Protein AF-A0AA37F788-F1 (afdb_monomer_lite)

pLDDT: mean 91.5, std 11.53, range [27.55, 98.56]

Radius of gyration: 32.71 Å; chains: 1; bounding box: 101×57×110 Å

Sequence (430 aa):
MLTMATRPKPTTGRAADMTDAEWEAFCARKDAGRAAAHAGQMKAATALQEHPELVDGFRVFAARMHPYSIGNALRIFGQDPSATRVDARFFWGGNDRRIREDAAPVWIYAPKVERTRTEEVVDPKTGQTETVEEHYSTWPVEDVYPVSATVPKNGPCIFCDTPEGGTCPQECAAMQPAAGPIPSRDDVVEVLDKTLKAVGGFDTSGLDELPDPFPDGATTPGLTWNTLSVIRPAAKGKGKDKTRRYRFLYEADLETGRIRYAVAGFGVIWLGPDTYAYGGSDPDKLRVEYGDMRPTSDYRITNGSMPAPHAPVVYGITLGGYTVVSPDRRTEDSRFWLNVWRVGSYHRSVPDATRDHVAQVVRQLIDHYESCPERADVEAAHARLHAPQRAAEHADKAAKLRAKMADLQAKLTAEESAAAAQAALIGGSE

Foldseek 3Di:
DDPPDDDPDDCVPPDPPADPVNVVVVVVVQVVLVVLLLQLLLQLLVVCQVPVVCLQVLLLQVFLAPPDASSQSSSCCSVPVLFQYKDAQVVCVLLQKHFDPPFDWRKGFDPKDKDWDWDQDQDPVPRDTDTDTDIDIDRGMGTIGGLQRMFGHPFADQQARQGGPGGDDCPGLSNKGEKGFRDDSVSNQVSSQVSCVVVPGGDCPVVVPDDDPAPGRRIHDIFHKDKAWFWDCDDVPDDHIDIDMWTWGWDQDLQQLWIWIQIRNFFIWIKGFDLPLPPDPARQKIKIFFHDDDPDPPPLQQLQQDPHHRGTADPNFGWGHIDIARLVCLPPPDLVSDFTDTHRDSPDGDDPSRSSRVSSVVNVVVVCLVVPPCNVSSRVSNCVNSVVVVVVVVVVVVVVVVVVVVVVVVVVVVVVVVVVVVVVVVVPPD

Secondary structure (DSSP, 8-state):
------PPPP-TT--TT--HHHHHHHHHHHHHHHHHHHHHHHHHHHHHHH-GGGHHHHHHHHHHTTTS-HHHHHHHHHH-TT-S-EEEHHHHHHTTEEE-TTPPPEEEEPPPEEEEEEEEEE-TTT--EEEEEEEEEE--EEEEEEGGGEEE-SSS-TTT-PPTTPPPPTTSTTTSPBP-BPPPHHHHHHHHHHHHGGGT----HHHHTS--SS-TT-B-SSB--EEEEEEEPPBTTBS--EEEEEEEEEEEETTTTEEEEEETTTEEEEEEE-TT-TTSS-TTPEEEEES---S-S-HHHHTTSSPPTT--EETTEEB-SEEEE-GGGGGSS-GGGS--BBTT-TT-BPPHHHHHHHHHHHHHHHHHHHT-TTHHHHHHHHHHHHHHHHHHHHHHHHHHHHHHHHHHHHHHHHHHHHHHHHHHHHHT--

Organism: NCBI:txid58119

Structure (mmCIF, N/CA/C/O backbone):
data_AF-A0AA37F788-F1
#
_entry.id   AF-A0AA37F788-F1
#
loop_
_atom_site.group_PDB
_atom_site.id
_atom_site.type_symbol
_atom_site.label_atom_id
_atom_site.label_alt_id
_atom_site.label_comp_id
_atom_site.label_asym_id
_atom_site.label_entity_id
_atom_site.label_seq_id
_atom_site.pdbx_PDB_ins_code
_atom_site.Cartn_x
_atom_site.Cartn_y
_atom_site.Cartn_z
_atom_site.occupancy
_atom_site.B_iso_or_equiv
_atom_site.auth_seq_id
_atom_site.auth_comp_id
_atom_site.auth_asym_id
_atom_site.auth_atom_id
_atom_site.pdbx_PDB_model_num
ATOM 1 N N . MET A 1 1 ? -43.793 21.548 41.085 1.00 35.66 1 MET A N 1
ATOM 2 C CA . MET A 1 1 ? -43.348 20.603 40.039 1.00 35.66 1 MET A CA 1
ATOM 3 C C . MET A 1 1 ? -42.550 21.392 39.015 1.00 35.66 1 MET A C 1
ATOM 5 O O . MET A 1 1 ? -43.146 22.075 38.198 1.00 35.66 1 MET A O 1
ATOM 9 N N . LEU A 1 2 ? -41.219 21.390 39.127 1.00 28.14 2 LEU A N 1
ATOM 10 C CA . LEU A 1 2 ? -40.337 21.950 38.102 1.00 28.14 2 LEU A CA 1
ATOM 11 C C . LEU A 1 2 ? -40.210 20.902 36.995 1.00 28.14 2 LEU A C 1
ATOM 13 O O . LEU A 1 2 ? -39.590 19.861 37.196 1.00 28.14 2 LEU A O 1
ATOM 17 N N . THR A 1 3 ? -40.836 21.158 35.851 1.00 28.53 3 THR A N 1
ATOM 18 C CA . THR A 1 3 ? -40.547 20.460 34.597 1.00 28.53 3 THR A CA 1
ATOM 19 C C . THR A 1 3 ? -39.070 20.665 34.286 1.00 28.53 3 THR A C 1
ATOM 21 O O . THR A 1 3 ? -38.662 21.767 33.921 1.00 28.53 3 THR A O 1
ATOM 24 N N . MET A 1 4 ? -38.253 19.626 34.482 1.00 27.55 4 MET A N 1
ATOM 25 C CA . MET A 1 4 ? -36.872 19.631 34.011 1.00 27.55 4 MET A CA 1
ATOM 26 C C . MET A 1 4 ? -36.922 19.748 32.492 1.00 27.55 4 MET A C 1
ATOM 28 O O . MET A 1 4 ? -37.317 18.804 31.808 1.00 27.55 4 MET A O 1
ATOM 32 N N . ALA A 1 5 ? -36.580 20.928 31.976 1.00 32.34 5 ALA A N 1
ATOM 33 C CA . ALA A 1 5 ? -36.396 21.134 30.553 1.00 32.34 5 ALA A CA 1
ATOM 34 C C . ALA A 1 5 ? -35.336 20.133 30.083 1.00 32.34 5 ALA A C 1
ATOM 36 O O . ALA A 1 5 ? -34.171 20.202 30.481 1.00 32.34 5 ALA A O 1
ATOM 37 N N . THR A 1 6 ? -35.760 19.148 29.294 1.00 34.72 6 THR A N 1
ATOM 38 C CA . THR A 1 6 ? -34.860 18.199 28.649 1.00 34.72 6 THR A CA 1
ATOM 39 C C . THR A 1 6 ? -33.885 18.998 27.801 1.00 34.72 6 THR A C 1
ATOM 41 O O . THR A 1 6 ? -34.305 19.666 26.855 1.00 34.72 6 THR A O 1
ATOM 44 N N . ARG A 1 7 ? -32.594 18.961 28.160 1.00 32.44 7 ARG A N 1
ATOM 45 C CA . ARG A 1 7 ? -31.522 19.561 27.359 1.00 32.44 7 ARG A CA 1
ATOM 46 C C . ARG A 1 7 ? -31.697 19.109 25.901 1.00 32.44 7 ARG A C 1
ATOM 48 O O . ARG A 1 7 ? -31.844 17.901 25.684 1.00 32.44 7 ARG A O 1
ATOM 55 N N . PRO A 1 8 ? -31.711 20.028 24.920 1.00 43.22 8 PRO A N 1
ATOM 56 C CA . PRO A 1 8 ? -31.800 19.650 23.517 1.00 43.22 8 PRO A CA 1
ATOM 57 C C . PRO A 1 8 ? -30.678 18.659 23.192 1.00 43.22 8 PRO A C 1
ATOM 59 O O . PRO A 1 8 ? -29.516 18.880 23.541 1.00 43.22 8 PRO A O 1
ATOM 62 N N . LYS A 1 9 ? -31.039 17.522 22.583 1.00 48.84 9 LYS A N 1
ATOM 63 C CA . LYS A 1 9 ? -30.059 16.509 22.177 1.00 48.84 9 LYS A CA 1
ATOM 64 C C . LYS A 1 9 ? -29.090 17.155 21.177 1.00 48.84 9 LYS A C 1
ATOM 66 O O . LYS A 1 9 ? -29.553 17.834 20.260 1.00 48.84 9 LYS A O 1
ATOM 71 N N . PRO A 1 10 ? -27.772 16.945 21.315 1.00 44.72 10 PRO A N 1
ATOM 72 C CA . PRO A 1 10 ? -26.805 17.499 20.379 1.00 44.72 10 PRO A CA 1
ATOM 73 C C . PRO A 1 10 ? -27.105 16.994 18.960 1.00 44.72 10 PRO A C 1
ATOM 75 O O . PRO A 1 10 ? -27.078 15.794 18.696 1.00 44.72 10 PRO A O 1
ATOM 78 N N . THR A 1 11 ? -27.412 17.915 18.043 1.00 54.44 11 THR A N 1
ATOM 79 C CA . THR A 1 11 ? -27.659 17.649 16.610 1.00 54.44 11 THR A CA 1
ATOM 80 C C . THR A 1 11 ? -26.368 17.593 15.791 1.00 54.44 11 THR A C 1
ATOM 82 O O . THR A 1 11 ? -26.391 17.398 14.574 1.00 54.44 11 THR A O 1
ATOM 85 N N . THR A 1 12 ? -25.214 17.759 16.438 1.00 52.34 12 THR A N 1
ATOM 86 C CA . THR A 1 12 ? -23.903 17.807 15.794 1.00 52.34 12 THR A CA 1
ATOM 87 C C . THR A 1 12 ? -23.525 16.437 15.225 1.00 52.34 12 THR A C 1
ATOM 89 O O . THR A 1 12 ? -23.025 15.556 15.916 1.00 52.34 12 THR A O 1
ATOM 92 N N . GLY A 1 13 ? -23.740 16.266 13.920 1.00 62.41 13 GLY A N 1
ATOM 93 C CA . GLY A 1 13 ? -23.451 15.026 13.189 1.00 62.41 13 GLY A CA 1
ATOM 94 C C . GLY A 1 13 ? -24.663 14.403 12.502 1.00 62.41 13 GLY A C 1
ATOM 95 O O . GLY A 1 13 ? -24.485 13.468 11.725 1.00 62.41 13 GLY A O 1
ATOM 96 N N . ARG A 1 14 ? -25.869 14.935 12.730 1.00 79.31 14 ARG A N 1
ATOM 97 C CA . ARG A 1 14 ? -27.043 14.580 11.936 1.00 79.31 14 ARG A CA 1
ATOM 98 C C . ARG A 1 14 ? -26.868 15.141 10.525 1.00 79.31 14 ARG A C 1
ATOM 100 O O . ARG A 1 14 ? -26.628 16.337 10.359 1.00 79.31 14 ARG A O 1
ATOM 107 N N . ALA A 1 15 ? -26.951 14.278 9.517 1.00 79.31 15 ALA A N 1
ATOM 108 C CA . ALA A 1 15 ? -27.019 14.740 8.137 1.00 79.31 15 ALA A CA 1
ATOM 109 C C . ALA A 1 15 ? -28.301 15.572 7.964 1.00 79.31 15 ALA A C 1
ATOM 111 O O . ALA A 1 15 ? -29.323 15.243 8.565 1.00 79.31 15 ALA A O 1
ATOM 112 N N . ALA A 1 16 ? -28.239 16.671 7.209 1.00 81.31 16 ALA A N 1
ATOM 113 C CA . ALA A 1 16 ? -29.344 17.635 7.116 1.00 81.31 16 ALA A CA 1
ATOM 114 C C . ALA A 1 16 ? -30.663 17.011 6.613 1.00 81.31 16 ALA A C 1
ATOM 116 O O . ALA A 1 16 ? -31.736 17.554 6.852 1.00 81.31 16 ALA A O 1
ATOM 117 N N . ASP A 1 17 ? -30.566 15.871 5.937 1.00 87.69 17 ASP A N 1
ATOM 118 C CA . ASP A 1 17 ? -31.630 15.073 5.341 1.00 87.69 17 ASP A CA 1
ATOM 119 C C . ASP A 1 17 ? -32.079 13.873 6.195 1.00 87.69 17 ASP A C 1
ATOM 121 O O . ASP A 1 17 ? -33.062 13.223 5.856 1.00 87.69 17 ASP A O 1
ATOM 125 N N . MET A 1 18 ? -31.403 13.578 7.308 1.00 93.94 18 MET A N 1
ATOM 126 C CA . MET A 1 18 ? -31.731 12.431 8.156 1.00 93.94 18 MET A CA 1
ATOM 127 C C . MET A 1 18 ? -32.994 12.703 8.979 1.00 93.94 18 MET A C 1
ATOM 129 O O . MET A 1 18 ? -33.073 13.709 9.687 1.00 93.94 18 MET A O 1
ATOM 133 N N . THR A 1 19 ? -33.966 11.797 8.943 1.00 94.19 19 THR A N 1
ATOM 134 C CA . THR A 1 19 ? -35.185 11.835 9.768 1.00 94.19 19 THR A CA 1
ATOM 135 C C . THR A 1 19 ? -34.883 11.584 11.252 1.00 94.19 19 THR A C 1
ATOM 137 O O . THR A 1 19 ? -33.805 11.112 11.616 1.00 94.19 19 THR A O 1
ATOM 140 N N . ASP A 1 20 ? -35.829 11.901 12.143 1.00 92.62 20 ASP A N 1
ATOM 141 C CA . ASP A 1 20 ? -35.652 11.663 13.586 1.00 92.62 20 ASP A CA 1
ATOM 142 C C . ASP A 1 20 ? -35.484 10.170 13.898 1.00 92.62 20 ASP A C 1
ATOM 144 O O . ASP A 1 20 ? -34.629 9.804 14.703 1.00 92.62 20 ASP A O 1
ATOM 148 N N . ALA A 1 21 ? -36.245 9.312 13.211 1.00 94.69 21 ALA A N 1
ATOM 149 C CA . ALA A 1 21 ? -36.167 7.862 13.360 1.00 94.69 21 ALA A CA 1
ATOM 150 C C . ALA A 1 21 ? -34.811 7.306 12.894 1.00 94.69 21 ALA A C 1
ATOM 152 O O . ALA A 1 21 ? -34.219 6.463 13.566 1.00 94.69 21 ALA A O 1
ATOM 153 N N . GLU A 1 22 ? -34.277 7.801 11.772 1.00 93.75 22 GLU A N 1
ATOM 154 C CA . GLU A 1 22 ? -32.939 7.420 11.303 1.00 93.75 22 GLU A CA 1
ATOM 155 C C . GLU A 1 22 ? -31.843 7.897 12.258 1.00 93.75 22 GLU A C 1
ATOM 157 O O . GLU A 1 22 ? -30.881 7.168 12.506 1.00 93.75 22 GLU A O 1
ATOM 162 N N . TRP A 1 23 ? -31.994 9.094 12.832 1.00 90.75 23 TRP A N 1
ATOM 163 C CA . TRP A 1 23 ? -31.058 9.611 13.827 1.00 90.75 23 TRP A CA 1
ATOM 164 C C . TRP A 1 23 ? -31.086 8.789 15.118 1.00 90.75 23 TRP A C 1
ATOM 166 O O . TRP A 1 23 ? -30.032 8.432 15.644 1.00 90.75 23 TRP A O 1
ATOM 176 N N . GLU A 1 24 ? -32.272 8.426 15.606 1.00 93.75 24 GLU A N 1
ATOM 177 C CA . GLU A 1 24 ? -32.424 7.557 16.773 1.00 93.75 24 GLU A CA 1
ATOM 178 C C . GLU A 1 24 ? -31.813 6.172 16.527 1.00 93.75 24 GLU A C 1
ATOM 180 O O . GLU A 1 24 ? -31.028 5.695 17.348 1.00 93.75 24 GLU A O 1
ATOM 185 N N . ALA A 1 25 ? -32.074 5.566 15.364 1.00 93.81 25 ALA A N 1
ATOM 186 C CA . ALA A 1 25 ? -31.461 4.301 14.969 1.00 93.81 25 ALA A CA 1
ATOM 187 C C . ALA A 1 25 ? -29.929 4.409 14.859 1.00 93.81 25 ALA A C 1
ATOM 189 O O . ALA A 1 25 ? -29.200 3.507 15.282 1.00 93.81 25 ALA A O 1
ATOM 190 N N . PHE A 1 26 ? -29.415 5.524 14.333 1.00 91.88 26 PHE A N 1
ATOM 191 C CA . PHE A 1 26 ? -27.982 5.796 14.271 1.00 91.88 26 PHE A CA 1
ATOM 192 C C . PHE A 1 26 ? -27.356 5.892 15.669 1.00 91.88 26 PHE A C 1
ATOM 194 O O . PHE A 1 26 ? -26.329 5.251 15.912 1.00 91.88 26 PHE A O 1
ATOM 201 N N . CYS A 1 27 ? -27.971 6.649 16.584 1.00 92.06 27 CYS A N 1
ATOM 202 C CA . CYS A 1 27 ? -27.528 6.770 17.972 1.00 92.06 27 CYS A CA 1
ATOM 203 C C . CYS A 1 27 ? -27.549 5.414 18.681 1.00 92.06 27 CYS A C 1
ATOM 205 O O . CYS A 1 27 ? -26.521 5.007 19.217 1.00 92.06 27 CYS A O 1
ATOM 207 N N . ALA A 1 28 ? -28.663 4.680 18.599 1.00 94.94 28 ALA A N 1
ATOM 208 C CA . ALA A 1 28 ? -28.799 3.354 19.197 1.00 94.94 28 ALA A CA 1
ATOM 209 C C . ALA A 1 28 ? -27.721 2.387 18.683 1.00 94.94 28 ALA A C 1
ATOM 211 O O . ALA A 1 28 ? -27.092 1.674 19.465 1.00 94.94 28 ALA A O 1
ATOM 212 N N . ARG A 1 29 ? -27.428 2.415 17.376 1.00 94.94 29 ARG A N 1
ATOM 213 C CA . ARG A 1 29 ? -26.344 1.624 16.781 1.00 94.94 29 ARG A CA 1
ATOM 214 C C . ARG A 1 29 ? -24.968 2.025 17.316 1.00 94.94 29 ARG A C 1
ATOM 216 O O . ARG A 1 29 ? -24.158 1.147 17.601 1.00 94.94 29 ARG A O 1
ATOM 223 N N . LYS A 1 30 ? -24.673 3.323 17.440 1.00 94.19 30 LYS A N 1
ATOM 224 C CA . LYS A 1 30 ? -23.387 3.801 17.979 1.00 94.19 30 LYS A CA 1
ATOM 225 C C . LYS A 1 30 ? -23.251 3.475 19.471 1.00 94.19 30 LYS A C 1
ATOM 227 O O . LYS A 1 30 ? -22.173 3.068 19.889 1.00 94.19 30 LYS A O 1
ATOM 232 N N . ASP A 1 31 ? -24.315 3.566 20.260 1.00 95.00 31 ASP A N 1
ATOM 233 C CA . ASP A 1 31 ? -24.289 3.170 21.673 1.00 95.00 31 ASP A CA 1
ATOM 234 C C . ASP A 1 31 ? -24.088 1.657 21.837 1.00 95.00 31 ASP A C 1
ATOM 236 O O . ASP A 1 31 ? -23.242 1.236 22.630 1.00 95.00 31 ASP A O 1
ATOM 240 N N . ALA A 1 32 ? -24.756 0.841 21.015 1.00 96.44 32 ALA A N 1
ATOM 241 C CA . ALA A 1 32 ? -24.502 -0.598 20.943 1.00 96.44 32 ALA A CA 1
ATOM 242 C C . ALA A 1 32 ? -23.050 -0.901 20.533 1.00 96.44 32 ALA A C 1
ATOM 244 O O . ALA A 1 32 ? -22.401 -1.752 21.137 1.00 96.44 32 ALA A O 1
ATOM 245 N N . GLY A 1 33 ? -22.505 -0.161 19.564 1.00 96.25 33 GLY A N 1
ATOM 246 C CA . GLY A 1 33 ? -21.103 -0.264 19.162 1.00 96.25 33 GLY A CA 1
ATOM 247 C C . GLY A 1 33 ? -20.124 0.099 20.281 1.00 96.25 33 GLY A C 1
ATOM 248 O O . GLY A 1 33 ? -19.118 -0.581 20.470 1.00 96.25 33 GLY A O 1
ATOM 249 N N . ARG A 1 34 ? -20.436 1.122 21.087 1.00 96.81 34 ARG A N 1
ATOM 250 C CA . ARG A 1 34 ? -19.647 1.487 22.274 1.00 96.81 34 ARG A CA 1
ATOM 251 C C . ARG A 1 34 ? -19.656 0.378 23.320 1.00 96.81 34 ARG A C 1
ATOM 253 O O . ARG A 1 34 ? -18.597 0.039 23.850 1.00 96.81 34 ARG A O 1
ATOM 260 N N . ALA A 1 35 ? -20.826 -0.200 23.584 1.00 97.38 35 ALA A N 1
ATOM 261 C CA . ALA A 1 35 ? -20.961 -1.340 24.481 1.00 97.38 35 ALA A CA 1
ATOM 262 C C . ALA A 1 35 ? -20.173 -2.556 23.966 1.00 97.38 35 ALA A C 1
ATOM 264 O O . ALA A 1 35 ? -19.435 -3.163 24.737 1.00 97.38 35 ALA A O 1
ATOM 265 N N . ALA A 1 36 ? -20.246 -2.860 22.665 1.00 97.75 36 ALA A N 1
ATOM 266 C CA . ALA A 1 36 ? -19.502 -3.952 22.037 1.00 97.75 36 ALA A CA 1
ATOM 267 C C . ALA A 1 36 ? -17.979 -3.743 22.100 1.00 97.75 36 ALA A C 1
ATOM 269 O O . ALA A 1 36 ? -17.252 -4.663 22.469 1.00 97.75 36 ALA A O 1
ATOM 270 N N . ALA A 1 37 ? -17.494 -2.528 21.820 1.00 97.50 37 ALA A N 1
ATOM 271 C CA . ALA A 1 37 ? -16.078 -2.189 21.937 1.00 97.50 37 ALA A CA 1
ATOM 272 C C . ALA A 1 37 ? -15.578 -2.360 23.380 1.00 97.50 37 ALA A C 1
ATOM 274 O O . ALA A 1 37 ? -14.532 -2.966 23.606 1.00 97.50 37 ALA A O 1
ATOM 275 N N . HIS A 1 38 ? -16.331 -1.866 24.369 1.00 97.25 38 HIS A N 1
ATOM 276 C CA . HIS A 1 38 ? -15.986 -2.030 25.782 1.00 97.25 38 HIS A CA 1
ATOM 277 C C . HIS A 1 38 ? -16.016 -3.503 26.213 1.00 97.25 38 HIS A C 1
ATOM 279 O O . HIS A 1 38 ? -15.078 -3.973 26.852 1.00 97.25 38 HIS A O 1
ATOM 285 N N . ALA A 1 39 ? -17.052 -4.252 25.826 1.00 98.00 39 ALA A N 1
ATOM 286 C CA . ALA A 1 39 ? -17.170 -5.676 26.125 1.00 98.00 39 ALA A CA 1
ATOM 287 C C . ALA A 1 39 ? -16.021 -6.487 25.507 1.00 98.00 39 ALA A C 1
ATOM 289 O O . ALA A 1 39 ? -15.447 -7.334 26.184 1.00 98.00 39 ALA A O 1
ATOM 290 N N . GLY A 1 40 ? -15.637 -6.190 24.260 1.00 97.81 40 GLY A N 1
ATOM 291 C CA . GLY A 1 40 ? -14.475 -6.792 23.608 1.00 97.81 40 GLY A CA 1
ATOM 292 C C . GLY A 1 40 ? -13.175 -6.500 24.356 1.00 97.81 40 GLY A C 1
ATOM 293 O O . GLY A 1 40 ? -12.404 -7.417 24.622 1.00 97.81 40 GLY A O 1
ATOM 294 N N . GLN A 1 41 ? -12.964 -5.245 24.765 1.00 98.00 41 GLN A N 1
ATOM 295 C CA . GLN A 1 41 ? -11.794 -4.856 25.556 1.00 98.00 41 GLN A CA 1
ATOM 296 C C . GLN A 1 41 ? -11.715 -5.617 26.884 1.00 98.00 41 GLN A C 1
ATOM 298 O O . GLN A 1 41 ? -10.666 -6.169 27.199 1.00 98.00 41 GLN A O 1
ATOM 303 N N . MET A 1 42 ? -12.819 -5.661 27.639 1.00 98.25 42 MET A N 1
ATOM 304 C CA . MET A 1 42 ? -12.881 -6.358 28.927 1.00 98.25 42 MET A CA 1
ATOM 305 C C . MET A 1 42 ? -12.671 -7.860 28.756 1.00 98.25 42 MET A C 1
ATOM 307 O O . MET A 1 42 ? -11.859 -8.435 29.465 1.00 98.25 42 MET A O 1
ATOM 311 N N . LYS A 1 43 ? -13.331 -8.484 27.772 1.00 98.25 43 LYS A N 1
ATOM 312 C CA . LYS A 1 43 ? -13.164 -9.910 27.462 1.00 98.25 43 LYS A CA 1
ATOM 313 C C . LYS A 1 43 ? -11.703 -10.259 27.177 1.00 98.25 43 LYS A C 1
ATOM 315 O O . LYS A 1 43 ? -11.203 -11.242 27.711 1.00 98.25 43 LYS A O 1
ATOM 320 N N . ALA A 1 44 ? -11.027 -9.468 26.344 1.00 98.25 44 ALA A N 1
ATOM 321 C CA . ALA A 1 44 ? -9.619 -9.687 26.035 1.00 98.25 44 ALA A CA 1
ATOM 322 C C . ALA A 1 44 ? -8.719 -9.461 27.258 1.00 98.25 44 ALA A C 1
ATOM 324 O O . ALA A 1 44 ? -7.850 -10.281 27.522 1.00 98.25 44 ALA A O 1
ATOM 325 N N . ALA A 1 45 ? -8.941 -8.384 28.018 1.00 98.31 45 ALA A N 1
ATOM 326 C CA . ALA A 1 45 ? -8.139 -8.084 29.200 1.00 98.31 45 ALA A CA 1
ATOM 327 C C . ALA A 1 45 ? -8.266 -9.164 30.283 1.00 98.31 45 ALA A C 1
ATOM 329 O O . ALA A 1 45 ? -7.254 -9.610 30.809 1.00 98.31 45 ALA A O 1
ATOM 330 N N . THR A 1 46 ? -9.488 -9.625 30.568 1.00 98.00 46 THR A N 1
ATOM 331 C CA . THR A 1 46 ? -9.733 -10.719 31.518 1.00 98.00 46 THR A CA 1
ATOM 332 C C . THR A 1 46 ? -9.066 -12.010 31.057 1.00 98.00 46 THR A C 1
ATOM 334 O O . THR A 1 46 ? -8.381 -12.641 31.851 1.00 98.00 46 THR A O 1
ATOM 337 N N . ALA A 1 47 ? -9.168 -12.361 29.770 1.00 98.00 47 ALA A N 1
ATOM 338 C CA . ALA A 1 47 ? -8.495 -13.548 29.244 1.00 98.00 47 ALA A CA 1
ATOM 339 C C . ALA A 1 47 ? -6.965 -13.468 29.391 1.00 98.00 47 ALA A C 1
ATOM 341 O O . ALA A 1 47 ? -6.339 -14.458 29.743 1.00 98.00 47 ALA A O 1
ATOM 342 N N . LEU A 1 48 ? -6.362 -12.296 29.159 1.00 97.75 48 LEU A N 1
ATOM 343 C CA . LEU A 1 48 ? -4.919 -12.089 29.342 1.00 97.75 48 LEU A CA 1
ATOM 344 C C . LEU A 1 48 ? -4.498 -12.078 30.821 1.00 97.75 48 LEU A C 1
ATOM 346 O O . LEU A 1 48 ? -3.356 -12.403 31.120 1.00 97.75 48 LEU A O 1
ATOM 350 N N . GLN A 1 49 ? -5.397 -11.713 31.741 1.00 96.94 49 GLN A N 1
ATOM 351 C CA . GLN A 1 49 ? -5.165 -11.800 33.187 1.00 96.94 49 GLN A CA 1
ATOM 352 C C . GLN A 1 49 ? -5.239 -13.242 33.696 1.00 96.94 49 GLN A C 1
ATOM 354 O O . GLN A 1 49 ? -4.420 -13.643 34.515 1.00 96.94 49 GLN A O 1
ATOM 359 N N . GLU A 1 50 ? -6.207 -14.019 33.212 1.00 97.19 50 GLU A N 1
ATOM 360 C CA . GLU A 1 50 ? -6.360 -15.438 33.557 1.00 97.19 50 GLU A CA 1
ATOM 361 C C . GLU A 1 50 ? -5.267 -16.310 32.921 1.00 97.19 50 GLU A C 1
ATOM 363 O O . GLU A 1 50 ? -4.906 -17.345 33.477 1.00 97.19 50 GLU A O 1
ATOM 368 N N . HIS A 1 51 ? -4.730 -15.868 31.779 1.00 97.31 51 HIS A N 1
ATOM 369 C CA . HIS A 1 51 ? -3.713 -16.565 30.995 1.00 97.31 51 HIS A CA 1
ATOM 370 C C . HIS A 1 51 ? -2.566 -15.620 30.589 1.00 97.31 51 HIS A C 1
ATOM 372 O O . HIS A 1 51 ? -2.493 -15.204 29.422 1.00 97.31 51 HIS A O 1
ATOM 378 N N . PRO A 1 52 ? -1.658 -15.259 31.521 1.00 96.81 52 PRO A N 1
ATOM 379 C CA . PRO A 1 52 ? -0.531 -14.365 31.240 1.00 96.81 52 PRO A CA 1
ATOM 380 C C . PRO A 1 52 ? 0.364 -14.835 30.083 1.00 96.81 52 PRO A C 1
ATOM 382 O O . PRO A 1 52 ? 0.952 -14.013 29.380 1.00 96.81 52 PRO A O 1
ATOM 385 N N . GLU A 1 53 ? 0.414 -16.141 29.802 1.00 95.88 53 GLU A N 1
ATOM 386 C CA . GLU A 1 53 ? 1.142 -16.722 28.670 1.00 95.88 53 GLU A CA 1
ATOM 387 C C . GLU A 1 53 ? 0.635 -16.255 27.294 1.00 95.88 53 GLU A C 1
ATOM 389 O O . GLU A 1 53 ? 1.354 -16.340 26.296 1.00 95.88 53 GLU A O 1
ATOM 394 N N . LEU A 1 54 ? -0.590 -15.725 27.216 1.00 97.69 54 LEU A N 1
ATOM 395 C CA . LEU A 1 54 ? -1.168 -15.191 25.983 1.00 97.69 54 LEU A CA 1
ATOM 396 C C . LEU A 1 54 ? -0.734 -13.749 25.683 1.00 97.69 54 LEU A C 1
ATOM 398 O O . LEU A 1 54 ? -0.965 -13.273 24.566 1.00 97.69 54 LEU A O 1
ATOM 402 N N . VAL A 1 55 ? -0.095 -13.052 26.631 1.00 97.62 55 VAL A N 1
ATOM 403 C CA . VAL A 1 55 ? 0.331 -11.650 26.471 1.00 97.62 55 VAL A CA 1
ATOM 404 C C . VAL A 1 55 ? 1.247 -11.483 25.261 1.00 97.62 55 VAL A C 1
ATOM 406 O O . VAL A 1 55 ? 1.033 -10.578 24.455 1.00 97.62 55 VAL A O 1
ATOM 409 N N . ASP A 1 56 ? 2.203 -12.387 25.052 1.00 97.12 56 ASP A N 1
ATOM 410 C CA . ASP A 1 56 ? 3.112 -12.313 23.902 1.00 97.12 56 ASP A CA 1
ATOM 411 C C . ASP A 1 56 ? 2.404 -12.597 22.568 1.00 97.12 56 ASP A C 1
ATOM 413 O O . ASP A 1 56 ? 2.695 -11.960 21.551 1.00 97.12 56 ASP A O 1
ATOM 417 N N . GLY A 1 57 ? 1.399 -13.479 22.571 1.00 97.25 57 GLY A N 1
ATOM 418 C CA . GLY A 1 57 ? 0.517 -13.677 21.420 1.00 97.25 57 GLY A CA 1
ATOM 419 C C . GLY A 1 57 ? -0.271 -12.407 21.082 1.00 97.25 57 GLY A C 1
ATOM 420 O O . GLY A 1 57 ? -0.371 -12.022 19.913 1.00 97.25 57 GLY A O 1
ATOM 421 N N . PHE A 1 58 ? -0.769 -11.705 22.104 1.00 98.06 58 PHE A N 1
ATOM 422 C CA . PHE A 1 58 ? -1.425 -10.413 21.931 1.00 98.06 58 PHE A CA 1
ATOM 423 C C . PHE A 1 58 ? -0.457 -9.322 21.456 1.00 98.06 58 PHE A C 1
ATOM 425 O O . PHE A 1 58 ? -0.825 -8.549 20.575 1.00 98.06 58 PHE A O 1
ATOM 432 N N . ARG A 1 59 ? 0.787 -9.272 21.949 1.00 97.69 59 ARG A N 1
ATOM 433 C CA . ARG A 1 59 ? 1.813 -8.327 21.463 1.00 97.69 59 ARG A CA 1
ATOM 434 C C . ARG A 1 59 ? 2.042 -8.490 19.957 1.00 97.69 59 ARG A C 1
ATOM 436 O O . ARG A 1 59 ? 2.006 -7.508 19.214 1.00 97.69 59 ARG A O 1
ATOM 443 N N . VAL A 1 60 ? 2.176 -9.731 19.482 1.00 97.19 60 VAL A N 1
ATOM 444 C CA . VAL A 1 60 ? 2.285 -10.044 18.045 1.00 97.19 60 VAL A CA 1
ATOM 445 C C . VAL A 1 60 ? 1.027 -9.620 17.279 1.00 97.19 60 VAL A C 1
ATOM 447 O O . VAL A 1 60 ? 1.125 -9.057 16.189 1.00 97.19 60 VAL A O 1
ATOM 450 N N . PHE A 1 61 ? -0.164 -9.853 17.833 1.00 97.62 61 PHE A N 1
ATOM 451 C CA . PHE A 1 61 ? -1.414 -9.386 17.230 1.00 97.62 61 PHE A CA 1
ATOM 452 C C . PHE A 1 61 ? -1.469 -7.852 17.130 1.00 97.62 61 PHE A C 1
ATOM 454 O O . PHE A 1 61 ? -1.768 -7.309 16.066 1.00 97.62 61 PHE A O 1
ATOM 461 N N . ALA A 1 62 ? -1.139 -7.144 18.211 1.00 97.50 62 ALA A N 1
ATOM 462 C CA . ALA A 1 62 ? -1.175 -5.689 18.288 1.00 97.50 62 ALA A CA 1
ATOM 463 C C . ALA A 1 62 ? -0.210 -5.033 17.293 1.00 97.50 62 ALA A C 1
ATOM 465 O O . ALA A 1 62 ? -0.585 -4.068 16.627 1.00 97.50 62 ALA A O 1
ATOM 466 N N . ALA A 1 63 ? 0.979 -5.609 17.112 1.00 96.56 63 ALA A N 1
ATOM 467 C CA . ALA A 1 63 ? 1.953 -5.168 16.117 1.00 96.56 63 ALA A CA 1
ATOM 468 C C . ALA A 1 63 ? 1.385 -5.161 14.684 1.00 96.56 63 ALA A C 1
ATOM 470 O O . ALA A 1 63 ? 1.613 -4.224 13.918 1.00 96.56 63 ALA A O 1
ATOM 471 N N . ARG A 1 64 ? 0.586 -6.178 14.328 1.00 95.19 64 ARG A N 1
ATOM 472 C CA . ARG A 1 64 ? -0.054 -6.314 13.002 1.00 95.19 64 ARG A CA 1
ATOM 473 C C . ARG A 1 64 ? -1.183 -5.309 12.781 1.00 95.19 64 ARG A C 1
ATOM 475 O O . ARG A 1 64 ? -1.530 -5.003 11.640 1.00 95.19 64 ARG A O 1
ATOM 482 N N . MET A 1 65 ? -1.745 -4.781 13.867 1.00 95.62 65 MET A N 1
ATOM 483 C CA . MET A 1 65 ? -2.799 -3.767 13.852 1.00 95.62 65 MET A CA 1
ATOM 484 C C . MET A 1 65 ? -2.246 -2.341 13.754 1.00 95.62 65 MET A C 1
ATOM 486 O O . MET A 1 65 ? -3.015 -1.389 13.848 1.00 95.62 65 MET A O 1
ATOM 490 N N . HIS A 1 66 ? -0.946 -2.134 13.537 1.00 82.56 66 HIS A N 1
ATOM 491 C CA . HIS A 1 66 ? -0.420 -0.790 13.306 1.00 82.56 66 HIS A CA 1
ATOM 492 C C . HIS A 1 66 ? -1.154 -0.114 12.118 1.00 82.56 66 HIS A C 1
ATOM 494 O O . HIS A 1 66 ? -1.260 -0.709 11.037 1.00 82.56 66 HIS A O 1
ATOM 500 N N . PRO A 1 67 ? -1.680 1.122 12.270 1.00 91.00 67 PRO A N 1
ATOM 501 C CA . PRO A 1 67 ? -1.322 2.139 13.270 1.00 91.00 67 PRO A CA 1
ATOM 502 C C . PRO A 1 67 ? -2.287 2.282 14.467 1.00 91.00 67 PRO A C 1
ATOM 504 O O . PRO A 1 67 ? -2.325 3.340 15.096 1.00 91.00 67 PRO A O 1
ATOM 507 N N . TYR A 1 68 ? -3.124 1.288 14.772 1.00 95.50 68 TYR A N 1
ATOM 508 C CA . TYR A 1 68 ? -4.035 1.373 15.917 1.00 95.50 68 TYR A CA 1
ATOM 509 C C . TYR A 1 68 ? -3.272 1.374 17.252 1.00 95.50 68 TYR A C 1
ATOM 511 O O . TYR A 1 68 ? -2.235 0.733 17.394 1.00 95.50 68 TYR A O 1
ATOM 519 N N . SER A 1 69 ? -3.811 2.076 18.255 1.00 96.88 69 SER A N 1
ATOM 520 C CA . SER A 1 69 ? -3.290 2.002 19.624 1.00 96.88 69 SER A CA 1
ATOM 521 C C . SER A 1 69 ? -3.497 0.607 20.218 1.00 96.88 69 SER A C 1
ATOM 523 O O . SER A 1 69 ? -4.456 -0.079 19.859 1.00 96.88 69 SER A O 1
ATOM 525 N N . ILE A 1 70 ? -2.669 0.221 21.194 1.00 97.81 70 ILE A N 1
ATOM 526 C CA . ILE A 1 70 ? -2.772 -1.078 21.888 1.00 97.81 70 ILE A CA 1
ATOM 527 C C . ILE A 1 70 ? -4.180 -1.287 22.466 1.00 97.81 70 ILE A C 1
ATOM 529 O O . ILE A 1 70 ? -4.757 -2.358 22.316 1.00 97.81 70 ILE A O 1
ATOM 533 N N . GLY A 1 71 ? -4.804 -0.246 23.026 1.00 97.94 71 GLY A N 1
ATOM 534 C CA . GLY A 1 71 ? -6.186 -0.334 23.511 1.00 97.94 71 GLY A CA 1
ATOM 535 C C . GLY A 1 71 ? -7.215 -0.641 22.412 1.00 97.94 71 GLY A C 1
ATOM 536 O O . GLY A 1 71 ? -8.186 -1.349 22.663 1.00 97.94 71 GLY A O 1
ATOM 537 N N . ASN A 1 72 ? -7.025 -0.139 21.186 1.00 98.25 72 ASN A N 1
ATOM 538 C CA . ASN A 1 72 ? -7.869 -0.526 20.050 1.00 98.25 72 ASN A CA 1
ATOM 539 C C . ASN A 1 72 ? -7.521 -1.920 19.524 1.00 98.25 72 ASN A C 1
ATOM 541 O O . ASN A 1 72 ? -8.443 -2.660 19.196 1.00 98.25 72 ASN A O 1
ATOM 545 N N . ALA A 1 73 ? -6.245 -2.310 19.509 1.00 98.25 73 ALA A N 1
ATOM 546 C CA . ALA A 1 73 ? -5.858 -3.686 19.211 1.00 98.25 73 ALA A CA 1
ATOM 547 C C . ALA A 1 73 ? -6.515 -4.672 20.190 1.00 98.25 73 ALA A C 1
ATOM 549 O O . ALA A 1 73 ? -7.070 -5.671 19.753 1.00 98.25 73 ALA A O 1
ATOM 550 N N . LEU A 1 74 ? -6.567 -4.350 21.486 1.00 98.44 74 LEU A N 1
ATOM 551 C CA . LEU A 1 74 ? -7.226 -5.162 22.515 1.00 98.44 74 LEU A CA 1
ATOM 552 C C . LEU A 1 74 ? -8.736 -5.314 22.258 1.00 98.44 74 LEU A C 1
ATOM 554 O O . LEU A 1 74 ? -9.292 -6.404 22.384 1.00 98.44 74 LEU A O 1
ATOM 558 N N . ARG A 1 75 ? -9.401 -4.236 21.821 1.00 98.44 75 ARG A N 1
ATOM 559 C CA . ARG A 1 75 ? -10.823 -4.257 21.422 1.00 98.44 75 ARG A CA 1
ATOM 560 C C . ARG A 1 75 ? -11.074 -5.137 20.212 1.00 98.44 75 ARG A C 1
ATOM 562 O O . ARG A 1 75 ? -12.071 -5.857 20.195 1.00 98.44 75 ARG A O 1
ATOM 569 N N . ILE A 1 76 ? -10.203 -5.047 19.208 1.00 98.56 76 ILE A N 1
ATOM 570 C CA . ILE A 1 76 ? -10.282 -5.882 18.009 1.00 98.56 76 ILE A CA 1
ATOM 571 C C . ILE A 1 76 ? -10.059 -7.337 18.415 1.00 98.56 76 ILE A C 1
ATOM 573 O O . ILE A 1 76 ? -10.902 -8.164 18.103 1.00 98.56 76 ILE A O 1
ATOM 577 N N . PHE A 1 77 ? -9.017 -7.631 19.196 1.00 98.44 77 PHE A N 1
ATOM 578 C CA . PHE A 1 77 ? -8.681 -8.981 19.648 1.00 98.44 77 PHE A CA 1
ATOM 579 C C . PHE A 1 77 ? -9.832 -9.665 20.400 1.00 98.44 77 PHE A C 1
ATOM 581 O O . PHE A 1 77 ? -10.143 -10.823 20.143 1.00 98.44 77 PHE A O 1
ATOM 588 N N . GLY A 1 78 ? -10.530 -8.945 21.285 1.00 98.31 78 GLY A N 1
ATOM 589 C CA . GLY A 1 78 ? -11.665 -9.513 22.019 1.00 98.31 78 GLY A CA 1
ATOM 590 C C . GLY A 1 78 ? -12.910 -9.802 21.169 1.00 98.31 78 GLY A C 1
ATOM 591 O O . GLY A 1 78 ? -13.710 -10.676 21.529 1.00 98.31 78 GLY A O 1
ATOM 592 N N . GLN A 1 79 ? -13.079 -9.083 20.054 1.00 98.38 79 GLN A N 1
ATOM 593 C CA . GLN A 1 79 ? -14.197 -9.247 19.115 1.00 98.38 79 GLN A CA 1
ATOM 594 C C . GLN A 1 79 ? -13.872 -10.251 17.998 1.00 98.38 79 GLN A C 1
ATOM 596 O O . GLN A 1 79 ? -14.706 -11.097 17.687 1.00 98.38 79 GLN A O 1
ATOM 601 N N . ASP A 1 80 ? -12.668 -10.177 17.431 1.00 98.12 80 ASP A N 1
ATOM 602 C CA . ASP A 1 80 ? -12.149 -11.034 16.366 1.00 98.12 80 ASP A CA 1
ATOM 603 C C . ASP A 1 80 ? -10.620 -11.221 16.516 1.00 98.12 80 ASP A C 1
ATOM 605 O O . ASP A 1 80 ? -9.832 -10.444 15.964 1.00 98.12 80 ASP A O 1
ATOM 609 N N . PRO A 1 81 ? -10.169 -12.264 17.238 1.00 97.50 81 PRO A N 1
ATOM 610 C CA . PRO A 1 81 ? -8.744 -12.553 17.412 1.00 97.50 81 PRO A CA 1
ATOM 611 C C . PRO A 1 81 ? -8.079 -13.087 16.132 1.00 97.50 81 PRO A C 1
ATOM 613 O O . PRO A 1 81 ? -6.856 -13.200 16.082 1.00 97.50 81 PRO A O 1
ATOM 616 N N . SER A 1 82 ? -8.861 -13.420 15.097 1.00 96.69 82 SER A N 1
ATOM 617 C CA . SER A 1 82 ? -8.358 -13.923 13.813 1.00 96.69 82 SER A CA 1
ATOM 618 C C . SER A 1 82 ? -8.080 -12.815 12.795 1.00 96.69 82 SER A C 1
ATOM 620 O O . SER A 1 82 ? -7.512 -13.078 11.733 1.00 96.69 82 SER A O 1
ATOM 622 N N . ALA A 1 83 ? -8.460 -11.570 13.103 1.00 97.31 83 ALA A N 1
ATOM 623 C CA . ALA A 1 83 ? -8.239 -10.441 12.220 1.00 97.31 83 ALA A CA 1
ATOM 624 C C . ALA A 1 83 ? -6.741 -10.276 11.909 1.00 97.31 83 ALA A C 1
ATOM 626 O O . ALA A 1 83 ? -5.907 -10.138 12.800 1.00 97.31 83 ALA A O 1
ATOM 627 N N . THR A 1 84 ? -6.391 -10.246 10.625 1.00 95.75 84 THR A N 1
ATOM 628 C CA . THR A 1 84 ? -5.016 -9.969 10.166 1.00 95.75 84 THR A CA 1
ATOM 629 C C . THR A 1 84 ? -4.799 -8.495 9.847 1.00 95.75 84 THR A C 1
ATOM 631 O O . THR A 1 84 ? -3.680 -7.990 9.917 1.00 95.75 84 THR A O 1
ATOM 634 N N . ARG A 1 85 ? -5.884 -7.801 9.494 1.00 95.38 85 ARG A N 1
ATOM 635 C CA . ARG A 1 85 ? -5.937 -6.377 9.176 1.00 95.38 85 ARG A CA 1
ATOM 636 C C . ARG A 1 85 ? -7.380 -5.910 9.274 1.00 95.38 85 ARG A C 1
ATOM 638 O O . ARG A 1 85 ? -8.266 -6.583 8.752 1.00 95.38 85 ARG A O 1
ATOM 645 N N . VAL A 1 86 ? -7.603 -4.740 9.861 1.00 96.81 86 VAL A N 1
ATOM 646 C CA . VAL A 1 86 ? -8.912 -4.076 9.896 1.00 96.81 86 VAL A CA 1
ATOM 647 C C . VAL A 1 86 ? -8.802 -2.675 9.315 1.00 96.81 86 VAL A C 1
ATOM 649 O O . VAL A 1 86 ? -7.742 -2.054 9.369 1.00 96.81 86 VAL A O 1
ATOM 652 N N . ASP A 1 87 ? -9.893 -2.188 8.737 1.00 96.12 87 ASP A N 1
ATOM 653 C CA . ASP A 1 87 ? -9.993 -0.799 8.297 1.00 96.12 87 ASP A CA 1
ATOM 654 C C . ASP A 1 87 ? -11.455 -0.338 8.279 1.00 96.12 87 ASP A C 1
ATOM 656 O O . ASP A 1 87 ? -12.383 -1.157 8.265 1.00 96.12 87 ASP A O 1
ATOM 660 N N . ALA A 1 88 ? -11.680 0.974 8.275 1.00 95.06 88 ALA A N 1
ATOM 661 C CA . ALA A 1 88 ? -13.028 1.520 8.152 1.00 95.06 88 ALA A CA 1
ATOM 662 C C . ALA A 1 88 ? -13.563 1.338 6.722 1.00 95.06 88 ALA A C 1
ATOM 664 O O . ALA A 1 88 ? -12.812 1.294 5.743 1.00 95.06 88 ALA A O 1
ATOM 665 N N . ARG A 1 89 ? -14.894 1.317 6.579 1.00 94.00 89 ARG A N 1
ATOM 666 C CA . ARG A 1 89 ? -15.593 1.165 5.285 1.00 94.00 89 ARG A CA 1
ATOM 667 C C . ARG A 1 89 ? -15.046 2.063 4.175 1.00 94.00 89 ARG A C 1
ATOM 669 O O . ARG A 1 89 ? -14.879 1.610 3.044 1.00 94.00 89 ARG A O 1
ATOM 676 N N . PHE A 1 90 ? -14.764 3.323 4.497 1.00 91.06 90 PHE A N 1
ATOM 677 C CA . PHE A 1 90 ? -14.245 4.298 3.539 1.00 91.06 90 PHE A CA 1
ATOM 678 C C . PHE A 1 90 ? -12.871 3.902 2.974 1.00 91.06 90 PHE A C 1
ATOM 680 O O . PHE A 1 90 ? -12.648 3.998 1.767 1.00 91.06 90 PHE A O 1
ATOM 687 N N . PHE A 1 91 ? -11.965 3.417 3.823 1.00 93.06 91 PHE A N 1
ATOM 688 C CA . PHE A 1 91 ? -10.602 3.075 3.423 1.00 93.06 91 PHE A CA 1
ATOM 689 C C . PHE A 1 91 ? -10.533 1.775 2.620 1.00 93.06 91 PHE A C 1
ATOM 691 O O . PHE A 1 91 ? -9.734 1.685 1.689 1.00 93.06 91 PHE A O 1
ATOM 698 N N . TRP A 1 92 ? -11.423 0.809 2.875 1.00 95.38 92 TRP A N 1
ATOM 699 C CA . TRP A 1 92 ? -11.532 -0.382 2.024 1.00 95.38 92 TRP A CA 1
ATOM 700 C C . TRP A 1 92 ? -11.870 -0.042 0.574 1.00 95.38 92 TRP A C 1
ATOM 702 O O . TRP A 1 92 ? -11.243 -0.586 -0.334 1.00 95.38 92 TRP A O 1
ATOM 712 N N . GLY A 1 93 ? -12.761 0.929 0.353 1.00 92.62 93 GLY A N 1
ATOM 713 C CA . GLY A 1 93 ? -13.048 1.438 -0.990 1.00 92.62 93 GLY A CA 1
ATOM 714 C C . 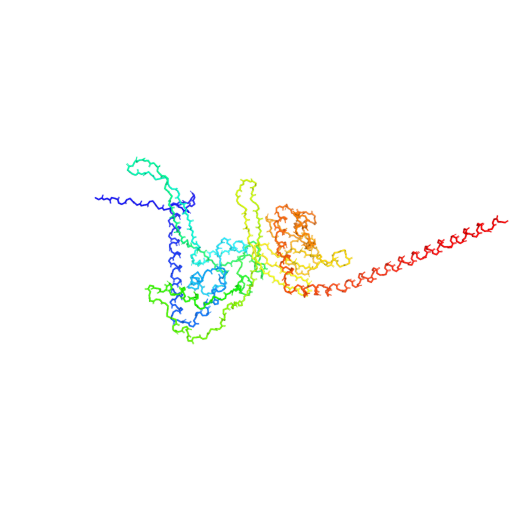GLY A 1 93 ? -11.820 2.052 -1.669 1.00 92.62 93 GLY A C 1
ATOM 715 O O . GLY A 1 93 ? -11.669 1.936 -2.881 1.00 92.62 93 GLY A O 1
ATOM 716 N N . GLY A 1 94 ? -10.924 2.659 -0.887 1.00 90.06 94 GLY A N 1
ATOM 717 C CA . GLY A 1 94 ? -9.633 3.156 -1.357 1.00 90.06 94 GLY A CA 1
ATOM 718 C C . GLY A 1 94 ? -8.637 2.059 -1.737 1.00 90.06 94 GLY A C 1
ATOM 719 O O . GLY A 1 94 ? -7.719 2.361 -2.485 1.00 90.06 94 GLY A O 1
ATOM 720 N N . ASN A 1 95 ? -8.841 0.821 -1.276 1.00 92.38 95 ASN A N 1
ATOM 721 C CA . ASN A 1 95 ? -8.016 -0.355 -1.563 1.00 92.38 95 ASN A CA 1
ATOM 722 C C . ASN A 1 95 ? -8.624 -1.261 -2.657 1.00 92.38 95 ASN A C 1
ATOM 724 O O . ASN A 1 95 ? -8.227 -2.420 -2.752 1.00 92.38 95 ASN A O 1
ATOM 728 N N . ASP A 1 96 ? -9.609 -0.771 -3.423 1.00 94.69 96 ASP A N 1
ATOM 729 C CA . ASP A 1 96 ? -10.412 -1.563 -4.376 1.00 94.69 96 ASP A CA 1
ATOM 730 C C . ASP A 1 96 ? -11.065 -2.794 -3.738 1.00 94.69 96 ASP A C 1
ATOM 732 O O . ASP A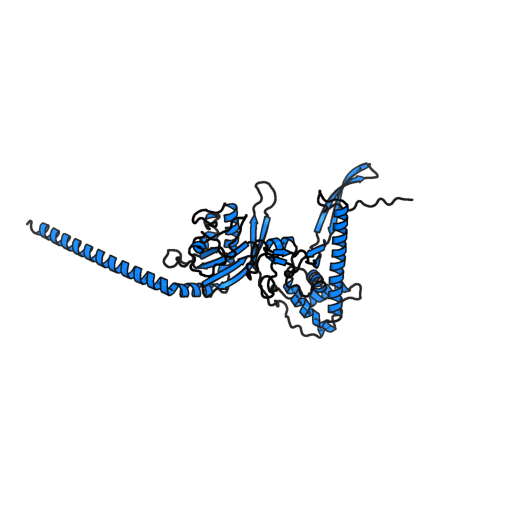 1 96 ? -11.115 -3.893 -4.290 1.00 94.69 96 ASP A O 1
ATOM 736 N N . ARG A 1 97 ? -11.597 -2.607 -2.528 1.00 97.19 97 ARG A N 1
ATOM 737 C CA . ARG A 1 97 ? -12.387 -3.620 -1.831 1.00 97.19 97 ARG A CA 1
ATOM 738 C C . ARG A 1 97 ? -13.715 -3.041 -1.377 1.00 97.19 97 ARG A C 1
ATOM 740 O O . ARG A 1 97 ? -13.857 -1.842 -1.132 1.00 97.19 97 ARG A O 1
ATOM 747 N N . ARG A 1 98 ? -14.713 -3.905 -1.252 1.00 97.44 98 ARG A N 1
ATOM 748 C CA . ARG A 1 98 ? -15.990 -3.591 -0.609 1.00 97.44 98 ARG A CA 1
ATOM 749 C C . ARG A 1 98 ? -16.242 -4.573 0.521 1.00 97.44 98 ARG A C 1
ATOM 751 O O . ARG A 1 98 ? -15.825 -5.725 0.452 1.00 97.44 98 ARG A O 1
ATOM 758 N N . ILE A 1 99 ? -16.918 -4.102 1.555 1.00 98.19 99 ILE A N 1
ATOM 759 C CA . ILE A 1 99 ? -17.374 -4.950 2.655 1.00 98.19 99 ILE A CA 1
ATOM 760 C C . ILE A 1 99 ? -18.502 -5.845 2.134 1.00 98.19 99 ILE A C 1
ATOM 762 O O . ILE A 1 99 ? -19.334 -5.376 1.352 1.00 98.19 99 ILE A O 1
ATOM 766 N N . ARG A 1 100 ? -18.508 -7.121 2.530 1.00 97.75 100 ARG A N 1
ATOM 767 C CA . ARG A 1 100 ? -19.601 -8.047 2.204 1.00 97.75 100 ARG A CA 1
ATOM 768 C C . ARG A 1 100 ? -20.889 -7.617 2.911 1.00 97.75 100 ARG A C 1
ATOM 770 O O . ARG A 1 100 ? -20.838 -7.049 3.995 1.00 97.75 100 ARG A O 1
ATOM 777 N N . GLU A 1 101 ? -22.045 -7.870 2.310 1.00 96.12 101 GLU A N 1
ATOM 778 C CA . GLU A 1 101 ? -23.332 -7.435 2.880 1.00 96.12 101 GLU A CA 1
ATOM 779 C C . GLU A 1 101 ? -23.652 -8.115 4.221 1.00 96.12 101 GLU A C 1
ATOM 781 O O . GLU A 1 101 ? -24.288 -7.509 5.077 1.00 96.12 101 GLU A O 1
ATOM 786 N N . ASP A 1 102 ? -23.147 -9.334 4.427 1.00 96.81 102 ASP A N 1
ATOM 787 C CA . ASP A 1 102 ? -23.300 -10.145 5.639 1.00 96.81 102 ASP A CA 1
ATOM 788 C C . ASP A 1 102 ? -22.235 -9.866 6.717 1.00 96.81 102 ASP A C 1
ATOM 790 O O . ASP A 1 102 ? -22.245 -10.483 7.782 1.00 96.81 102 ASP A O 1
ATOM 794 N N . ALA A 1 103 ? -21.285 -8.965 6.456 1.00 97.62 103 ALA A N 1
ATOM 795 C CA . ALA A 1 103 ? -20.161 -8.729 7.349 1.00 97.62 103 ALA A CA 1
ATOM 796 C C . ALA A 1 103 ? -20.573 -8.031 8.653 1.00 97.62 103 ALA A C 1
ATOM 798 O O . ALA A 1 103 ? -21.076 -6.904 8.646 1.00 97.62 103 ALA A O 1
ATOM 799 N N . ALA A 1 104 ? -20.240 -8.655 9.783 1.00 96.69 104 ALA A N 1
ATOM 800 C CA . ALA A 1 104 ? -20.315 -8.010 11.086 1.00 96.69 104 ALA A CA 1
ATOM 801 C C . ALA A 1 104 ? -19.149 -7.014 11.273 1.00 96.69 104 ALA A C 1
ATOM 803 O O . ALA A 1 104 ? -18.007 -7.333 10.924 1.00 96.69 104 ALA A O 1
ATOM 804 N N . PRO A 1 105 ? -19.404 -5.814 11.822 1.00 97.69 105 PRO A N 1
ATOM 805 C CA . PRO A 1 105 ? -18.349 -4.870 12.159 1.00 97.69 105 PRO A CA 1
ATOM 806 C C . PRO A 1 105 ? -17.627 -5.260 13.453 1.00 97.69 105 PRO A C 1
ATOM 808 O O . PRO A 1 105 ? -18.221 -5.819 14.374 1.00 97.69 105 PRO A O 1
ATOM 811 N N . VAL A 1 106 ? -16.368 -4.848 13.551 1.00 98.25 106 VAL A N 1
ATOM 812 C CA . VAL A 1 106 ? -15.607 -4.742 14.797 1.00 98.25 106 VAL A CA 1
ATOM 813 C C . VAL A 1 106 ? -15.647 -3.284 15.247 1.00 98.25 106 VAL A C 1
ATOM 815 O O . VAL A 1 106 ? -15.385 -2.376 14.459 1.00 98.25 106 VAL A O 1
ATOM 818 N N . TRP A 1 107 ? -15.968 -3.036 16.512 1.00 98.25 107 TRP A N 1
ATOM 819 C CA . TRP A 1 107 ? -16.092 -1.678 17.041 1.00 98.25 107 TRP A CA 1
ATOM 820 C C . TRP A 1 107 ? -14.830 -1.228 17.772 1.00 98.25 107 TRP A C 1
ATOM 822 O O . TRP A 1 107 ? -14.315 -1.930 18.644 1.00 98.25 107 TRP A O 1
ATOM 832 N N . ILE A 1 108 ? -14.360 -0.025 17.452 1.00 97.94 108 ILE A N 1
ATOM 833 C CA . ILE A 1 108 ? -13.206 0.618 18.093 1.00 97.94 108 ILE A CA 1
ATOM 834 C C . ILE A 1 108 ? -13.550 2.044 18.528 1.00 97.94 108 ILE A C 1
ATOM 836 O O . ILE A 1 108 ? -14.541 2.614 18.072 1.00 97.94 108 ILE A O 1
ATOM 840 N N . TYR A 1 109 ? -12.705 2.654 19.363 1.00 96.56 109 TYR A N 1
ATOM 841 C CA . TYR A 1 109 ? -12.765 4.100 19.595 1.00 96.56 109 TYR A CA 1
ATOM 842 C C . TYR A 1 109 ? -11.854 4.813 18.601 1.00 96.56 109 TYR A C 1
ATOM 844 O O . TYR A 1 109 ? -10.650 4.560 18.549 1.00 96.56 109 TYR A O 1
ATOM 852 N N . ALA A 1 110 ? -12.414 5.721 17.816 1.00 92.50 110 ALA A N 1
ATOM 853 C CA . ALA A 1 110 ? -11.641 6.628 16.986 1.00 92.50 110 ALA A CA 1
ATOM 854 C C . ALA A 1 110 ? -10.948 7.704 17.847 1.00 92.50 110 ALA A C 1
ATOM 856 O O . ALA A 1 110 ? -11.330 7.911 19.004 1.00 92.50 110 ALA A O 1
ATOM 857 N N . PRO A 1 111 ? -9.913 8.380 17.308 1.00 90.56 111 PRO A N 1
ATOM 858 C CA . PRO A 1 111 ? -9.216 9.446 18.018 1.00 90.56 111 PRO A CA 1
ATOM 859 C C . PRO A 1 111 ? -10.177 10.494 18.579 1.00 90.56 111 PRO A C 1
ATOM 861 O O . PRO A 1 111 ? -11.201 10.800 17.965 1.00 90.56 111 PRO A O 1
ATOM 864 N N . LYS A 1 112 ? -9.817 11.055 19.738 1.00 89.75 112 LYS A N 1
ATOM 865 C CA . LYS A 1 112 ? -10.561 12.130 20.395 1.00 89.75 112 LYS A CA 1
ATOM 866 C C . LYS A 1 112 ? -10.829 13.248 19.395 1.00 89.75 112 LYS A C 1
ATOM 868 O O . LYS A 1 112 ? -9.900 13.803 18.812 1.00 89.75 112 LYS A O 1
ATOM 873 N N . VAL A 1 113 ? -12.100 13.582 19.219 1.00 87.50 113 VAL A N 1
ATOM 874 C CA . VAL A 1 113 ? -12.512 14.727 18.415 1.00 87.50 113 VAL A CA 1
ATOM 875 C C . VAL A 1 113 ? -12.876 15.841 19.379 1.00 87.50 113 VAL A C 1
ATOM 877 O O . VAL A 1 113 ? -13.802 15.703 20.181 1.00 87.50 113 VAL A O 1
ATOM 880 N N . GLU A 1 114 ? -12.134 16.937 19.295 1.00 89.44 114 GLU A N 1
ATOM 881 C CA . GLU A 1 114 ? -12.431 18.179 20.000 1.00 89.44 114 GLU A CA 1
ATOM 882 C C . GLU A 1 114 ? -13.165 19.106 19.037 1.00 89.44 114 GLU A C 1
ATOM 884 O O . GLU A 1 114 ? -12.737 19.316 17.899 1.00 89.44 114 GLU A O 1
ATOM 889 N N . ARG A 1 115 ? -14.323 19.605 19.462 1.00 86.12 115 ARG A N 1
ATOM 890 C CA . ARG A 1 115 ? -15.128 20.542 18.684 1.00 86.12 115 ARG A CA 1
ATOM 891 C C . ARG A 1 115 ? -15.543 21.691 19.580 1.00 86.12 115 ARG A C 1
ATOM 893 O O . ARG A 1 115 ? -15.976 21.482 20.711 1.00 86.12 115 ARG A O 1
ATOM 900 N N . THR A 1 116 ? -15.452 22.888 19.026 1.00 87.38 116 THR A N 1
ATOM 901 C CA . THR A 1 116 ? -16.088 24.078 19.582 1.00 87.38 116 THR A CA 1
ATOM 902 C C . THR A 1 116 ? -17.404 24.258 18.852 1.00 87.38 116 THR A C 1
ATOM 904 O O . THR A 1 116 ? -17.437 24.265 17.618 1.00 87.38 116 THR A O 1
ATOM 907 N N . ARG A 1 117 ? -18.497 24.349 19.599 1.00 82.75 117 ARG A N 1
ATOM 908 C CA . ARG A 1 117 ? -19.794 24.735 19.061 1.00 82.75 117 ARG A CA 1
ATOM 909 C C . ARG A 1 117 ? -20.138 26.102 19.601 1.00 82.75 117 ARG A C 1
ATOM 911 O O . ARG A 1 117 ? -20.141 26.306 20.804 1.00 82.75 117 ARG A O 1
ATOM 918 N N . THR A 1 118 ? -20.464 26.998 18.694 1.00 87.25 118 THR A N 1
ATOM 919 C CA . THR A 1 118 ? -20.996 28.305 19.028 1.00 87.25 118 THR A CA 1
ATOM 920 C C . THR A 1 118 ? -22.518 28.211 18.969 1.00 87.25 118 THR A C 1
ATOM 922 O O . THR A 1 118 ? -23.070 27.896 17.913 1.00 87.25 118 THR A O 1
ATOM 925 N N . GLU A 1 119 ? -23.193 28.405 20.098 1.00 89.12 119 GLU A N 1
ATOM 926 C CA . GLU A 1 119 ? -24.650 28.518 20.161 1.00 89.12 119 GLU A CA 1
ATOM 927 C C . GLU A 1 119 ? -25.038 29.932 20.584 1.00 89.12 119 GLU A C 1
ATOM 929 O O . GLU A 1 119 ? -24.482 30.491 21.525 1.00 89.12 119 GLU A O 1
ATOM 934 N N . GLU A 1 120 ? -26.016 30.502 19.891 1.00 89.00 120 GLU A N 1
ATOM 935 C CA . GLU A 1 120 ? -26.717 31.691 20.359 1.00 89.00 120 GLU A CA 1
ATOM 936 C C . GLU A 1 120 ? -27.714 31.260 21.439 1.00 89.00 120 GLU A C 1
ATOM 938 O O . GLU A 1 120 ? -28.721 30.608 21.153 1.00 89.00 120 GLU A O 1
ATOM 943 N N . VAL A 1 121 ? -27.411 31.584 22.694 1.00 90.44 121 VAL A N 1
ATOM 944 C CA . VAL A 1 121 ? -28.247 31.271 23.852 1.00 90.44 121 VAL A CA 1
ATOM 945 C C . VAL A 1 121 ? -28.843 32.574 24.366 1.00 90.44 121 VAL A C 1
ATOM 947 O O . VAL A 1 121 ? -28.124 33.517 24.681 1.00 90.44 121 VAL A O 1
ATOM 950 N N . VAL A 1 122 ? -30.170 32.644 24.456 1.00 90.19 122 VAL A N 1
ATOM 951 C CA . VAL A 1 122 ? -30.842 33.786 25.087 1.00 90.19 122 VAL A CA 1
ATOM 952 C C . VAL A 1 122 ? -30.650 33.670 26.595 1.00 90.19 122 VAL A C 1
ATOM 954 O O . VAL A 1 122 ? -31.135 32.712 27.202 1.00 90.19 122 VAL A O 1
ATOM 957 N N . ASP A 1 123 ? -29.948 34.627 27.199 1.00 83.81 123 ASP A N 1
ATOM 958 C CA . ASP A 1 123 ? -29.776 34.677 28.646 1.00 83.81 123 ASP A CA 1
ATOM 959 C C . ASP A 1 123 ? -31.159 34.860 29.299 1.00 83.81 123 ASP A C 1
ATOM 961 O O . ASP A 1 123 ? -31.832 35.873 29.074 1.00 83.81 123 ASP A O 1
ATOM 965 N N . PRO A 1 124 ? -31.616 33.902 30.127 1.00 87.12 124 PRO A N 1
ATOM 966 C CA . PRO A 1 124 ? -32.936 33.959 30.743 1.00 87.12 124 PRO A CA 1
ATOM 967 C C . PRO A 1 124 ? -33.116 35.138 31.711 1.00 87.12 124 PRO A C 1
ATOM 969 O O . PRO A 1 124 ? -34.251 35.450 32.067 1.00 87.12 124 PRO A O 1
ATOM 972 N N . LYS A 1 125 ? -32.035 35.783 32.168 1.00 87.31 125 LYS A N 1
ATOM 973 C CA . LYS A 1 125 ? -32.089 36.940 33.074 1.00 87.31 125 LYS A CA 1
ATOM 974 C C . LYS A 1 125 ? -32.161 38.266 32.331 1.00 87.31 125 LYS A C 1
ATOM 976 O O . LYS A 1 125 ? -32.868 39.164 32.781 1.00 87.31 125 LYS A O 1
ATOM 981 N N . THR A 1 126 ? -31.415 38.408 31.240 1.00 89.75 126 THR A N 1
ATOM 982 C CA . THR A 1 126 ? -31.288 39.681 30.513 1.00 89.75 126 THR A CA 1
ATOM 983 C C . THR A 1 126 ? -32.139 39.725 29.245 1.00 89.75 126 THR A C 1
ATOM 985 O O . THR A 1 126 ? -32.406 40.808 28.728 1.00 89.75 126 THR A O 1
ATOM 988 N N . GLY A 1 127 ? -32.580 38.566 28.742 1.00 90.94 127 GLY A N 1
ATOM 989 C CA . GLY A 1 127 ? -33.258 38.431 27.453 1.00 90.94 127 GLY A CA 1
ATOM 990 C C . GLY A 1 127 ? -32.352 38.715 26.251 1.00 90.94 127 GLY A C 1
ATOM 991 O O . GLY A 1 127 ? -32.845 38.745 25.126 1.00 90.94 127 GLY A O 1
ATOM 992 N N . GLN A 1 128 ? -31.052 38.947 26.468 1.00 90.44 128 GLN A N 1
ATOM 993 C CA . GLN A 1 128 ? -30.087 39.188 25.401 1.00 90.44 128 GLN A CA 1
ATOM 994 C C . GLN A 1 128 ? -29.580 37.859 24.845 1.00 90.44 128 GLN A C 1
ATOM 996 O O . GLN A 1 128 ? -29.340 36.909 25.588 1.00 90.44 128 GLN A O 1
ATOM 1001 N N . THR A 1 129 ? -29.431 37.788 23.524 1.00 89.06 129 THR A N 1
ATOM 1002 C CA . THR A 1 129 ? -28.779 36.657 22.866 1.00 89.06 129 THR A CA 1
ATOM 1003 C C . THR A 1 129 ? -27.277 36.775 23.072 1.00 89.06 129 THR A C 1
ATOM 1005 O O . THR A 1 129 ? -26.655 37.706 22.561 1.00 89.06 129 THR A O 1
ATOM 1008 N N . GLU A 1 130 ? -26.699 35.834 23.807 1.00 91.06 130 GLU A N 1
ATOM 1009 C CA . GLU A 1 130 ? -25.259 35.714 23.973 1.00 91.06 130 GLU A CA 1
ATOM 1010 C C . GLU A 1 130 ? -24.734 34.539 23.152 1.00 91.06 130 GLU A C 1
ATOM 1012 O O . GLU A 1 130 ? -25.322 33.457 23.094 1.00 91.06 130 GLU A O 1
ATOM 1017 N N . THR A 1 131 ? -23.598 34.761 22.504 1.00 89.94 131 THR A N 1
ATOM 1018 C CA . THR A 1 131 ? -22.882 33.737 21.754 1.00 89.94 131 THR A CA 1
ATOM 1019 C C . THR A 1 131 ? -22.025 32.932 22.726 1.00 89.94 131 THR A C 1
ATOM 1021 O O . THR A 1 131 ? -20.977 33.402 23.166 1.00 89.94 131 THR A O 1
ATOM 1024 N N . VAL A 1 132 ? -22.461 31.721 23.071 1.00 89.88 132 VAL A N 1
ATOM 1025 C CA . VAL A 1 132 ? -21.745 30.825 23.986 1.00 89.88 132 VAL A CA 1
ATOM 1026 C C . VAL A 1 132 ? -20.946 29.808 23.177 1.00 89.88 132 VAL A C 1
ATOM 1028 O O . VAL A 1 132 ? -21.497 29.069 22.360 1.00 89.88 132 VAL A O 1
ATOM 1031 N N . GLU A 1 133 ? -19.635 29.751 23.411 1.00 90.06 133 GLU A N 1
ATOM 1032 C CA . GLU A 1 133 ? -18.775 28.691 22.884 1.00 90.06 133 GLU A CA 1
ATOM 1033 C C . GLU A 1 133 ? -18.737 27.508 23.859 1.00 90.06 133 GLU A C 1
ATOM 1035 O O . GLU A 1 133 ? -18.174 27.586 24.949 1.00 90.06 133 GLU A O 1
ATOM 1040 N N . GLU A 1 134 ? -19.334 26.385 23.466 1.00 87.19 134 GLU A N 1
ATOM 1041 C CA . GLU A 1 134 ? -19.238 25.121 24.186 1.00 87.19 134 GLU A CA 1
ATOM 1042 C C . GLU A 1 134 ? -18.144 24.252 23.555 1.00 87.19 134 GLU A C 1
ATOM 1044 O O . GLU A 1 134 ? -18.244 23.799 22.407 1.00 87.19 134 GLU A O 1
ATOM 1049 N N . HIS A 1 135 ? -17.084 23.997 24.320 1.00 88.06 135 HIS A N 1
ATOM 1050 C CA . HIS A 1 135 ? -16.064 23.021 23.957 1.00 88.06 135 HIS A CA 1
ATOM 1051 C C . HIS A 1 135 ? -16.495 21.638 24.431 1.00 88.06 135 HIS A C 1
ATOM 1053 O O . HIS A 1 135 ? -16.624 21.394 25.631 1.00 88.06 135 HIS A O 1
ATOM 1059 N N . TYR A 1 136 ? -16.656 20.702 23.500 1.00 84.06 136 TYR A N 1
ATOM 1060 C CA . TYR A 1 136 ? -16.866 19.302 23.841 1.00 84.06 136 TYR A CA 1
ATOM 1061 C C . TYR A 1 136 ? -15.789 18.433 23.216 1.00 84.06 136 TYR A C 1
ATOM 1063 O O . TYR A 1 136 ? -15.315 18.653 22.098 1.00 84.06 136 TYR A O 1
ATOM 1071 N N . SER A 1 137 ? -15.420 17.402 23.966 1.00 86.25 137 SER A N 1
ATOM 1072 C CA . SER A 1 137 ? -14.578 16.336 23.460 1.00 86.25 137 SER A CA 1
ATOM 1073 C C . SER A 1 137 ? -15.325 15.023 23.512 1.00 86.25 137 SER A C 1
ATOM 1075 O O . SER A 1 137 ? -15.973 14.699 24.506 1.00 86.25 137 SER A O 1
ATOM 1077 N N . THR A 1 138 ? -15.254 14.278 22.420 1.00 88.00 138 THR A N 1
ATOM 1078 C CA . THR A 1 138 ? -15.867 12.960 22.332 1.00 88.00 138 THR A CA 1
ATOM 1079 C C . THR A 1 138 ? -14.866 11.968 21.774 1.00 88.00 138 THR A C 1
ATOM 1081 O O . THR A 1 138 ? -14.028 12.314 20.940 1.00 88.00 138 THR A O 1
ATOM 1084 N N . TRP A 1 139 ? -14.946 10.735 22.256 1.00 89.75 139 TRP A N 1
ATOM 1085 C CA . TRP A 1 139 ? -14.272 9.587 21.667 1.00 89.75 139 TRP A CA 1
ATOM 1086 C C . TRP A 1 139 ? -15.315 8.864 20.817 1.00 89.75 139 TRP A C 1
ATOM 1088 O O . TRP A 1 139 ? -16.088 8.062 21.357 1.00 89.75 139 TRP A O 1
ATOM 1098 N N . PRO A 1 140 ? -15.434 9.203 19.520 1.00 92.81 140 PRO A N 1
ATOM 1099 C CA . PRO A 1 140 ? -16.408 8.547 18.671 1.00 92.81 140 PRO A CA 1
ATOM 1100 C C . PRO A 1 140 ? -16.072 7.063 18.575 1.00 92.81 140 PRO A C 1
ATOM 1102 O O . PRO A 1 140 ? -14.910 6.665 18.624 1.00 92.81 140 PRO A O 1
ATOM 1105 N N . VAL A 1 141 ? -17.102 6.240 18.436 1.00 95.56 141 VAL A N 1
ATOM 1106 C CA . VAL A 1 141 ? -16.926 4.823 18.125 1.00 95.56 141 VAL A CA 1
ATOM 1107 C C . VAL A 1 141 ? -17.109 4.624 16.636 1.00 95.56 141 VAL A C 1
ATOM 1109 O O . VAL A 1 141 ? -18.024 5.203 16.046 1.00 95.56 141 VAL A O 1
ATOM 1112 N N . GLU A 1 142 ? -16.248 3.821 16.029 1.00 96.12 142 GLU A N 1
ATOM 1113 C CA . GLU A 1 142 ? -16.276 3.534 14.598 1.00 96.12 142 GLU A CA 1
ATOM 1114 C C . GLU A 1 142 ? -16.337 2.036 14.341 1.00 96.12 142 GLU A C 1
ATOM 1116 O O . GLU A 1 142 ? -15.759 1.241 15.085 1.00 96.12 142 GLU A O 1
ATOM 1121 N N . ASP A 1 143 ? -17.056 1.676 13.280 1.00 96.56 143 ASP A N 1
ATOM 1122 C CA . ASP A 1 143 ? -17.082 0.331 12.737 1.00 96.56 143 ASP A CA 1
ATOM 1123 C C . ASP A 1 143 ? -15.911 0.140 11.769 1.00 96.56 143 ASP A C 1
ATOM 1125 O O . ASP A 1 143 ? -15.794 0.801 10.732 1.00 96.56 143 ASP A O 1
ATOM 1129 N N . VAL A 1 144 ? -15.038 -0.798 12.114 1.00 97.81 144 VAL A N 1
ATOM 1130 C CA . VAL A 1 144 ? -13.990 -1.311 11.236 1.00 97.81 144 VAL A CA 1
ATOM 1131 C C . VAL A 1 144 ? -14.319 -2.743 10.848 1.00 97.81 144 VAL A C 1
ATOM 1133 O O . VAL A 1 144 ? -15.074 -3.434 11.523 1.00 97.81 144 VAL A O 1
ATOM 1136 N N . TYR A 1 145 ? -13.783 -3.188 9.723 1.00 98.19 145 TYR A N 1
ATOM 1137 C CA . TYR A 1 145 ? -14.070 -4.509 9.179 1.00 98.19 145 TYR A CA 1
ATOM 1138 C C . TYR A 1 145 ? -12.750 -5.216 8.909 1.00 98.19 145 TYR A C 1
ATOM 1140 O O . TYR A 1 145 ? -11.850 -4.582 8.340 1.00 98.19 145 TYR A O 1
ATOM 1148 N N . PRO A 1 146 ? -12.612 -6.494 9.301 1.00 97.88 146 PRO A N 1
ATOM 1149 C CA . PRO A 1 146 ? -11.432 -7.267 8.968 1.00 97.88 146 PRO A CA 1
ATOM 1150 C C . PRO A 1 146 ? -11.362 -7.490 7.459 1.00 97.88 146 PRO A C 1
ATOM 1152 O O . PRO A 1 146 ? -12.378 -7.512 6.763 1.00 97.88 146 PRO A O 1
ATOM 1155 N N . VAL A 1 147 ? -10.158 -7.676 6.925 1.00 97.38 147 VAL A N 1
ATOM 1156 C CA . VAL A 1 147 ? -9.977 -7.892 5.485 1.00 97.38 147 VAL A CA 1
ATOM 1157 C C . VAL A 1 147 ? -10.704 -9.146 4.980 1.00 97.38 147 VAL A C 1
ATOM 1159 O O . VAL A 1 147 ? -11.228 -9.140 3.866 1.00 97.38 147 VAL A O 1
ATOM 1162 N N . SER A 1 148 ? -10.859 -10.168 5.828 1.00 97.62 148 SER A N 1
ATOM 1163 C CA . SER A 1 148 ? -11.675 -11.370 5.583 1.00 97.62 148 SER A CA 1
ATOM 1164 C C . SER A 1 148 ? -13.173 -11.081 5.393 1.00 97.62 148 SER A C 1
ATOM 1166 O O . SER A 1 148 ? -13.902 -11.867 4.784 1.00 97.62 148 SER A O 1
ATOM 1168 N N . ALA A 1 149 ? -13.651 -9.928 5.858 1.00 98.19 149 ALA A N 1
ATOM 1169 C CA . ALA A 1 149 ? -15.016 -9.450 5.661 1.00 98.19 149 ALA A CA 1
ATOM 1170 C C . ALA A 1 149 ? -15.181 -8.598 4.389 1.00 98.19 149 ALA A C 1
ATOM 1172 O O . ALA A 1 149 ? -16.224 -7.975 4.176 1.00 98.19 149 ALA A O 1
ATOM 1173 N N . THR A 1 150 ? -14.164 -8.560 3.527 1.00 98.31 150 THR A N 1
ATOM 1174 C CA . THR A 1 150 ? -14.164 -7.751 2.306 1.00 98.31 150 THR A CA 1
ATOM 1175 C C . THR A 1 150 ? -13.879 -8.591 1.069 1.00 98.31 150 THR A C 1
ATOM 1177 O O . THR A 1 150 ? -13.188 -9.605 1.137 1.00 98.31 150 THR A O 1
ATOM 1180 N N . VAL A 1 151 ? -14.366 -8.129 -0.078 1.00 98.38 151 VAL A N 1
ATOM 1181 C CA . VAL A 1 151 ? -14.159 -8.738 -1.399 1.00 98.38 151 VAL A CA 1
ATOM 1182 C C . VAL A 1 151 ? -13.640 -7.688 -2.386 1.00 98.38 151 VAL A C 1
ATOM 1184 O O . VAL A 1 151 ? -13.878 -6.493 -2.163 1.00 98.38 151 VAL A O 1
ATOM 1187 N N . PRO A 1 152 ? -12.928 -8.081 -3.459 1.00 97.94 152 PRO A N 1
ATOM 1188 C CA . PRO A 1 152 ? -12.482 -7.158 -4.497 1.00 97.94 152 PRO A CA 1
ATOM 1189 C C . PRO A 1 152 ? -13.652 -6.370 -5.096 1.00 97.94 152 PRO A C 1
ATOM 1191 O O . PRO A 1 152 ? -14.774 -6.876 -5.202 1.00 97.94 152 PRO A O 1
ATOM 1194 N N . LYS A 1 153 ? -13.375 -5.120 -5.462 1.00 95.69 153 LYS A N 1
ATOM 1195 C CA . LYS A 1 153 ? -14.299 -4.159 -6.066 1.00 95.69 153 LYS A CA 1
ATOM 1196 C C . LYS A 1 153 ? -13.626 -3.562 -7.305 1.00 95.69 153 LYS A C 1
ATOM 1198 O O . LYS A 1 153 ? -12.434 -3.294 -7.257 1.00 95.69 153 LYS A O 1
ATOM 1203 N N . ASN A 1 154 ? -14.396 -3.260 -8.352 1.00 93.81 154 ASN A N 1
ATOM 1204 C CA . ASN A 1 154 ? -13.907 -2.639 -9.593 1.00 93.81 154 ASN A CA 1
ATOM 1205 C C . ASN A 1 154 ? -12.965 -3.540 -10.423 1.00 93.81 154 ASN A C 1
ATOM 1207 O O . ASN A 1 154 ? -12.133 -3.029 -11.172 1.00 93.81 154 ASN A O 1
ATOM 1211 N N . GLY A 1 155 ? -13.087 -4.862 -10.294 1.00 94.44 155 GLY A N 1
ATOM 1212 C CA . GLY A 1 155 ? -12.265 -5.837 -11.012 1.00 94.44 155 GLY A CA 1
ATOM 1213 C C . GLY A 1 155 ? -11.653 -6.926 -10.123 1.00 94.44 155 GLY A C 1
ATOM 1214 O O . GLY A 1 155 ? -11.947 -7.000 -8.923 1.00 94.44 155 GLY A O 1
ATOM 1215 N N . PRO A 1 156 ? -10.831 -7.811 -10.718 1.00 97.06 156 PRO A N 1
ATOM 1216 C CA . PRO A 1 156 ? -10.142 -8.865 -9.987 1.00 97.06 156 PRO A CA 1
ATOM 1217 C C . PRO A 1 156 ? -9.102 -8.309 -9.004 1.00 97.06 156 PRO A C 1
ATOM 1219 O O . PRO A 1 156 ? -8.581 -7.207 -9.161 1.00 97.06 156 PRO A O 1
ATOM 1222 N N . CYS A 1 157 ? -8.777 -9.083 -7.974 1.00 97.56 157 CYS A N 1
ATOM 1223 C CA . CYS A 1 157 ? -7.789 -8.703 -6.975 1.00 97.56 157 CYS A CA 1
ATOM 1224 C C . CYS A 1 157 ? -6.381 -8.621 -7.581 1.00 97.56 157 CYS A C 1
ATOM 1226 O O . CYS A 1 157 ? -5.843 -9.636 -8.010 1.00 97.56 157 CYS A O 1
ATOM 1228 N N . ILE A 1 158 ? -5.727 -7.462 -7.474 1.00 96.50 158 ILE A N 1
ATOM 1229 C CA . ILE A 1 158 ? -4.361 -7.228 -7.992 1.00 96.50 158 ILE A CA 1
ATOM 1230 C C . ILE A 1 158 ? -3.261 -8.117 -7.373 1.00 96.50 158 ILE A C 1
ATOM 1232 O O . ILE A 1 158 ? -2.111 -8.090 -7.814 1.00 96.50 158 ILE A O 1
ATOM 1236 N N . PHE A 1 159 ? -3.588 -8.856 -6.310 1.00 96.19 159 PHE A N 1
ATOM 1237 C CA . PHE A 1 159 ? -2.651 -9.701 -5.565 1.00 96.19 159 PHE A CA 1
ATOM 1238 C C . PHE A 1 159 ? -2.836 -11.202 -5.812 1.00 96.19 159 PHE A C 1
ATOM 1240 O O . PHE A 1 159 ? -1.943 -11.967 -5.473 1.00 96.19 159 PHE A O 1
ATOM 1247 N N . CYS A 1 160 ? -3.998 -11.641 -6.306 1.00 96.50 160 CYS A N 1
ATOM 1248 C CA . CYS A 1 160 ? -4.314 -13.074 -6.422 1.00 96.50 160 CYS A CA 1
ATOM 1249 C C . CYS A 1 160 ? -5.345 -13.409 -7.511 1.00 96.50 160 CYS A C 1
ATOM 1251 O O . CYS A 1 160 ? -5.876 -14.514 -7.521 1.00 96.50 160 CYS A O 1
ATOM 1253 N N . ASP A 1 161 ? -5.726 -12.438 -8.343 1.00 96.94 161 ASP A N 1
ATOM 1254 C CA . ASP A 1 161 ? -6.686 -12.587 -9.445 1.00 96.94 161 ASP A CA 1
ATOM 1255 C C . ASP A 1 161 ? -8.093 -13.074 -9.068 1.00 96.94 161 ASP A C 1
ATOM 1257 O O . ASP A 1 161 ? -8.917 -13.330 -9.944 1.00 96.94 161 ASP A O 1
ATOM 1261 N N . THR A 1 162 ? -8.427 -13.138 -7.772 1.00 97.94 162 THR A N 1
ATOM 1262 C CA . THR A 1 162 ? -9.798 -13.425 -7.326 1.00 97.94 162 THR A CA 1
ATOM 1263 C C . THR A 1 162 ? -10.765 -12.453 -8.004 1.00 97.94 162 THR A C 1
ATOM 1265 O O . THR A 1 162 ? -10.545 -11.243 -7.895 1.00 97.94 162 THR A O 1
ATOM 1268 N N . PRO A 1 163 ? -11.825 -12.932 -8.679 1.00 98.00 163 PRO A N 1
ATOM 1269 C CA . PRO A 1 163 ? -12.738 -12.071 -9.422 1.00 98.00 163 PRO A CA 1
ATOM 1270 C C . PRO A 1 163 ? -13.471 -11.083 -8.507 1.00 98.00 163 PRO A C 1
ATOM 1272 O O . PRO A 1 163 ? -13.563 -11.276 -7.291 1.00 98.00 163 PRO A O 1
ATOM 1275 N N . GLU A 1 164 ? -14.022 -10.024 -9.102 1.00 97.31 164 GLU A N 1
ATOM 1276 C CA . GLU A 1 164 ? -14.822 -9.039 -8.371 1.00 97.31 164 GLU A CA 1
ATOM 1277 C C . GLU A 1 164 ? -15.949 -9.718 -7.577 1.00 97.31 164 GLU A C 1
ATOM 1279 O O . GLU A 1 164 ? -16.679 -10.561 -8.095 1.00 97.31 164 GLU A O 1
ATOM 1284 N N . GLY A 1 165 ? -16.089 -9.350 -6.302 1.00 97.81 165 GLY A N 1
ATOM 1285 C CA . GLY A 1 165 ? -17.076 -9.948 -5.403 1.00 97.81 165 GLY A CA 1
ATOM 1286 C C . GLY A 1 165 ? -16.696 -11.313 -4.811 1.00 97.81 165 GLY A C 1
ATOM 1287 O O . GLY A 1 165 ? -17.390 -11.757 -3.900 1.00 97.81 165 GLY A O 1
ATOM 1288 N N . GLY A 1 166 ? -15.613 -11.953 -5.264 1.00 98.06 166 GLY A N 1
ATOM 1289 C CA . GLY A 1 166 ? -15.133 -13.230 -4.728 1.00 98.06 166 GLY A CA 1
ATOM 1290 C C . GLY A 1 166 ? -14.332 -13.095 -3.427 1.00 98.06 166 GLY A C 1
ATOM 1291 O O . GLY A 1 166 ? -13.729 -12.058 -3.149 1.00 98.06 166 GLY A O 1
ATOM 1292 N N . THR A 1 167 ? -14.288 -14.158 -2.625 1.00 98.06 167 THR A N 1
ATOM 1293 C CA . THR A 1 167 ? -13.455 -14.210 -1.412 1.00 98.06 167 THR A CA 1
ATOM 1294 C C . THR A 1 167 ? -12.022 -14.558 -1.786 1.00 98.06 167 THR A C 1
ATOM 1296 O O . THR A 1 167 ? -11.775 -15.592 -2.402 1.00 98.06 167 THR A O 1
ATOM 1299 N N . CYS A 1 168 ? -11.077 -13.696 -1.409 1.00 98.06 168 CYS A N 1
ATOM 1300 C CA . CYS A 1 168 ? -9.659 -13.964 -1.629 1.00 98.06 168 CYS A CA 1
ATOM 1301 C C . CYS A 1 168 ? -9.198 -15.161 -0.784 1.00 98.06 168 CYS A C 1
ATOM 1303 O O . CYS A 1 168 ? -9.634 -15.285 0.365 1.00 98.06 168 CYS A O 1
ATOM 1305 N N . PRO A 1 169 ? -8.299 -16.008 -1.309 1.00 97.94 169 PRO A N 1
ATOM 1306 C CA . PRO A 1 169 ? -7.739 -17.107 -0.539 1.00 97.94 169 PRO A CA 1
ATOM 1307 C C . PRO A 1 169 ? -6.811 -16.571 0.565 1.00 97.94 169 PRO A C 1
ATOM 1309 O O . PRO A 1 169 ? -6.369 -15.420 0.504 1.00 97.94 169 PRO A O 1
ATOM 1312 N N . GLN A 1 170 ? -6.533 -17.373 1.597 1.00 96.62 170 GLN A N 1
ATOM 1313 C CA . GLN A 1 170 ? -5.820 -16.899 2.793 1.00 96.62 170 GLN A CA 1
ATOM 1314 C C . GLN A 1 170 ? -4.387 -16.466 2.478 1.00 96.62 170 GLN A C 1
ATOM 1316 O O . GLN A 1 170 ? -3.916 -15.485 3.037 1.00 96.62 170 GLN A O 1
ATOM 1321 N N . GLU A 1 171 ? -3.728 -17.129 1.533 1.00 96.81 171 GLU A N 1
ATOM 1322 C CA . GLU A 1 171 ? -2.390 -16.813 1.030 1.00 96.81 171 GLU A CA 1
ATOM 1323 C C . GLU A 1 171 ? -2.315 -15.505 0.227 1.00 96.81 171 GLU A C 1
ATOM 1325 O O . GLU A 1 171 ? -1.223 -14.998 -0.024 1.00 96.81 171 GLU A O 1
ATOM 1330 N N . CYS A 1 172 ? -3.455 -14.918 -0.159 1.00 97.50 172 CYS A N 1
ATOM 1331 C CA . CYS A 1 172 ? -3.471 -13.641 -0.861 1.00 97.50 172 CYS A CA 1
ATOM 1332 C C . CYS A 1 172 ? -2.783 -12.563 -0.024 1.00 97.50 172 CYS A C 1
ATOM 1334 O O . CYS A 1 172 ? -3.124 -12.356 1.139 1.00 97.50 172 CYS A O 1
ATOM 1336 N N . ALA A 1 173 ? -1.895 -11.786 -0.644 1.00 96.06 173 ALA A N 1
ATOM 1337 C CA . ALA A 1 173 ? -1.168 -10.723 0.040 1.00 96.06 173 ALA A CA 1
ATOM 1338 C C . ALA A 1 173 ? -2.088 -9.690 0.727 1.00 96.06 173 ALA A C 1
ATOM 1340 O O . ALA A 1 173 ? -1.734 -9.120 1.754 1.00 96.06 173 ALA A O 1
ATOM 1341 N N . ALA A 1 174 ? -3.308 -9.477 0.218 1.00 95.12 174 ALA A N 1
ATOM 1342 C CA . ALA A 1 174 ? -4.297 -8.630 0.888 1.00 95.12 174 ALA A CA 1
ATOM 1343 C C . ALA A 1 174 ? -4.767 -9.194 2.244 1.00 95.12 174 ALA A C 1
ATOM 1345 O O . ALA A 1 174 ? -5.123 -8.413 3.123 1.00 95.12 174 ALA A O 1
ATOM 1346 N N . MET A 1 175 ? -4.786 -10.521 2.389 1.00 96.62 175 MET A N 1
ATOM 1347 C CA . MET A 1 175 ? -5.234 -11.260 3.574 1.00 96.62 175 MET A CA 1
ATOM 1348 C C . MET A 1 175 ? -4.116 -11.466 4.602 1.00 96.62 175 MET A C 1
ATOM 1350 O O . MET A 1 175 ? -4.399 -11.696 5.777 1.00 96.62 175 MET A O 1
ATOM 1354 N N . GLN A 1 176 ? -2.860 -11.362 4.172 1.00 96.06 176 GLN A N 1
ATOM 1355 C CA . GLN A 1 176 ? -1.694 -11.550 5.025 1.00 96.06 176 GLN A CA 1
ATOM 1356 C C . GLN A 1 176 ? -1.525 -10.406 6.042 1.00 96.06 176 GLN A C 1
ATOM 1358 O O . GLN A 1 176 ? -1.824 -9.244 5.733 1.00 96.06 176 GLN A O 1
ATOM 1363 N N . PRO A 1 177 ? -1.030 -10.709 7.256 1.00 94.94 177 PRO A N 1
ATOM 1364 C CA . PRO A 1 177 ? -0.778 -9.698 8.274 1.00 94.94 177 PRO A CA 1
ATOM 1365 C C . PRO A 1 177 ? 0.316 -8.719 7.831 1.00 94.94 177 PRO A C 1
ATOM 1367 O O . PRO A 1 177 ? 1.264 -9.083 7.129 1.00 94.94 177 PRO A O 1
ATOM 1370 N N . ALA A 1 178 ? 0.192 -7.467 8.267 1.00 93.06 178 ALA A N 1
ATOM 1371 C CA . ALA A 1 178 ? 1.255 -6.486 8.100 1.00 93.06 178 ALA A CA 1
ATOM 1372 C C . ALA A 1 178 ? 2.376 -6.740 9.113 1.00 93.06 178 ALA A C 1
ATOM 1374 O O . ALA A 1 178 ? 2.101 -7.059 10.270 1.00 93.06 178 ALA A O 1
ATOM 1375 N N . ALA A 1 179 ? 3.623 -6.558 8.684 1.00 94.75 179 ALA A N 1
ATOM 1376 C CA . ALA A 1 179 ? 4.736 -6.442 9.615 1.00 94.75 179 ALA A CA 1
ATOM 1377 C C . ALA A 1 179 ? 4.586 -5.153 10.440 1.00 94.75 179 ALA A C 1
ATOM 1379 O O . ALA A 1 179 ? 4.137 -4.120 9.932 1.00 94.75 179 ALA A O 1
ATOM 1380 N N . GLY A 1 180 ? 4.975 -5.210 11.709 1.00 94.81 180 GLY A N 1
ATOM 1381 C CA . GLY A 1 180 ? 4.925 -4.060 12.607 1.00 94.81 180 GLY A CA 1
ATOM 1382 C C . GLY A 1 180 ? 5.763 -4.264 13.867 1.00 94.81 180 GLY A C 1
ATOM 1383 O O . GLY A 1 180 ? 6.078 -5.414 14.197 1.00 94.81 180 GLY A O 1
ATOM 1384 N N . PRO A 1 181 ? 6.140 -3.171 14.553 1.00 96.50 181 PRO A N 1
ATOM 1385 C CA . PRO A 1 181 ? 6.892 -3.236 15.800 1.00 96.50 181 PRO A CA 1
ATOM 1386 C C . PRO A 1 181 ? 6.050 -3.897 16.894 1.00 96.50 181 PRO A C 1
ATOM 1388 O O . PRO A 1 181 ? 4.874 -3.570 17.069 1.00 96.50 181 PRO A O 1
ATOM 1391 N N . ILE A 1 182 ? 6.654 -4.840 17.609 1.00 97.25 182 ILE A N 1
ATOM 1392 C CA . ILE A 1 182 ? 6.043 -5.527 18.745 1.00 97.25 182 ILE A CA 1
ATOM 1393 C C . ILE A 1 182 ? 6.075 -4.562 19.940 1.00 97.25 182 ILE A C 1
ATOM 1395 O O . ILE A 1 182 ? 7.166 -4.119 20.301 1.00 97.25 182 ILE A O 1
ATOM 1399 N N . PRO A 1 183 ? 4.922 -4.195 20.538 1.00 97.00 183 PRO A N 1
ATOM 1400 C CA . PRO A 1 183 ? 4.911 -3.352 21.733 1.00 97.00 183 PRO A CA 1
ATOM 1401 C C . PRO A 1 183 ? 5.630 -4.059 22.885 1.00 97.00 183 PRO A C 1
ATOM 1403 O O . PRO A 1 183 ? 5.654 -5.294 22.933 1.00 97.00 183 PRO A O 1
ATOM 1406 N N . SER A 1 184 ? 6.202 -3.298 23.817 1.00 96.81 184 SER A N 1
ATOM 1407 C CA . SER A 1 184 ? 6.834 -3.890 25.001 1.00 96.81 184 SER A CA 1
ATOM 1408 C C . SER A 1 184 ? 5.780 -4.566 25.892 1.00 96.81 184 SER A C 1
ATOM 1410 O O . SER A 1 184 ? 4.575 -4.313 25.760 1.00 96.81 184 SER A O 1
ATOM 1412 N N . ARG A 1 185 ? 6.207 -5.460 26.795 1.00 96.00 185 ARG A N 1
ATOM 1413 C CA . ARG A 1 185 ? 5.295 -6.021 27.808 1.00 96.00 185 ARG A CA 1
ATOM 1414 C C . ARG A 1 185 ? 4.734 -4.921 28.705 1.00 96.00 185 ARG A C 1
ATOM 1416 O O . ARG A 1 185 ? 3.531 -4.925 28.949 1.00 96.00 185 ARG A O 1
ATOM 1423 N N . ASP A 1 186 ? 5.559 -3.951 29.085 1.00 96.50 186 ASP A N 1
ATOM 1424 C CA . ASP A 1 186 ? 5.164 -2.815 29.922 1.00 96.50 186 ASP A CA 1
ATOM 1425 C C . ASP A 1 186 ? 4.039 -1.991 29.281 1.00 96.50 186 ASP A C 1
ATOM 1427 O O . ASP A 1 186 ? 3.045 -1.688 29.941 1.00 96.50 186 ASP A O 1
ATOM 1431 N N . ASP A 1 187 ? 4.126 -1.714 27.974 1.00 96.94 187 ASP A N 1
ATOM 1432 C CA . ASP A 1 187 ? 3.068 -0.995 27.249 1.00 96.94 187 ASP A CA 1
ATOM 1433 C C . ASP A 1 187 ? 1.730 -1.757 27.286 1.00 96.94 187 ASP A C 1
ATOM 1435 O O . ASP A 1 187 ? 0.647 -1.167 27.362 1.00 96.94 187 ASP A O 1
ATOM 1439 N N . VAL A 1 188 ? 1.785 -3.091 27.201 1.00 97.44 188 VAL A N 1
ATOM 1440 C CA . VAL A 1 188 ? 0.592 -3.938 27.290 1.00 97.44 188 VAL A CA 1
ATOM 1441 C C . VAL A 1 188 ? 0.058 -3.968 28.719 1.00 97.44 188 VAL A C 1
ATOM 1443 O O . VAL A 1 188 ? -1.147 -3.794 28.904 1.00 97.44 188 VAL A O 1
ATOM 1446 N N . VAL A 1 189 ? 0.928 -4.126 29.718 1.00 97.50 189 VAL A N 1
ATOM 1447 C CA . VAL A 1 189 ? 0.572 -4.111 31.143 1.00 97.50 189 VAL A CA 1
ATOM 1448 C C . VAL A 1 189 ? -0.105 -2.796 31.522 1.00 97.50 189 VAL A C 1
ATOM 1450 O O . VAL A 1 189 ? -1.159 -2.837 32.151 1.00 97.50 189 VAL A O 1
ATOM 1453 N N . GLU A 1 190 ? 0.403 -1.641 31.080 1.00 98.00 190 GLU A N 1
ATOM 1454 C CA . GLU A 1 190 ? -0.227 -0.337 31.344 1.00 98.00 190 GLU A CA 1
ATOM 1455 C C . GLU A 1 190 ? -1.676 -0.299 30.825 1.00 98.00 190 GLU A C 1
ATOM 1457 O O . GLU A 1 190 ? -2.606 0.157 31.502 1.00 98.00 190 GLU A O 1
ATOM 1462 N N . VAL A 1 191 ? -1.897 -0.810 29.611 1.00 97.94 191 VAL A N 1
ATOM 1463 C CA . VAL A 1 191 ? -3.231 -0.854 29.000 1.00 97.94 191 VAL A CA 1
ATOM 1464 C C . VAL A 1 191 ? -4.145 -1.841 29.726 1.00 97.94 191 VAL A C 1
ATOM 1466 O O . VAL A 1 191 ? -5.334 -1.542 29.899 1.00 97.94 191 VAL A O 1
ATOM 1469 N N . LEU A 1 192 ? -3.623 -2.993 30.149 1.00 98.12 192 LEU A N 1
ATOM 1470 C CA . LEU A 1 192 ? -4.372 -3.996 30.904 1.00 98.12 192 LEU A CA 1
ATOM 1471 C C . LEU A 1 192 ? -4.756 -3.476 32.287 1.00 98.12 192 LEU A C 1
ATOM 1473 O O . LEU A 1 192 ? -5.941 -3.508 32.614 1.00 98.12 192 LEU A O 1
ATOM 1477 N N . ASP A 1 193 ? -3.819 -2.899 33.039 1.00 97.69 193 ASP A N 1
ATOM 1478 C CA . ASP A 1 193 ? -4.075 -2.312 34.356 1.00 97.69 193 ASP A CA 1
ATOM 1479 C C . ASP A 1 193 ? -5.145 -1.218 34.277 1.00 97.69 193 ASP A C 1
ATOM 1481 O O . ASP A 1 193 ? -6.156 -1.255 34.980 1.00 97.69 193 ASP A O 1
ATOM 1485 N N . LYS A 1 194 ? -5.019 -0.301 33.309 1.00 97.56 194 LYS A N 1
ATOM 1486 C CA . LYS A 1 194 ? -6.028 0.741 33.080 1.00 97.56 194 LYS A CA 1
ATOM 1487 C C . LYS A 1 194 ? -7.407 0.171 32.744 1.00 97.56 194 LYS A C 1
ATOM 1489 O O . LYS A 1 194 ? -8.417 0.761 33.132 1.00 97.56 194 LYS A O 1
ATOM 1494 N N . THR A 1 195 ? -7.461 -0.932 32.000 1.00 97.12 195 THR A N 1
ATOM 1495 C CA . THR A 1 195 ? -8.715 -1.598 31.616 1.00 97.12 195 THR A CA 1
ATOM 1496 C C . THR A 1 195 ? -9.349 -2.314 32.809 1.00 97.12 195 THR A C 1
ATOM 1498 O O . THR A 1 195 ? -10.553 -2.204 33.027 1.00 97.12 195 THR A O 1
ATOM 1501 N N . LEU A 1 196 ? -8.535 -3.006 33.605 1.00 97.44 196 LEU A N 1
ATOM 1502 C CA . LEU A 1 196 ? -8.952 -3.850 34.724 1.00 97.44 196 LEU A CA 1
ATOM 1503 C C . LEU A 1 196 ? -8.985 -3.105 36.063 1.00 97.44 196 LEU A C 1
ATOM 1505 O O . LEU A 1 196 ? -9.331 -3.685 37.089 1.00 97.44 196 LEU A O 1
ATOM 1509 N N . LYS A 1 197 ? -8.705 -1.798 36.072 1.00 96.94 197 LYS A N 1
ATOM 1510 C CA . LYS A 1 197 ? -8.690 -0.953 37.274 1.00 96.94 197 LYS A CA 1
ATOM 1511 C C . LYS A 1 197 ? -9.935 -1.103 38.152 1.00 96.94 197 LYS A C 1
ATOM 1513 O O . LYS A 1 197 ? -9.836 -1.068 39.374 1.00 96.94 197 LYS A O 1
ATOM 1518 N N . ALA A 1 198 ? -11.113 -1.269 37.546 1.00 93.12 198 ALA A N 1
ATOM 1519 C CA . ALA A 1 198 ? -12.371 -1.425 38.279 1.00 93.12 198 ALA A CA 1
ATOM 1520 C C . ALA A 1 198 ? -12.518 -2.787 38.990 1.00 93.12 198 ALA A C 1
ATOM 1522 O O . ALA A 1 198 ? -13.349 -2.906 39.886 1.00 93.12 198 ALA A O 1
ATOM 1523 N N . VAL A 1 199 ? -11.730 -3.795 38.600 1.00 94.81 199 VAL A N 1
ATOM 1524 C CA . VAL A 1 199 ? -11.759 -5.167 39.137 1.00 94.81 199 VAL A CA 1
ATOM 1525 C C . VAL A 1 199 ? -10.467 -5.554 39.870 1.00 94.81 199 VAL A C 1
ATOM 1527 O O . VAL A 1 199 ? -10.266 -6.725 40.164 1.00 94.81 199 VAL A O 1
ATOM 1530 N N . GLY A 1 200 ? -9.617 -4.578 40.208 1.00 94.50 200 GLY A N 1
ATOM 1531 C CA . GLY A 1 200 ? -8.402 -4.793 41.006 1.00 94.50 200 GLY A CA 1
ATOM 1532 C C . GLY A 1 200 ? -7.077 -4.589 40.267 1.00 94.50 200 GLY A C 1
ATOM 1533 O O . GLY A 1 200 ? -6.038 -4.711 40.904 1.00 94.50 200 GLY A O 1
ATOM 1534 N N . GLY A 1 201 ? -7.102 -4.226 38.980 1.00 95.38 201 GLY A N 1
ATOM 1535 C CA . GLY A 1 201 ? -5.891 -4.034 38.170 1.00 95.38 201 GLY A CA 1
ATOM 1536 C C . GLY A 1 201 ? -5.378 -5.331 37.538 1.00 95.38 201 GLY A C 1
ATOM 1537 O O . GLY A 1 201 ? -6.038 -6.371 37.610 1.00 95.38 201 GLY A O 1
ATOM 1538 N N . PHE A 1 202 ? -4.223 -5.250 36.874 1.00 96.25 202 PHE A N 1
ATOM 1539 C CA . PHE A 1 202 ? -3.552 -6.401 36.255 1.00 96.25 202 PHE A CA 1
ATOM 1540 C C . PHE A 1 202 ? -2.399 -6.892 37.142 1.00 96.25 202 PHE A C 1
ATOM 1542 O O . PHE A 1 202 ? -1.555 -6.099 37.549 1.00 96.25 202 PHE A O 1
ATOM 1549 N N . ASP A 1 203 ? -2.362 -8.193 37.437 1.00 95.94 203 ASP A N 1
ATOM 1550 C CA . ASP A 1 203 ? -1.289 -8.817 38.219 1.00 95.94 203 ASP A CA 1
ATOM 1551 C C . ASP A 1 203 ? -0.151 -9.254 37.286 1.00 95.94 203 ASP A C 1
ATOM 1553 O O . ASP A 1 203 ? -0.347 -10.110 36.423 1.00 95.94 203 ASP A O 1
ATOM 1557 N N . THR A 1 204 ? 1.032 -8.653 37.437 1.00 95.38 204 THR A N 1
ATOM 1558 C CA . THR A 1 204 ? 2.200 -8.939 36.587 1.00 95.38 204 THR A CA 1
ATOM 1559 C C . THR A 1 204 ? 3.003 -10.148 37.045 1.00 95.38 204 THR A C 1
ATOM 1561 O O . THR A 1 204 ? 3.842 -10.615 36.281 1.00 95.38 204 THR A O 1
ATOM 1564 N N . SER A 1 205 ? 2.750 -10.690 38.243 1.00 94.94 205 SER A N 1
ATOM 1565 C CA . SER A 1 205 ? 3.599 -11.732 38.838 1.00 94.94 205 SER A CA 1
ATOM 1566 C C . SER A 1 205 ? 3.764 -12.956 37.932 1.00 94.94 205 SER A C 1
ATOM 1568 O O . SER A 1 205 ? 4.876 -13.437 37.739 1.00 94.94 205 SER A O 1
ATOM 1570 N N . GLY A 1 206 ? 2.681 -13.403 37.289 1.00 91.94 206 GLY A N 1
ATOM 1571 C CA . GLY A 1 206 ? 2.727 -14.507 36.327 1.00 91.94 206 GLY A CA 1
ATOM 1572 C C . GLY A 1 206 ? 3.427 -14.170 35.005 1.00 91.94 206 GLY A C 1
ATOM 1573 O O . GLY A 1 206 ? 3.906 -15.073 34.328 1.00 91.94 206 GLY A O 1
ATOM 1574 N N . LEU A 1 207 ? 3.503 -12.892 34.622 1.00 93.38 207 LEU A N 1
ATOM 1575 C CA . LEU A 1 207 ? 4.191 -12.445 33.407 1.00 93.38 207 LEU A CA 1
ATOM 1576 C C . LEU A 1 207 ? 5.704 -12.305 33.629 1.00 93.38 207 LEU A C 1
ATOM 1578 O O . LEU A 1 207 ? 6.481 -12.620 32.726 1.00 93.38 207 LEU A O 1
ATOM 1582 N N . ASP A 1 208 ? 6.113 -11.876 34.824 1.00 92.94 208 ASP A N 1
ATOM 1583 C CA . ASP A 1 208 ? 7.517 -11.670 35.205 1.00 92.94 208 ASP A CA 1
ATOM 1584 C C . ASP A 1 208 ? 8.316 -12.990 35.239 1.00 92.94 208 ASP A C 1
ATOM 1586 O O . ASP A 1 208 ? 9.528 -13.001 35.023 1.00 92.94 208 ASP A O 1
ATOM 1590 N N . GLU A 1 209 ? 7.639 -14.120 35.462 1.00 94.50 209 GLU A N 1
ATOM 1591 C CA . GLU A 1 209 ? 8.239 -15.462 35.446 1.00 94.50 209 GLU A CA 1
ATOM 1592 C C . GLU A 1 209 ? 8.426 -16.035 34.028 1.00 94.50 209 GLU A C 1
ATOM 1594 O O . GLU A 1 209 ? 9.172 -17.002 33.837 1.00 94.50 209 GLU A O 1
ATOM 1599 N N . LEU A 1 210 ? 7.767 -15.458 33.017 1.00 94.25 210 LEU A N 1
ATOM 1600 C CA . LEU A 1 210 ? 7.821 -15.949 31.643 1.00 94.25 210 LEU A CA 1
ATOM 1601 C C . LEU A 1 210 ? 9.009 -15.341 30.884 1.00 94.25 210 LEU A C 1
ATOM 1603 O O . LEU A 1 210 ? 9.206 -14.124 30.920 1.00 94.25 210 LEU A O 1
ATOM 1607 N N . PRO A 1 211 ? 9.766 -16.134 30.102 1.00 95.50 211 PRO A N 1
ATOM 1608 C CA . PRO A 1 211 ? 10.813 -15.585 29.243 1.00 95.50 211 PRO A CA 1
ATOM 1609 C C . PRO A 1 211 ? 10.197 -14.632 28.215 1.00 95.50 211 PRO A C 1
ATOM 1611 O O . PRO A 1 211 ? 9.130 -14.939 27.690 1.00 95.50 211 PRO A O 1
ATOM 1614 N N . ASP A 1 212 ? 10.844 -13.503 27.911 1.00 94.81 212 ASP A N 1
ATOM 1615 C CA . ASP A 1 212 ? 10.416 -12.613 26.822 1.00 94.81 212 ASP A CA 1
ATOM 1616 C C . ASP A 1 212 ? 11.058 -13.056 25.495 1.00 94.81 212 ASP A C 1
ATOM 1618 O O . ASP A 1 212 ? 12.267 -12.882 25.309 1.00 94.81 212 ASP A O 1
ATOM 1622 N N . PRO A 1 213 ? 10.293 -13.654 24.560 1.00 95.44 213 PRO A N 1
ATOM 1623 C CA . PRO A 1 213 ? 10.828 -14.087 23.275 1.00 95.44 213 PRO A CA 1
ATOM 1624 C C . PRO A 1 213 ? 11.046 -12.919 22.300 1.00 95.44 213 PRO A C 1
ATOM 1626 O O . PRO A 1 213 ? 11.626 -13.127 21.231 1.00 95.44 213 PRO A O 1
ATOM 1629 N N . PHE A 1 214 ? 10.574 -11.710 22.626 1.00 95.69 214 PHE A N 1
ATOM 1630 C CA . PHE A 1 214 ? 10.584 -10.551 21.742 1.00 95.69 214 PHE A CA 1
ATOM 1631 C C . PHE A 1 214 ? 11.305 -9.369 22.402 1.00 95.69 214 PHE A C 1
ATOM 1633 O O . PHE A 1 214 ? 10.669 -8.602 23.128 1.00 95.69 214 PHE A O 1
ATOM 1640 N N . PRO A 1 215 ? 12.609 -9.174 22.126 1.00 89.69 215 PRO A N 1
ATOM 1641 C CA . PRO A 1 215 ? 13.330 -8.018 22.646 1.00 89.69 215 PRO A CA 1
ATOM 1642 C C . PRO A 1 215 ? 12.721 -6.711 22.125 1.00 89.69 215 PRO A C 1
ATOM 1644 O O . PRO A 1 215 ? 12.098 -6.680 21.058 1.00 89.69 215 PRO A O 1
ATOM 1647 N N . ASP A 1 216 ? 12.951 -5.616 22.845 1.00 84.69 216 ASP A N 1
ATOM 1648 C CA . ASP A 1 216 ? 12.487 -4.294 22.432 1.00 84.69 216 ASP A CA 1
ATOM 1649 C C . ASP A 1 216 ? 12.950 -3.945 21.011 1.00 84.69 216 ASP A C 1
ATOM 1651 O O . ASP A 1 216 ? 14.110 -4.124 20.632 1.00 84.69 216 ASP A O 1
ATOM 1655 N N . GLY A 1 217 ? 12.011 -3.451 20.202 1.00 87.44 217 GLY A N 1
ATOM 1656 C CA . GLY A 1 217 ? 12.242 -3.161 18.787 1.00 87.44 217 GLY A CA 1
ATOM 1657 C C . GLY A 1 217 ? 12.096 -4.368 17.854 1.00 87.44 217 GLY A C 1
ATOM 1658 O O . GLY A 1 217 ? 12.238 -4.203 16.639 1.00 87.44 217 GLY A O 1
ATOM 1659 N N . ALA A 1 218 ? 11.771 -5.560 18.369 1.00 94.94 218 ALA A N 1
ATOM 1660 C CA . ALA A 1 218 ? 11.399 -6.692 17.531 1.00 94.94 218 ALA A CA 1
ATOM 1661 C C . ALA A 1 218 ? 10.215 -6.337 16.617 1.00 94.94 218 ALA A C 1
ATOM 1663 O O . ALA A 1 218 ? 9.315 -5.571 16.970 1.00 94.94 218 ALA A O 1
ATOM 1664 N N . THR A 1 219 ? 10.204 -6.918 15.421 1.00 95.38 219 THR A N 1
ATOM 1665 C CA . THR A 1 219 ? 9.123 -6.746 14.448 1.00 95.38 219 THR A CA 1
ATOM 1666 C C . THR A 1 219 ? 8.474 -8.087 14.161 1.00 95.38 219 THR A C 1
ATOM 1668 O O . THR A 1 219 ? 9.122 -9.134 14.165 1.00 95.38 219 THR A O 1
ATOM 1671 N N . THR A 1 220 ? 7.165 -8.070 13.935 1.00 94.56 220 THR A N 1
ATOM 1672 C CA . THR A 1 220 ? 6.451 -9.279 13.527 1.00 94.56 220 THR A CA 1
ATOM 1673 C C . THR A 1 220 ? 6.772 -9.639 12.080 1.00 94.56 220 THR A C 1
ATOM 1675 O O . THR A 1 220 ? 6.863 -8.741 11.237 1.00 94.56 220 THR A O 1
ATOM 1678 N N . PRO A 1 221 ? 6.884 -10.940 11.751 1.00 92.44 221 PRO A N 1
ATOM 1679 C CA . PRO A 1 221 ? 6.910 -11.360 10.361 1.00 92.44 221 PRO A CA 1
ATOM 1680 C C . PRO A 1 221 ? 5.571 -11.009 9.704 1.00 92.44 221 PRO A C 1
ATOM 1682 O O . PRO A 1 221 ? 4.502 -11.167 10.303 1.00 92.44 221 PRO A O 1
ATOM 1685 N N . GLY A 1 222 ? 5.630 -10.542 8.463 1.00 93.25 222 GLY A N 1
ATOM 1686 C CA . GLY A 1 222 ? 4.459 -10.131 7.704 1.00 93.25 222 GLY A CA 1
ATOM 1687 C C . GLY A 1 222 ? 4.850 -9.333 6.471 1.00 93.25 222 GLY A C 1
ATOM 1688 O O . GLY A 1 222 ? 6.029 -9.173 6.157 1.00 93.25 222 GLY A O 1
ATOM 1689 N N . LEU A 1 223 ? 3.846 -8.818 5.771 1.00 94.88 223 LEU A N 1
ATOM 1690 C CA . LEU A 1 223 ? 4.073 -7.983 4.601 1.00 94.88 223 LEU A CA 1
ATOM 1691 C C . LEU A 1 223 ? 4.357 -6.538 5.006 1.00 94.88 223 LEU A C 1
ATOM 1693 O O . LEU A 1 223 ? 3.588 -5.923 5.753 1.00 94.88 223 LEU A O 1
ATOM 1697 N N . THR A 1 224 ? 5.419 -5.969 4.448 1.00 94.06 224 THR A N 1
ATOM 1698 C CA . THR A 1 224 ? 5.722 -4.544 4.589 1.00 94.06 224 THR A CA 1
ATOM 1699 C C . THR A 1 224 ? 4.934 -3.756 3.553 1.00 94.06 224 THR A C 1
ATOM 1701 O O . THR A 1 224 ? 5.284 -3.694 2.377 1.00 94.06 224 THR A O 1
ATOM 1704 N N . TRP A 1 225 ? 3.840 -3.145 3.999 1.00 94.00 225 TRP A N 1
ATOM 1705 C CA . TRP A 1 225 ? 3.029 -2.267 3.163 1.00 94.00 225 TRP A CA 1
ATOM 1706 C C . TRP A 1 225 ? 3.617 -0.862 3.131 1.00 94.00 225 TRP A C 1
ATOM 1708 O O . TRP A 1 225 ? 3.484 -0.104 4.094 1.00 94.00 225 TRP A O 1
ATOM 1718 N N . ASN A 1 226 ? 4.177 -0.486 1.989 1.00 95.81 226 ASN A N 1
ATOM 1719 C CA . ASN A 1 226 ? 4.624 0.876 1.747 1.00 95.81 226 ASN A CA 1
ATOM 1720 C C . ASN A 1 226 ? 3.435 1.791 1.438 1.00 95.81 226 ASN A C 1
ATOM 1722 O O . ASN A 1 226 ? 2.346 1.333 1.078 1.00 95.81 226 ASN A O 1
ATOM 1726 N N . THR A 1 227 ? 3.627 3.100 1.596 1.00 95.88 227 THR A N 1
ATOM 1727 C CA . THR A 1 227 ? 2.588 4.104 1.340 1.00 95.88 227 THR A CA 1
ATOM 1728 C C . THR A 1 227 ? 3.101 5.156 0.374 1.00 95.88 227 THR A C 1
ATOM 1730 O O . THR A 1 227 ? 4.221 5.631 0.515 1.00 95.88 227 THR A O 1
ATOM 1733 N N . LEU A 1 228 ? 2.254 5.560 -0.568 1.00 96.12 228 LEU A N 1
ATOM 1734 C CA . LEU A 1 228 ? 2.486 6.704 -1.443 1.00 96.12 228 LEU A CA 1
ATOM 1735 C C . LEU A 1 228 ? 1.339 7.710 -1.306 1.00 96.12 228 LEU A C 1
ATOM 1737 O O . LEU A 1 228 ? 0.197 7.340 -1.020 1.00 96.12 228 LEU A O 1
ATOM 1741 N N . SER A 1 229 ? 1.640 8.994 -1.475 1.00 96.69 229 SER A N 1
ATOM 1742 C CA . SER A 1 229 ? 0.695 10.097 -1.280 1.00 96.69 229 SER A CA 1
ATOM 1743 C C . SER A 1 229 ? 0.557 10.931 -2.546 1.00 96.69 229 SER A C 1
ATOM 1745 O O . SER A 1 229 ? 1.543 11.402 -3.096 1.00 96.69 229 SER A O 1
ATOM 1747 N N . VAL A 1 230 ? -0.673 11.156 -2.994 1.00 96.06 230 VAL A N 1
ATOM 1748 C CA . VAL A 1 230 ? -0.982 12.018 -4.137 1.00 96.06 230 VAL A CA 1
ATOM 1749 C C . VAL A 1 230 ? -1.766 13.223 -3.651 1.00 96.06 230 VAL A C 1
ATOM 1751 O O . VAL A 1 230 ? -2.843 13.083 -3.066 1.00 96.06 230 VAL A O 1
ATOM 1754 N N . ILE A 1 231 ? -1.238 14.411 -3.917 1.00 95.31 231 ILE A N 1
ATOM 1755 C CA . ILE A 1 231 ? -1.866 15.683 -3.591 1.00 95.31 231 ILE A CA 1
ATOM 1756 C C . ILE A 1 231 ? -2.755 16.086 -4.765 1.00 95.31 231 ILE A C 1
ATOM 1758 O O . ILE A 1 231 ? -2.316 16.193 -5.913 1.00 95.31 231 ILE A O 1
ATOM 1762 N N . ARG A 1 232 ? -4.038 16.298 -4.474 1.00 92.12 232 ARG A N 1
ATOM 1763 C CA . ARG A 1 232 ? -4.984 16.928 -5.390 1.00 92.12 232 ARG A CA 1
ATOM 1764 C C . ARG A 1 232 ? -5.119 18.393 -4.989 1.00 92.12 232 ARG A C 1
ATOM 1766 O O . ARG A 1 232 ? -5.665 18.641 -3.907 1.00 92.12 232 ARG A O 1
ATOM 1773 N N . PRO A 1 233 ? -4.656 19.332 -5.830 1.00 88.50 233 PRO A N 1
ATOM 1774 C CA . PRO A 1 233 ? -4.778 20.742 -5.519 1.00 88.50 233 PRO A CA 1
ATOM 1775 C C . PRO A 1 233 ? -6.254 21.122 -5.401 1.00 88.50 233 PRO A C 1
ATOM 1777 O O . PRO A 1 233 ? -7.111 20.611 -6.135 1.00 88.50 233 PRO A O 1
ATOM 1780 N N . ALA A 1 234 ? -6.555 22.011 -4.464 1.00 89.19 234 ALA A N 1
ATOM 1781 C CA . ALA A 1 234 ? -7.864 22.626 -4.360 1.00 89.19 234 ALA A CA 1
ATOM 1782 C C . ALA A 1 234 ? -8.220 23.358 -5.666 1.00 89.19 234 ALA A C 1
ATOM 1784 O O . ALA A 1 234 ? -7.359 23.896 -6.369 1.00 89.19 234 ALA A O 1
ATOM 1785 N N . ALA A 1 235 ? -9.513 23.415 -5.996 1.00 86.62 235 ALA A N 1
ATOM 1786 C CA . ALA A 1 235 ? -9.961 24.300 -7.066 1.00 86.62 235 ALA A CA 1
ATOM 1787 C C . ALA A 1 235 ? -9.595 25.746 -6.689 1.00 86.62 235 ALA A C 1
ATOM 1789 O O . ALA A 1 235 ? -9.725 26.119 -5.521 1.00 86.62 235 ALA A O 1
ATOM 1790 N N . LYS A 1 236 ? -9.138 26.559 -7.656 1.00 85.31 236 LYS A N 1
ATOM 1791 C CA . LYS A 1 236 ? -8.691 27.943 -7.404 1.00 85.31 236 LYS A CA 1
ATOM 1792 C C . LYS A 1 236 ? -9.701 28.691 -6.520 1.00 85.31 236 LYS A C 1
ATOM 1794 O O . LYS A 1 236 ? -10.848 28.887 -6.917 1.00 85.31 236 LYS A O 1
ATOM 1799 N N . GLY A 1 237 ? -9.264 29.081 -5.319 1.00 81.88 237 GLY A N 1
ATOM 1800 C CA . GLY A 1 237 ? -10.063 29.840 -4.351 1.00 81.88 237 GLY A CA 1
ATOM 1801 C C . GLY A 1 237 ? -11.086 29.039 -3.533 1.00 81.88 237 GLY A C 1
ATOM 1802 O O . GLY A 1 237 ? -11.892 29.654 -2.839 1.00 81.88 237 GLY A O 1
ATOM 1803 N N . LYS A 1 238 ? -11.100 27.698 -3.591 1.00 83.31 238 LYS A N 1
ATOM 1804 C CA . LYS A 1 238 ? -12.067 26.867 -2.850 1.00 83.31 238 LYS A CA 1
ATOM 1805 C C . LYS A 1 238 ? -11.421 25.645 -2.186 1.00 83.31 238 LYS A C 1
ATOM 1807 O O . LYS A 1 238 ? -11.260 24.600 -2.812 1.00 83.31 238 LYS A O 1
ATOM 1812 N N . GLY A 1 239 ? -11.189 25.745 -0.875 1.00 88.38 239 GLY A N 1
ATOM 1813 C CA . GLY A 1 239 ? -10.855 24.616 0.001 1.00 88.38 239 GLY A CA 1
ATOM 1814 C C . GLY A 1 239 ? -9.358 24.364 0.201 1.00 88.38 239 GLY A C 1
ATOM 1815 O O . GLY A 1 239 ? -8.517 25.126 -0.262 1.00 88.38 239 GLY A O 1
ATOM 1816 N N . LYS A 1 240 ? -9.046 23.294 0.942 1.00 92.25 240 LYS A N 1
ATOM 1817 C CA . LYS A 1 240 ? -7.680 22.803 1.181 1.00 92.25 240 LYS A CA 1
ATOM 1818 C C . LYS A 1 240 ? -7.350 21.677 0.205 1.00 92.25 240 LYS A C 1
ATOM 1820 O O . LYS A 1 240 ? -8.250 20.930 -0.195 1.00 92.25 240 LYS A O 1
ATOM 1825 N N . ASP A 1 241 ? -6.071 21.541 -0.123 1.00 92.56 241 ASP A N 1
ATOM 1826 C CA . ASP A 1 241 ? -5.564 20.414 -0.901 1.00 92.56 241 ASP A CA 1
ATOM 1827 C C . ASP A 1 241 ? -5.948 19.089 -0.241 1.00 92.56 241 ASP A C 1
ATOM 1829 O O . ASP A 1 241 ? -5.980 18.955 0.987 1.00 92.56 241 ASP A O 1
ATOM 1833 N N . LYS A 1 242 ? -6.277 18.101 -1.072 1.00 93.00 242 LYS A N 1
ATOM 1834 C CA . LYS A 1 242 ? -6.691 16.778 -0.605 1.00 93.00 242 LYS A CA 1
ATOM 1835 C C . LYS A 1 242 ? -5.597 15.772 -0.905 1.00 93.00 242 LYS A C 1
ATOM 1837 O O . LYS A 1 242 ? -5.279 15.534 -2.067 1.00 93.00 242 LYS A O 1
ATOM 1842 N N . THR A 1 243 ? -5.091 15.120 0.131 1.00 94.88 243 THR A N 1
ATOM 1843 C CA . THR A 1 243 ? -4.131 14.025 -0.020 1.00 94.88 243 THR A CA 1
ATOM 1844 C C . THR A 1 243 ? -4.868 12.697 -0.116 1.00 94.88 243 THR A C 1
ATOM 1846 O O . THR A 1 243 ? -5.610 12.322 0.793 1.00 94.88 243 THR A O 1
ATOM 1849 N N . ARG A 1 244 ? -4.650 11.960 -1.206 1.00 94.12 244 ARG A N 1
ATOM 1850 C CA . ARG A 1 244 ? -5.024 10.547 -1.317 1.00 94.12 244 ARG A CA 1
ATOM 1851 C C . ARG A 1 244 ? -3.795 9.701 -1.016 1.00 94.12 244 ARG A C 1
ATOM 1853 O O . ARG A 1 244 ? -2.758 9.903 -1.635 1.00 94.12 244 ARG A O 1
ATOM 1860 N N . ARG A 1 245 ? -3.917 8.756 -0.088 1.00 95.06 245 ARG A N 1
ATOM 1861 C CA . ARG A 1 245 ? -2.867 7.779 0.211 1.00 95.06 245 ARG A CA 1
ATOM 1862 C C . ARG A 1 245 ? -3.208 6.450 -0.444 1.00 95.06 245 ARG A C 1
ATOM 1864 O O . ARG A 1 245 ? -4.370 6.048 -0.421 1.00 95.06 245 ARG A O 1
ATOM 1871 N N . TYR A 1 246 ? -2.204 5.792 -0.997 1.00 96.00 246 TYR A N 1
ATOM 1872 C CA . TYR A 1 246 ? -2.294 4.429 -1.500 1.00 96.00 246 TYR A CA 1
ATOM 1873 C C . TYR A 1 246 ? -1.290 3.565 -0.754 1.00 96.00 246 TYR A C 1
ATOM 1875 O O . TYR A 1 246 ? -0.215 4.044 -0.394 1.00 96.00 246 TYR A O 1
ATOM 1883 N N . ARG A 1 247 ? -1.635 2.296 -0.542 1.00 95.06 247 ARG A N 1
ATOM 1884 C CA . ARG A 1 247 ? -0.707 1.297 -0.010 1.00 95.06 247 ARG A CA 1
ATOM 1885 C C . ARG A 1 247 ? -0.252 0.394 -1.144 1.00 95.06 247 ARG A C 1
ATOM 1887 O O . ARG A 1 247 ? -1.055 0.071 -2.021 1.00 95.06 247 ARG A O 1
ATOM 1894 N N . PHE A 1 248 ? 1.004 -0.019 -1.122 1.00 97.56 248 PHE A N 1
ATOM 1895 C CA . PHE A 1 248 ? 1.537 -0.914 -2.136 1.00 97.56 248 PHE A CA 1
ATOM 1896 C C . PHE A 1 248 ? 2.462 -1.971 -1.550 1.00 97.56 248 PHE A C 1
ATOM 1898 O O . PHE A 1 248 ? 3.043 -1.793 -0.477 1.00 97.56 248 PHE A O 1
ATOM 1905 N N . LEU A 1 249 ? 2.575 -3.062 -2.298 1.00 97.25 249 LEU A N 1
ATOM 1906 C CA . LEU A 1 249 ? 3.588 -4.096 -2.141 1.00 97.25 249 LEU A CA 1
ATOM 1907 C C . LEU A 1 249 ? 4.450 -4.107 -3.397 1.00 97.25 249 LEU A C 1
ATOM 1909 O O . LEU A 1 249 ? 3.984 -3.689 -4.463 1.00 97.25 249 LEU A O 1
ATOM 1913 N N . TYR A 1 250 ? 5.681 -4.586 -3.271 1.00 97.56 250 TYR A N 1
ATOM 1914 C CA . TYR A 1 250 ? 6.560 -4.769 -4.412 1.00 97.56 250 TYR A CA 1
ATOM 1915 C C . TYR A 1 250 ? 7.190 -6.159 -4.415 1.00 97.56 250 TYR A C 1
ATOM 1917 O O . TYR A 1 250 ? 7.277 -6.810 -3.376 1.00 97.56 250 TYR A O 1
ATOM 1925 N N . GLU A 1 251 ? 7.602 -6.598 -5.596 1.00 96.31 251 GLU A N 1
ATOM 1926 C CA . GLU A 1 251 ? 8.289 -7.864 -5.830 1.00 96.31 251 GLU A CA 1
ATOM 1927 C C . GLU A 1 251 ? 9.407 -7.620 -6.846 1.00 96.31 251 GLU A C 1
ATOM 1929 O O . GLU A 1 251 ? 9.159 -7.070 -7.923 1.00 96.31 251 GLU A O 1
ATOM 1934 N N . ALA A 1 252 ? 10.637 -7.988 -6.489 1.00 96.94 252 ALA A N 1
ATOM 1935 C CA . ALA A 1 252 ? 11.770 -7.952 -7.403 1.00 96.94 252 ALA A CA 1
ATOM 1936 C C . ALA A 1 252 ? 11.743 -9.201 -8.294 1.00 96.94 252 ALA A C 1
ATOM 1938 O O . ALA A 1 252 ? 11.908 -10.322 -7.819 1.00 96.94 252 ALA A O 1
ATOM 1939 N N . ASP A 1 253 ? 11.552 -8.999 -9.592 1.00 95.69 253 ASP A N 1
ATOM 1940 C CA . ASP A 1 253 ? 11.565 -10.052 -10.596 1.00 95.69 253 ASP A CA 1
ATOM 1941 C C . ASP A 1 253 ? 12.947 -10.118 -11.250 1.00 95.69 253 ASP A C 1
ATOM 1943 O O . ASP A 1 253 ? 13.310 -9.313 -12.117 1.00 95.69 253 ASP A O 1
ATOM 1947 N N . LEU A 1 254 ? 13.731 -11.102 -10.819 1.00 96.38 254 LEU A N 1
ATOM 1948 C CA . LEU A 1 254 ? 15.072 -11.351 -11.336 1.00 96.38 254 LEU A CA 1
ATOM 1949 C C . LEU A 1 254 ? 15.074 -12.115 -12.670 1.00 96.38 254 LEU A C 1
ATOM 1951 O O . LEU A 1 254 ? 16.139 -12.276 -13.263 1.00 96.38 254 LEU A O 1
ATOM 1955 N N . GLU A 1 255 ? 13.923 -12.578 -13.164 1.00 94.00 255 GLU A N 1
ATOM 1956 C CA . GLU A 1 255 ? 13.826 -13.146 -14.512 1.00 94.00 255 GLU A CA 1
ATOM 1957 C C . GLU A 1 255 ? 13.780 -12.032 -15.559 1.00 94.00 255 GLU A C 1
ATOM 1959 O O . GLU A 1 255 ? 14.443 -12.116 -16.593 1.00 94.00 255 GLU A O 1
ATOM 1964 N N . THR A 1 256 ? 13.034 -10.959 -15.277 1.00 92.38 256 THR A N 1
ATOM 1965 C CA . THR A 1 256 ? 12.889 -9.815 -16.194 1.00 92.38 256 THR A CA 1
ATOM 1966 C C . THR A 1 256 ? 13.814 -8.645 -15.874 1.00 92.38 256 THR A C 1
ATOM 1968 O O . THR A 1 256 ? 14.007 -7.755 -16.712 1.00 92.38 256 THR A O 1
ATOM 1971 N N . GLY A 1 257 ? 14.402 -8.640 -14.676 1.00 95.69 257 GLY A N 1
ATOM 1972 C CA . GLY A 1 257 ? 15.198 -7.527 -14.180 1.00 95.69 257 GLY A CA 1
ATOM 1973 C C . GLY A 1 257 ? 14.348 -6.272 -13.996 1.00 95.69 257 GLY A C 1
ATOM 1974 O O . GLY A 1 257 ? 14.708 -5.191 -14.467 1.00 95.69 257 GLY A O 1
ATOM 1975 N N . ARG A 1 258 ? 13.181 -6.426 -13.360 1.00 95.81 258 ARG A N 1
ATOM 1976 C CA . ARG A 1 258 ? 12.255 -5.332 -13.036 1.00 95.81 258 ARG A CA 1
ATOM 1977 C C . ARG A 1 258 ? 11.663 -5.517 -11.640 1.00 95.81 258 ARG A C 1
ATOM 1979 O O . ARG A 1 258 ? 11.724 -6.594 -11.063 1.00 95.81 258 ARG A O 1
ATOM 1986 N N . ILE A 1 259 ? 11.056 -4.465 -11.107 1.00 97.44 259 ILE A N 1
ATOM 1987 C CA . ILE A 1 259 ? 10.269 -4.496 -9.876 1.00 97.44 259 ILE A CA 1
ATOM 1988 C C . ILE A 1 259 ? 8.796 -4.303 -10.228 1.00 97.44 259 ILE A C 1
ATOM 1990 O O . ILE A 1 259 ? 8.421 -3.323 -10.882 1.00 97.44 259 ILE A O 1
ATOM 1994 N N . ARG A 1 260 ? 7.959 -5.233 -9.770 1.00 97.19 260 ARG A N 1
ATOM 1995 C CA . ARG A 1 260 ? 6.500 -5.160 -9.844 1.00 97.19 260 ARG A CA 1
ATOM 1996 C C . ARG A 1 260 ? 5.972 -4.426 -8.621 1.00 97.19 260 ARG A C 1
ATOM 1998 O O . ARG A 1 260 ? 6.245 -4.842 -7.505 1.00 97.19 260 ARG A O 1
ATOM 2005 N N . TYR A 1 261 ? 5.158 -3.396 -8.814 1.00 98.25 261 TYR A N 1
ATOM 2006 C CA . TYR A 1 261 ? 4.473 -2.651 -7.758 1.00 98.25 261 TYR A CA 1
ATOM 2007 C C . TYR A 1 261 ? 2.966 -2.875 -7.852 1.00 98.25 261 TYR A C 1
ATOM 2009 O O . TYR A 1 261 ? 2.322 -2.398 -8.786 1.00 98.25 261 TYR A O 1
ATOM 2017 N N . ALA A 1 262 ? 2.386 -3.560 -6.867 1.00 97.81 262 ALA A N 1
ATOM 2018 C CA . ALA A 1 262 ? 0.942 -3.732 -6.742 1.00 97.81 262 ALA A CA 1
ATOM 2019 C C . ALA A 1 262 ? 0.369 -2.663 -5.804 1.00 97.81 262 ALA A C 1
ATOM 2021 O O . ALA A 1 262 ? 0.487 -2.760 -4.580 1.00 97.81 262 ALA A O 1
ATOM 2022 N N . VAL A 1 263 ? -0.247 -1.628 -6.381 1.00 98.06 263 VAL A N 1
ATOM 2023 C CA . VAL A 1 263 ? -0.755 -0.454 -5.660 1.00 98.06 263 VAL A CA 1
ATOM 2024 C C . VAL A 1 263 ? -2.270 -0.580 -5.469 1.00 98.06 263 VAL A C 1
ATOM 2026 O O . VAL A 1 263 ? -3.050 -0.430 -6.413 1.00 98.06 263 VAL A O 1
ATOM 2029 N N . ALA A 1 264 ? -2.707 -0.841 -4.235 1.00 95.88 264 ALA A N 1
ATOM 2030 C CA . ALA A 1 264 ? -4.119 -1.036 -3.906 1.00 95.88 264 ALA A CA 1
ATOM 2031 C C . ALA A 1 264 ? -4.934 0.231 -4.207 1.00 95.88 264 ALA A C 1
ATOM 2033 O O . ALA A 1 264 ? -4.561 1.314 -3.755 1.00 95.88 264 ALA A O 1
ATOM 2034 N N . GLY A 1 265 ? -6.044 0.114 -4.946 1.00 94.62 265 GLY A N 1
ATOM 2035 C CA . GLY A 1 265 ? -6.853 1.276 -5.337 1.00 94.62 265 GLY A CA 1
ATOM 2036 C C . GLY A 1 265 ? -6.391 2.011 -6.594 1.00 94.62 265 GLY A C 1
ATOM 2037 O O . GLY A 1 265 ? -6.970 3.057 -6.922 1.00 94.62 265 GLY A O 1
ATOM 2038 N N . PHE A 1 266 ? -5.293 1.556 -7.207 1.00 97.00 266 PHE A N 1
ATOM 2039 C CA . PHE A 1 266 ? -4.651 2.205 -8.345 1.00 97.00 266 PHE A CA 1
ATOM 2040 C C . PHE A 1 266 ? -4.399 1.227 -9.492 1.00 97.00 266 PHE A C 1
ATOM 2042 O O . PHE A 1 266 ? -4.857 1.520 -10.589 1.00 97.00 266 PHE A O 1
ATOM 2049 N N . GLY A 1 267 ? -3.707 0.105 -9.255 1.00 97.19 267 GLY A N 1
ATOM 2050 C CA . GLY A 1 267 ? -3.327 -0.892 -10.267 1.00 97.19 267 GLY A CA 1
ATOM 2051 C C . GLY A 1 267 ? -1.887 -1.391 -10.100 1.00 97.19 267 GLY A C 1
ATOM 2052 O O . GLY A 1 267 ? -1.243 -1.125 -9.083 1.00 97.19 267 GLY A O 1
ATOM 2053 N N . VAL A 1 268 ? -1.376 -2.105 -11.103 1.00 97.75 268 VAL A N 1
ATOM 2054 C CA . VAL A 1 268 ? 0.012 -2.600 -11.139 1.00 97.75 268 VAL A CA 1
ATOM 2055 C C . VAL A 1 268 ? 0.891 -1.697 -12.009 1.00 97.75 268 VAL A C 1
ATOM 2057 O O . VAL A 1 268 ? 0.460 -1.224 -13.062 1.00 97.75 268 VAL A O 1
ATOM 2060 N N . ILE A 1 269 ? 2.123 -1.446 -11.565 1.00 97.69 269 ILE A N 1
ATOM 2061 C CA . ILE A 1 269 ? 3.181 -0.789 -12.346 1.00 97.69 269 ILE A CA 1
ATOM 2062 C C . ILE A 1 269 ? 4.432 -1.659 -12.295 1.00 97.69 269 ILE A C 1
ATOM 2064 O O . ILE A 1 269 ? 4.819 -2.104 -11.220 1.00 97.69 269 ILE A O 1
ATOM 2068 N N . TRP A 1 270 ? 5.109 -1.825 -13.425 1.00 97.12 270 TRP A N 1
ATOM 2069 C CA . TRP A 1 270 ? 6.467 -2.362 -13.460 1.00 97.12 270 TRP A CA 1
ATOM 2070 C C . TRP A 1 270 ? 7.481 -1.243 -13.693 1.00 97.12 270 TRP A C 1
ATOM 2072 O O . TRP A 1 270 ? 7.270 -0.390 -14.558 1.00 97.12 270 TRP A O 1
ATOM 2082 N N . LEU A 1 271 ? 8.582 -1.263 -12.939 1.00 97.00 271 LEU A N 1
ATOM 2083 C CA . LEU A 1 271 ? 9.729 -0.372 -13.122 1.00 97.00 271 LEU A CA 1
ATOM 2084 C C . LEU A 1 271 ? 11.014 -1.176 -13.283 1.00 97.00 271 LEU A C 1
ATOM 2086 O O . LEU A 1 271 ? 11.243 -2.139 -12.565 1.00 97.00 271 LEU A O 1
ATOM 2090 N N . GLY A 1 272 ? 11.882 -0.756 -14.189 1.00 95.94 272 GLY A N 1
ATOM 2091 C CA . GLY A 1 272 ? 13.236 -1.290 -14.306 1.00 95.94 272 GLY A CA 1
ATOM 2092 C C . GLY A 1 272 ? 13.983 -0.619 -15.449 1.00 95.94 272 GLY A C 1
ATOM 2093 O O . GLY A 1 272 ? 13.413 0.265 -16.098 1.00 95.94 272 GLY A O 1
ATOM 2094 N N . PRO A 1 273 ? 15.234 -1.014 -15.721 1.00 95.69 273 PRO A N 1
ATOM 2095 C CA . PRO A 1 273 ? 16.004 -0.427 -16.808 1.00 95.69 273 PRO A CA 1
ATOM 2096 C C . PRO A 1 273 ? 15.288 -0.599 -18.151 1.00 95.69 273 PRO A C 1
ATOM 2098 O O . PRO A 1 273 ? 14.643 -1.621 -18.416 1.00 95.69 273 PRO A O 1
ATOM 2101 N N . ASP A 1 274 ? 15.374 0.413 -19.010 1.00 94.12 274 ASP A N 1
ATOM 2102 C CA . ASP A 1 274 ? 14.831 0.302 -20.357 1.00 94.12 274 ASP A CA 1
ATOM 2103 C C . ASP A 1 274 ? 15.734 -0.564 -21.245 1.00 94.12 274 ASP A C 1
ATOM 2105 O O . ASP A 1 274 ? 16.944 -0.356 -21.361 1.00 94.12 274 ASP A O 1
ATOM 2109 N N . THR A 1 275 ? 15.117 -1.521 -21.939 1.00 87.06 275 THR A N 1
ATOM 2110 C CA . THR A 1 275 ? 15.812 -2.460 -22.827 1.00 87.06 275 THR A CA 1
ATOM 2111 C C . THR A 1 275 ? 16.614 -1.740 -23.918 1.00 87.06 275 THR A C 1
ATOM 2113 O O . THR A 1 275 ? 17.685 -2.222 -24.296 1.00 87.06 275 THR A O 1
ATOM 2116 N N . TYR A 1 276 ? 16.127 -0.588 -24.395 1.00 82.56 276 TYR A N 1
ATOM 2117 C CA . TYR A 1 276 ? 16.715 0.180 -25.495 1.00 82.56 276 TYR A CA 1
ATOM 2118 C C . TYR A 1 276 ? 17.633 1.321 -25.039 1.00 82.56 276 TYR A C 1
ATOM 2120 O O . TYR A 1 276 ? 18.242 1.979 -25.884 1.00 82.56 276 TYR A O 1
ATOM 2128 N N . ALA A 1 277 ? 17.784 1.554 -23.731 1.00 78.94 277 ALA A N 1
ATOM 2129 C CA . ALA A 1 277 ? 18.727 2.544 -23.207 1.00 78.94 277 ALA A CA 1
ATOM 2130 C C . ALA A 1 277 ? 20.186 2.183 -23.536 1.00 78.94 277 ALA A C 1
ATOM 2132 O O . ALA A 1 277 ? 21.056 3.047 -23.666 1.00 78.94 277 ALA A O 1
ATOM 2133 N N . TYR A 1 278 ? 20.458 0.891 -23.724 1.00 66.44 278 TYR A N 1
ATOM 2134 C CA . TYR A 1 278 ? 21.796 0.386 -23.979 1.00 66.44 278 TYR A CA 1
ATOM 2135 C C . TYR A 1 278 ? 22.337 0.831 -25.350 1.00 66.44 278 TYR A C 1
ATOM 2137 O O . TYR A 1 278 ? 21.848 0.431 -26.406 1.00 66.44 278 TYR A O 1
ATOM 2145 N N . GLY A 1 279 ? 23.387 1.657 -25.325 1.00 63.69 279 GLY A N 1
ATOM 2146 C CA . GLY A 1 279 ? 24.015 2.245 -26.514 1.00 63.69 279 GLY A CA 1
ATOM 2147 C C . GLY A 1 279 ? 23.446 3.606 -26.929 1.00 63.69 279 GLY A C 1
ATOM 2148 O O . GLY A 1 279 ? 23.917 4.172 -27.916 1.00 63.69 279 GLY A O 1
ATOM 2149 N N . GLY A 1 280 ? 22.458 4.128 -26.195 1.00 68.88 280 GLY A N 1
ATOM 2150 C CA . GLY A 1 280 ? 22.037 5.525 -26.268 1.00 68.88 280 GLY A CA 1
ATOM 2151 C C . GLY A 1 280 ? 22.916 6.440 -25.409 1.00 68.88 280 GLY A C 1
ATOM 2152 O O . GLY A 1 280 ? 23.815 5.989 -24.706 1.00 68.88 280 GLY A O 1
ATOM 2153 N N . SER A 1 281 ? 22.638 7.743 -25.446 1.00 69.88 281 SER A N 1
ATOM 2154 C CA . SER A 1 281 ? 23.348 8.753 -24.647 1.00 69.88 281 SER A CA 1
ATOM 2155 C C . SER A 1 281 ? 23.005 8.735 -23.150 1.00 69.88 281 SER A C 1
ATOM 2157 O O . SER A 1 281 ? 23.524 9.566 -22.417 1.00 69.88 281 SER A O 1
ATOM 2159 N N . ASP A 1 282 ? 22.093 7.863 -22.714 1.00 79.56 282 ASP A N 1
ATOM 2160 C CA . ASP A 1 282 ? 21.527 7.863 -21.362 1.00 79.56 282 ASP A CA 1
ATOM 2161 C C . ASP A 1 282 ? 21.200 6.417 -20.929 1.00 79.56 282 ASP A C 1
ATOM 2163 O O . ASP A 1 282 ? 20.132 5.903 -21.285 1.00 79.56 282 ASP A O 1
ATOM 2167 N N . PRO A 1 283 ? 22.141 5.724 -20.255 1.00 80.25 283 PRO A N 1
ATOM 2168 C CA . PRO A 1 283 ? 21.984 4.331 -19.835 1.00 80.25 283 PRO A CA 1
ATOM 2169 C C . PRO A 1 283 ? 21.045 4.160 -18.632 1.00 80.25 283 PRO A C 1
ATOM 2171 O O . PRO A 1 283 ? 20.619 3.037 -18.368 1.00 80.25 283 PRO A O 1
ATOM 2174 N N . ASP A 1 284 ? 20.689 5.250 -17.946 1.00 88.69 284 ASP A N 1
ATOM 2175 C CA . ASP A 1 284 ? 19.972 5.227 -16.665 1.00 88.69 284 ASP A CA 1
ATOM 2176 C C . ASP A 1 284 ? 18.452 5.379 -16.832 1.00 88.69 284 ASP A C 1
ATOM 2178 O O . ASP A 1 284 ? 17.705 5.570 -15.869 1.00 88.69 284 ASP A O 1
ATOM 2182 N N . LYS A 1 285 ? 17.963 5.286 -18.071 1.00 94.25 285 LYS A N 1
ATOM 2183 C CA . LYS A 1 285 ? 16.534 5.358 -18.365 1.00 94.25 285 LYS A CA 1
ATOM 2184 C C . LYS A 1 285 ? 15.779 4.178 -17.774 1.00 94.25 285 LYS A C 1
ATOM 2186 O O . LYS A 1 285 ? 16.132 3.015 -17.976 1.00 94.25 285 LYS A O 1
ATOM 2191 N N . LEU A 1 286 ? 14.658 4.496 -17.136 1.00 96.19 286 LEU A N 1
ATOM 2192 C CA . LEU A 1 286 ? 13.723 3.521 -16.601 1.00 96.19 286 LEU A CA 1
ATOM 2193 C C . LEU A 1 286 ? 12.519 3.370 -17.521 1.00 96.19 286 LEU A C 1
ATOM 2195 O O . LEU A 1 286 ? 11.956 4.344 -18.027 1.00 96.19 286 LEU A O 1
ATOM 2199 N N . ARG A 1 287 ? 12.084 2.128 -17.693 1.00 95.44 287 ARG A N 1
ATOM 2200 C CA . ARG A 1 287 ? 10.810 1.779 -18.305 1.00 95.44 287 ARG A CA 1
ATOM 2201 C C . ARG A 1 287 ? 9.742 1.683 -17.224 1.00 95.44 287 ARG A C 1
ATOM 2203 O O . ARG A 1 287 ? 9.883 0.917 -16.277 1.00 95.44 287 ARG A O 1
ATOM 2210 N N . VAL A 1 288 ? 8.663 2.436 -17.410 1.00 96.06 288 VAL A N 1
ATOM 2211 C CA . VAL A 1 288 ? 7.442 2.403 -16.601 1.00 96.06 288 VAL A CA 1
ATOM 2212 C C . VAL A 1 288 ? 6.358 1.722 -17.414 1.00 96.06 288 VAL A C 1
ATOM 2214 O O . VAL A 1 288 ? 5.913 2.266 -18.422 1.00 96.06 288 VAL A O 1
ATOM 2217 N N . GLU A 1 289 ? 5.935 0.537 -17.003 1.00 95.19 289 GLU A N 1
ATOM 2218 C CA . GLU A 1 289 ? 4.927 -0.249 -17.715 1.00 95.19 289 GLU A CA 1
ATOM 2219 C C . GLU A 1 289 ? 3.646 -0.368 -16.885 1.00 95.19 289 GLU A C 1
AT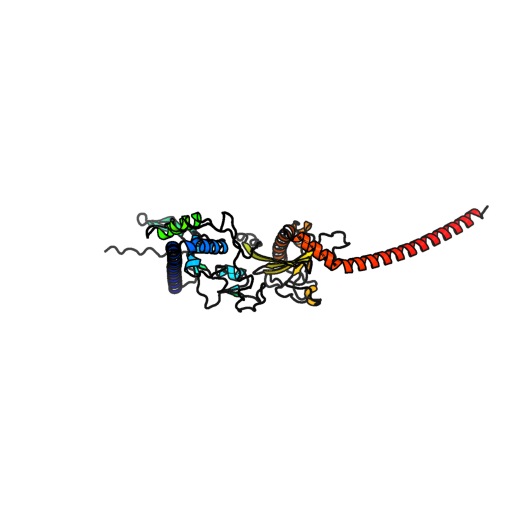OM 2221 O O . GLU A 1 289 ? 3.694 -0.543 -15.666 1.00 95.19 289 GLU A O 1
ATOM 2226 N N . TYR A 1 290 ? 2.499 -0.199 -17.544 1.00 95.69 290 TYR A N 1
ATOM 2227 C CA . TYR A 1 290 ? 1.197 -0.079 -16.895 1.00 95.69 290 TYR A CA 1
ATOM 2228 C C . TYR A 1 290 ? 0.423 -1.398 -16.948 1.00 95.69 290 TYR A C 1
ATOM 2230 O O . TYR A 1 290 ? 0.019 -1.851 -18.018 1.00 95.69 290 TYR A O 1
ATOM 2238 N N . GLY A 1 291 ? 0.145 -1.948 -15.767 1.00 95.44 291 GLY A N 1
ATOM 2239 C CA . GLY A 1 291 ? -0.546 -3.214 -15.556 1.00 95.44 291 GLY A CA 1
ATOM 2240 C C . GLY A 1 291 ? 0.396 -4.401 -15.414 1.00 95.44 291 GLY A C 1
ATOM 2241 O O . GLY A 1 291 ? 1.603 -4.312 -15.607 1.00 95.44 291 GLY A O 1
ATOM 2242 N N . ASP A 1 292 ? -0.180 -5.521 -15.016 1.00 92.94 292 ASP A N 1
ATOM 2243 C CA . ASP A 1 292 ? 0.495 -6.762 -14.693 1.00 92.94 292 ASP A CA 1
ATOM 2244 C C . ASP A 1 292 ? 0.754 -7.593 -15.948 1.00 92.94 292 ASP A C 1
ATOM 2246 O O . ASP A 1 292 ? 0.116 -8.612 -16.218 1.00 92.94 292 ASP A O 1
ATOM 2250 N N . MET A 1 293 ? 1.680 -7.105 -16.768 1.00 79.75 293 MET A N 1
ATOM 2251 C CA . MET A 1 293 ? 2.255 -7.898 -17.840 1.00 79.75 293 MET A CA 1
ATOM 2252 C C . MET A 1 293 ? 3.463 -8.657 -17.311 1.00 79.75 293 MET A C 1
ATOM 2254 O O . MET A 1 293 ? 4.541 -8.096 -17.134 1.00 79.75 293 MET A O 1
ATOM 2258 N N . ARG A 1 294 ? 3.321 -9.977 -17.183 1.00 70.00 294 ARG A N 1
ATOM 2259 C CA . ARG A 1 294 ? 4.479 -10.834 -17.452 1.00 70.00 294 ARG A CA 1
ATOM 2260 C C . ARG A 1 294 ? 4.828 -10.691 -18.938 1.00 70.00 294 ARG A C 1
ATOM 2262 O O . ARG A 1 294 ? 3.907 -10.434 -19.720 1.00 70.00 294 ARG A O 1
ATOM 2269 N N . PRO A 1 295 ? 6.099 -10.834 -19.351 1.00 60.88 295 PRO A N 1
ATOM 2270 C CA . PRO A 1 295 ? 6.488 -10.709 -20.751 1.00 60.88 295 PRO A CA 1
ATOM 2271 C C . PRO A 1 295 ? 5.704 -11.714 -21.606 1.00 60.88 295 PRO A C 1
ATOM 2273 O O . PRO A 1 295 ? 6.054 -12.883 -21.724 1.00 60.88 295 PRO A O 1
ATOM 2276 N N . THR A 1 296 ? 4.593 -11.262 -22.177 1.00 58.16 296 THR A N 1
ATOM 2277 C CA . THR A 1 296 ? 3.789 -12.004 -23.140 1.00 58.16 296 THR A CA 1
ATOM 2278 C C . THR A 1 296 ? 4.015 -11.377 -24.506 1.00 58.16 296 THR A C 1
ATOM 2280 O O . THR A 1 296 ? 4.320 -10.191 -24.635 1.00 58.16 296 THR A O 1
ATOM 2283 N N . SER A 1 297 ? 3.893 -12.187 -25.550 1.00 57.41 297 SER A N 1
ATOM 2284 C CA . SER A 1 297 ? 4.156 -11.786 -26.931 1.00 57.41 297 SER A CA 1
ATOM 2285 C C . SER A 1 297 ? 3.046 -10.931 -27.560 1.00 57.41 297 SER A C 1
ATOM 2287 O O . SER A 1 297 ? 3.157 -10.590 -28.740 1.00 57.41 297 SER A O 1
ATOM 2289 N N . ASP A 1 298 ? 1.981 -10.562 -26.830 1.00 81.38 298 ASP A N 1
ATOM 2290 C CA . ASP A 1 298 ? 0.905 -9.752 -27.410 1.00 81.38 298 ASP A CA 1
ATOM 2291 C C . ASP A 1 298 ? 1.324 -8.281 -27.526 1.00 81.38 298 ASP A C 1
ATOM 2293 O O . ASP A 1 298 ? 1.201 -7.463 -26.607 1.00 81.38 298 ASP A O 1
ATOM 2297 N N . TYR A 1 299 ? 1.791 -7.938 -28.724 1.00 83.00 299 TYR A N 1
ATOM 2298 C CA . TYR A 1 299 ? 2.148 -6.581 -29.114 1.00 83.00 299 TYR A CA 1
ATOM 2299 C C . TYR A 1 299 ? 1.028 -5.556 -28.854 1.00 83.00 299 TYR A C 1
ATOM 2301 O O . TYR A 1 299 ? 1.314 -4.385 -28.620 1.00 83.00 299 TYR A O 1
ATOM 2309 N N . ARG A 1 300 ? -0.250 -5.968 -28.846 1.00 82.12 300 ARG A N 1
ATOM 2310 C CA . ARG A 1 300 ? -1.382 -5.060 -28.592 1.00 82.12 300 ARG A CA 1
ATOM 2311 C C . ARG A 1 300 ? -1.444 -4.583 -27.147 1.00 82.12 300 ARG A C 1
ATOM 2313 O O . ARG A 1 300 ? -1.991 -3.515 -26.891 1.00 82.12 300 ARG A O 1
ATOM 2320 N N . ILE A 1 301 ? -0.920 -5.355 -26.200 1.00 81.12 301 ILE A N 1
ATOM 2321 C CA . ILE A 1 301 ? -0.863 -4.940 -24.796 1.00 81.12 301 ILE A CA 1
ATOM 2322 C C . ILE A 1 301 ? 0.367 -4.054 -24.587 1.00 81.12 301 ILE A C 1
ATOM 2324 O O . ILE A 1 301 ? 0.263 -2.964 -24.022 1.00 81.12 301 ILE A O 1
ATOM 2328 N N . THR A 1 302 ? 1.517 -4.455 -25.137 1.00 83.44 302 THR A N 1
ATOM 2329 C CA . THR A 1 302 ? 2.763 -3.681 -25.009 1.00 83.44 302 THR A CA 1
ATOM 2330 C C . THR A 1 302 ? 2.692 -2.324 -25.707 1.00 83.44 302 THR A C 1
ATOM 2332 O O . THR A 1 302 ? 3.212 -1.343 -25.178 1.00 83.44 302 THR A O 1
ATOM 2335 N N . ASN A 1 303 ? 1.985 -2.224 -26.836 1.00 86.31 303 ASN A N 1
ATOM 2336 C CA . ASN A 1 303 ? 1.709 -0.949 -27.497 1.00 86.31 303 ASN A CA 1
ATOM 2337 C C . ASN A 1 303 ? 0.496 -0.193 -26.902 1.00 86.31 303 ASN A C 1
ATOM 2339 O O . ASN A 1 303 ? 0.105 0.846 -27.423 1.00 86.31 303 ASN A O 1
ATOM 2343 N N . GLY A 1 304 ? -0.145 -0.701 -25.844 1.00 86.62 304 GLY A N 1
ATOM 2344 C CA . GLY A 1 304 ? -1.278 -0.040 -25.187 1.00 86.62 304 GLY A CA 1
ATOM 2345 C C . GLY A 1 304 ? -2.583 0.009 -25.995 1.00 86.62 304 GLY A C 1
ATOM 2346 O O . GLY A 1 304 ? -3.503 0.744 -25.635 1.00 86.62 304 GLY A O 1
ATOM 2347 N N . SER A 1 305 ? -2.716 -0.766 -27.074 1.00 88.56 305 SER A N 1
ATOM 2348 C CA . SER A 1 305 ? -4.000 -0.935 -27.774 1.00 88.56 305 SER A CA 1
ATOM 2349 C C . SER A 1 305 ? -5.017 -1.701 -26.925 1.00 88.56 305 SER A C 1
ATOM 2351 O O . SER A 1 305 ? -6.217 -1.473 -27.053 1.00 88.56 305 SER A O 1
ATOM 2353 N N . MET A 1 306 ? -4.542 -2.573 -26.036 1.00 91.12 306 MET A N 1
ATOM 2354 C CA . MET A 1 306 ? -5.331 -3.322 -25.062 1.00 91.12 306 MET A CA 1
ATOM 2355 C C . MET A 1 306 ? -4.817 -3.067 -23.639 1.00 91.12 306 MET A C 1
ATOM 2357 O O . MET A 1 306 ? -3.625 -2.803 -23.461 1.00 91.12 306 MET A O 1
ATOM 2361 N N . PRO A 1 307 ? -5.694 -3.131 -22.621 1.00 93.44 307 PRO A N 1
ATOM 2362 C CA . PRO A 1 307 ? -5.254 -3.052 -21.239 1.00 93.44 307 PRO A CA 1
ATOM 2363 C C . PRO A 1 307 ? -4.500 -4.328 -20.869 1.00 93.44 307 PRO A C 1
ATOM 2365 O O . PRO A 1 307 ? -4.937 -5.432 -21.200 1.00 93.44 307 PRO A O 1
ATOM 2368 N N . ALA A 1 308 ? -3.404 -4.177 -20.134 1.00 93.75 308 ALA A N 1
ATOM 2369 C CA . ALA A 1 308 ? -2.836 -5.284 -19.381 1.00 93.75 308 ALA A CA 1
ATOM 2370 C C . ALA A 1 308 ? -3.764 -5.647 -18.201 1.00 93.75 308 ALA A C 1
ATOM 2372 O O . ALA A 1 308 ? -4.525 -4.785 -17.740 1.00 93.75 308 ALA A O 1
ATOM 2373 N N . PRO A 1 309 ? -3.712 -6.887 -17.678 1.00 94.50 309 PRO A N 1
ATOM 2374 C CA . PRO A 1 309 ? -4.350 -7.221 -16.404 1.00 94.50 309 PRO A CA 1
ATOM 2375 C C . PRO A 1 309 ? -3.975 -6.193 -15.332 1.00 94.50 309 PRO A C 1
ATOM 2377 O O . PRO A 1 309 ? -2.845 -5.724 -15.307 1.00 94.50 309 PRO A O 1
ATOM 2380 N N . HIS A 1 310 ? -4.907 -5.775 -14.475 1.00 96.31 310 HIS A N 1
ATOM 2381 C CA . HIS A 1 310 ? -4.645 -4.783 -13.412 1.00 96.31 310 HIS A CA 1
ATOM 2382 C C . HIS A 1 310 ? -4.034 -3.450 -13.875 1.00 96.31 310 HIS A C 1
ATOM 2384 O O . HIS A 1 310 ? -3.390 -2.755 -13.082 1.00 96.31 310 HIS A O 1
ATOM 2390 N N . ALA A 1 311 ? -4.209 -3.079 -15.147 1.00 96.50 311 ALA A N 1
ATOM 2391 C CA . ALA A 1 311 ? -3.784 -1.779 -15.647 1.00 96.50 311 ALA A CA 1
ATOM 2392 C C . ALA A 1 311 ? -4.403 -0.646 -14.812 1.00 96.50 311 ALA A C 1
ATOM 2394 O O . ALA A 1 311 ? -5.603 -0.698 -14.520 1.00 96.50 311 ALA A O 1
ATOM 2395 N N . PRO A 1 312 ? -3.627 0.389 -14.437 1.00 97.44 312 PRO A N 1
ATOM 2396 C CA . PRO A 1 312 ? -4.152 1.421 -13.572 1.00 97.44 312 PRO A CA 1
ATOM 2397 C C . PRO A 1 312 ? -5.355 2.159 -14.150 1.00 97.44 312 PRO A C 1
ATOM 2399 O O . PRO A 1 312 ? -5.392 2.466 -15.345 1.00 97.44 312 PRO A O 1
ATOM 2402 N N . VAL A 1 313 ? -6.316 2.496 -13.288 1.00 96.31 313 VAL A N 1
ATOM 2403 C CA . VAL A 1 313 ? -7.507 3.273 -13.661 1.00 96.31 313 VAL A CA 1
ATOM 2404 C C . VAL A 1 313 ? -7.549 4.567 -12.861 1.00 96.31 313 VAL A C 1
ATOM 2406 O O . VAL A 1 313 ? -7.780 4.584 -11.653 1.00 96.31 313 VAL A O 1
ATOM 2409 N N . VAL A 1 314 ? -7.362 5.692 -13.547 1.00 96.31 314 VAL A N 1
ATOM 2410 C CA . VAL A 1 314 ? -7.289 7.015 -12.917 1.00 96.31 314 VAL A CA 1
ATOM 2411 C C . VAL A 1 314 ? -8.356 7.916 -13.523 1.00 96.31 314 VAL A C 1
ATOM 2413 O O . VAL A 1 314 ? -8.392 8.125 -14.729 1.00 96.31 314 VAL A O 1
ATOM 2416 N N . TYR A 1 315 ? -9.265 8.425 -12.686 1.00 95.25 315 TYR A N 1
ATOM 2417 C CA . TYR A 1 315 ? -10.429 9.219 -13.118 1.00 95.25 315 TYR A CA 1
ATOM 2418 C C . TYR A 1 315 ? -11.262 8.541 -14.226 1.00 95.25 315 TYR A C 1
ATOM 2420 O O . TYR A 1 315 ? -11.752 9.203 -15.136 1.00 95.25 315 TYR A O 1
ATOM 2428 N N . GLY A 1 316 ? -11.409 7.212 -14.151 1.00 95.06 316 GLY A N 1
ATOM 2429 C CA . GLY A 1 316 ? -12.139 6.414 -15.144 1.00 95.06 316 GLY A CA 1
ATOM 2430 C C . GLY A 1 316 ? -11.366 6.145 -16.439 1.00 95.06 316 GLY A C 1
ATOM 2431 O O . GLY A 1 316 ? -11.940 5.615 -17.383 1.00 95.06 316 GLY A O 1
ATOM 2432 N N . ILE A 1 317 ? -10.080 6.503 -16.502 1.00 96.19 317 ILE A N 1
ATOM 2433 C CA . ILE A 1 317 ? -9.217 6.269 -17.661 1.00 96.19 317 ILE A CA 1
ATOM 2434 C C . ILE A 1 317 ? -8.263 5.122 -17.347 1.00 96.19 317 ILE A C 1
ATOM 2436 O O . ILE A 1 317 ? -7.414 5.245 -16.465 1.00 96.19 317 ILE A O 1
ATOM 2440 N N . THR A 1 318 ? -8.390 4.028 -18.095 1.00 96.25 318 THR A N 1
ATOM 2441 C CA . THR A 1 318 ? -7.454 2.901 -18.051 1.00 96.25 318 THR A CA 1
ATOM 2442 C C . THR A 1 318 ? -6.175 3.252 -18.806 1.00 96.25 318 THR A C 1
ATOM 2444 O O . THR A 1 318 ? -6.221 3.647 -19.979 1.00 96.25 318 THR A O 1
ATOM 2447 N N . LEU A 1 319 ? -5.039 3.118 -18.128 1.00 95.69 319 LEU A N 1
ATOM 2448 C CA . LEU A 1 319 ? -3.714 3.339 -18.703 1.00 95.69 319 LEU A CA 1
ATOM 2449 C C . LEU A 1 319 ? -3.271 2.117 -19.515 1.00 95.69 319 LEU A C 1
ATOM 2451 O O . LEU A 1 319 ? -3.728 1.006 -19.262 1.00 95.69 319 LEU A O 1
ATOM 2455 N N . GLY A 1 320 ? -2.392 2.309 -20.496 1.00 93.31 320 GLY A N 1
ATOM 2456 C CA . GLY A 1 320 ? -1.898 1.206 -21.321 1.00 93.31 320 GLY A CA 1
ATOM 2457 C C . GLY A 1 320 ? -0.472 1.410 -21.815 1.00 93.31 320 GLY A C 1
ATOM 2458 O O . GLY A 1 320 ? 0.009 2.541 -21.909 1.00 93.31 320 GLY A O 1
ATOM 2459 N N . GLY A 1 321 ? 0.180 0.297 -22.153 1.00 92.25 321 GLY A N 1
ATOM 2460 C CA . GLY A 1 321 ? 1.535 0.270 -22.694 1.00 92.25 321 GLY A CA 1
ATOM 2461 C C . GLY A 1 321 ? 2.599 0.631 -21.660 1.00 92.25 321 GLY A C 1
ATOM 2462 O O . GLY A 1 321 ? 2.502 0.274 -20.485 1.00 92.25 321 GLY A O 1
ATOM 2463 N N . TYR A 1 322 ? 3.629 1.340 -22.112 1.00 93.88 322 TYR A N 1
ATOM 2464 C CA . TYR A 1 322 ? 4.741 1.781 -21.281 1.00 93.88 322 TYR A CA 1
ATOM 2465 C C . TYR A 1 322 ? 5.198 3.191 -21.663 1.00 93.88 322 TYR A C 1
ATOM 2467 O O . TYR A 1 322 ? 4.837 3.733 -22.710 1.00 93.88 322 TYR A O 1
ATOM 2475 N N . THR A 1 323 ? 6.032 3.775 -20.817 1.00 93.50 323 THR A N 1
ATOM 2476 C CA . THR A 1 323 ? 6.804 4.982 -21.109 1.00 93.50 323 THR A CA 1
ATOM 2477 C C . THR A 1 323 ? 8.231 4.801 -20.623 1.00 93.50 323 THR A C 1
ATOM 2479 O O . THR A 1 323 ? 8.492 4.025 -19.708 1.00 93.50 323 THR A O 1
ATOM 2482 N N . VAL A 1 324 ? 9.160 5.515 -21.246 1.00 94.06 324 VAL A N 1
ATOM 2483 C CA . VAL A 1 324 ? 10.558 5.570 -20.818 1.00 94.06 324 VAL A CA 1
ATOM 2484 C C . VAL A 1 324 ? 10.804 6.936 -20.201 1.00 94.06 324 VAL A C 1
ATOM 2486 O O . VAL A 1 324 ? 10.381 7.948 -20.763 1.00 94.06 324 VAL A O 1
ATOM 2489 N N . VAL A 1 325 ? 11.451 6.962 -19.044 1.00 94.94 325 VAL A N 1
ATOM 2490 C CA . VAL A 1 325 ? 11.745 8.179 -18.287 1.00 94.94 325 VAL A CA 1
ATOM 2491 C C . VAL A 1 325 ? 13.214 8.210 -17.901 1.00 94.94 325 VAL A C 1
ATOM 2493 O O . VAL A 1 325 ? 13.804 7.166 -17.633 1.00 94.94 325 VAL A O 1
ATOM 2496 N N . SER A 1 326 ? 13.791 9.406 -17.852 1.00 93.50 326 SER A N 1
ATOM 2497 C CA . SER A 1 326 ? 15.093 9.624 -17.222 1.00 93.50 326 SER A CA 1
ATOM 2498 C C . SER A 1 326 ? 14.835 10.032 -15.760 1.00 93.50 326 SER A C 1
ATOM 2500 O O . SER A 1 326 ? 14.093 10.998 -15.536 1.00 93.50 326 SER A O 1
ATOM 2502 N N . PRO A 1 327 ? 15.331 9.281 -14.757 1.00 91.62 327 PRO A N 1
ATOM 2503 C CA . PRO A 1 327 ? 15.018 9.534 -13.347 1.00 91.62 327 PRO A CA 1
ATOM 2504 C C . PRO A 1 327 ? 15.422 10.923 -12.849 1.00 91.62 327 PRO A C 1
ATOM 2506 O O . PRO A 1 327 ? 14.747 11.470 -11.979 1.00 91.62 327 PRO A O 1
ATOM 2509 N N . ASP A 1 328 ? 16.481 11.507 -13.405 1.00 90.06 328 ASP A N 1
ATOM 2510 C CA . ASP A 1 328 ? 16.982 12.854 -13.109 1.00 90.06 328 ASP A CA 1
ATOM 2511 C C . ASP A 1 328 ? 15.957 13.955 -13.428 1.00 90.06 328 ASP A C 1
ATOM 2513 O O . ASP A 1 328 ? 15.842 14.938 -12.697 1.00 90.06 328 ASP A O 1
ATOM 2517 N N . ARG A 1 329 ? 15.133 13.753 -14.462 1.00 87.50 329 ARG A N 1
ATOM 2518 C CA . ARG A 1 329 ? 14.103 14.711 -14.892 1.00 87.50 329 ARG A CA 1
ATOM 2519 C C . ARG A 1 329 ? 12.836 14.689 -14.050 1.00 87.50 329 ARG A C 1
ATOM 2521 O O . ARG A 1 329 ? 11.952 15.518 -14.249 1.00 87.50 329 ARG A O 1
ATOM 2528 N N . ARG A 1 330 ? 12.705 13.770 -13.086 1.00 84.56 330 ARG A N 1
ATOM 2529 C CA . ARG A 1 330 ? 11.482 13.673 -12.267 1.00 84.56 330 ARG A CA 1
ATOM 2530 C C . ARG A 1 330 ? 11.257 14.893 -11.374 1.00 84.56 330 ARG A C 1
ATOM 2532 O O . ARG A 1 330 ? 10.127 15.094 -10.923 1.00 84.56 330 ARG A O 1
ATOM 2539 N N . THR A 1 331 ? 12.308 15.667 -11.098 1.00 80.25 331 THR A N 1
ATOM 2540 C CA . THR A 1 331 ? 12.274 16.920 -10.326 1.00 80.25 331 THR A CA 1
ATOM 2541 C C . THR A 1 331 ? 11.886 18.127 -11.173 1.00 80.25 331 THR A C 1
ATOM 2543 O O . THR A 1 331 ? 11.581 19.173 -10.607 1.00 80.25 331 THR A O 1
ATOM 2546 N N . GLU A 1 332 ? 11.840 17.995 -12.504 1.00 77.94 332 GLU A N 1
ATOM 2547 C CA . GLU A 1 332 ? 11.322 19.051 -13.363 1.00 77.94 332 GLU A CA 1
ATOM 2548 C C . GLU A 1 332 ? 9.860 19.333 -12.981 1.00 77.94 332 GLU A C 1
ATOM 2550 O O . GLU A 1 332 ? 9.018 18.429 -12.930 1.00 77.94 332 GLU A O 1
ATOM 2555 N N . ASP A 1 333 ? 9.527 20.610 -12.777 1.00 72.44 333 ASP A N 1
ATOM 2556 C CA . ASP A 1 333 ? 8.147 21.070 -12.541 1.00 72.44 333 ASP A CA 1
ATOM 2557 C C . ASP A 1 333 ? 7.218 20.794 -13.743 1.00 72.44 333 ASP A C 1
ATOM 2559 O O . ASP A 1 333 ? 6.000 20.985 -13.695 1.00 72.44 333 ASP A O 1
ATOM 2563 N N . SER A 1 334 ? 7.790 20.314 -14.846 1.00 75.00 334 SER A N 1
ATOM 2564 C CA . SER A 1 334 ? 7.090 19.909 -16.048 1.00 75.00 334 SER A CA 1
ATOM 2565 C C . SER A 1 334 ? 6.567 18.481 -15.931 1.00 75.00 334 SER A C 1
ATOM 2567 O O . SER A 1 334 ? 7.296 17.515 -16.110 1.00 75.00 334 SER A O 1
ATOM 2569 N N . ARG A 1 335 ? 5.250 18.316 -15.800 1.00 71.44 335 ARG A N 1
ATOM 2570 C CA . ARG A 1 335 ? 4.554 17.017 -15.945 1.00 71.44 335 ARG A CA 1
ATOM 2571 C C . ARG A 1 335 ? 4.827 16.262 -17.257 1.00 71.44 335 ARG A C 1
ATOM 2573 O O . ARG A 1 335 ? 4.361 15.138 -17.414 1.00 71.44 335 ARG A O 1
ATOM 2580 N N . PHE A 1 336 ? 5.494 16.885 -18.230 1.00 82.75 336 PHE A N 1
ATOM 2581 C CA . PHE A 1 336 ? 5.841 16.273 -19.513 1.00 82.75 336 PHE A CA 1
ATOM 2582 C C . PHE A 1 336 ? 7.089 15.381 -19.440 1.00 82.75 336 PHE A C 1
ATOM 2584 O O . PHE A 1 336 ? 7.402 14.730 -20.434 1.00 82.75 336 PHE A O 1
ATOM 2591 N N . TRP A 1 337 ? 7.756 15.285 -18.279 1.00 91.88 337 TRP A N 1
ATOM 2592 C CA . TRP A 1 337 ? 8.799 14.275 -18.059 1.00 91.88 337 TRP A CA 1
ATOM 2593 C C . TRP A 1 337 ? 8.246 12.839 -18.157 1.00 91.88 337 TRP A C 1
ATOM 2595 O O . TRP A 1 337 ? 8.987 11.913 -18.480 1.00 91.88 337 TRP A O 1
ATOM 2605 N N . LEU A 1 338 ? 6.934 12.661 -17.933 1.00 92.88 338 LEU A N 1
ATOM 2606 C CA . LEU A 1 338 ? 6.225 11.387 -18.034 1.00 92.88 338 LEU A CA 1
ATOM 2607 C C . LEU A 1 338 ? 5.143 11.436 -19.124 1.00 92.88 338 LEU A C 1
ATOM 2609 O O . LEU A 1 338 ? 4.155 12.168 -19.014 1.00 92.88 338 LEU A O 1
ATOM 2613 N N . ASN A 1 339 ? 5.272 10.588 -20.145 1.00 92.31 339 ASN A N 1
ATOM 2614 C CA . ASN A 1 339 ? 4.206 10.374 -21.120 1.00 92.31 339 ASN A CA 1
ATOM 2615 C C . ASN A 1 339 ? 3.253 9.290 -20.618 1.00 92.31 339 ASN A C 1
ATOM 2617 O O . ASN A 1 339 ? 3.671 8.185 -20.295 1.00 92.31 339 ASN A O 1
ATOM 2621 N N . VAL A 1 340 ? 1.959 9.601 -20.560 1.00 94.56 340 VAL A N 1
ATOM 2622 C CA . VAL A 1 340 ? 0.936 8.669 -20.076 1.00 94.56 340 VAL A CA 1
ATOM 2623 C C . VAL A 1 340 ? -0.125 8.497 -21.151 1.00 94.56 340 VAL A C 1
ATOM 2625 O O . VAL A 1 340 ? -0.749 9.468 -21.596 1.00 94.56 340 VAL A O 1
ATOM 2628 N N . TRP A 1 341 ? -0.337 7.247 -21.544 1.00 94.06 341 TRP A N 1
ATOM 2629 C CA . TRP A 1 341 ? -1.242 6.863 -22.617 1.00 94.06 341 TRP A CA 1
ATOM 2630 C C . TRP A 1 341 ? -2.453 6.130 -22.061 1.00 94.06 341 TRP A C 1
ATOM 2632 O O . TRP A 1 341 ? -2.375 5.407 -21.068 1.00 94.06 341 TRP A O 1
ATOM 2642 N N . ARG A 1 342 ? -3.589 6.329 -22.720 1.00 95.38 342 ARG A N 1
ATOM 2643 C CA . ARG A 1 342 ? -4.804 5.563 -22.454 1.00 95.38 342 ARG A CA 1
ATOM 2644 C C . ARG A 1 342 ? -4.879 4.353 -23.380 1.00 95.38 342 ARG A C 1
ATOM 2646 O O . ARG A 1 342 ? -4.373 4.394 -24.501 1.00 95.38 342 ARG A O 1
ATOM 2653 N N . VAL A 1 343 ? -5.618 3.341 -22.957 1.00 93.75 343 VAL A N 1
ATOM 2654 C CA . VAL A 1 343 ? -5.898 2.162 -23.783 1.00 93.75 343 VAL A CA 1
ATOM 2655 C C . VAL A 1 343 ? -6.613 2.526 -25.095 1.00 93.75 343 VAL A C 1
ATOM 2657 O O . VAL A 1 343 ? -7.465 3.421 -25.138 1.00 93.75 343 VAL A O 1
ATOM 2660 N N . GLY A 1 344 ? -6.289 1.802 -26.170 1.00 88.19 344 GLY A N 1
ATOM 2661 C CA . GLY A 1 344 ? -7.017 1.830 -27.445 1.00 88.19 344 GLY A CA 1
ATOM 2662 C C . GLY A 1 344 ? -6.537 2.876 -28.453 1.00 88.19 344 GLY A C 1
ATOM 2663 O O . GLY A 1 344 ? -7.172 3.062 -29.489 1.00 88.19 344 GLY A O 1
ATOM 2664 N N . SER A 1 345 ? -5.440 3.588 -28.181 1.00 73.94 345 SER A N 1
ATOM 2665 C CA . SER A 1 345 ? -4.781 4.436 -29.181 1.00 73.94 345 SER A CA 1
ATOM 2666 C C . SER A 1 345 ? -3.349 4.772 -28.766 1.00 73.94 345 SER A C 1
ATOM 2668 O O . SER A 1 345 ? -3.149 5.474 -27.776 1.00 73.94 345 SER A O 1
ATOM 2670 N N . TYR A 1 346 ? -2.379 4.357 -29.589 1.00 66.38 346 TYR A N 1
ATOM 2671 C CA . TYR A 1 346 ? -0.928 4.526 -29.389 1.00 66.38 346 TYR A CA 1
ATOM 2672 C C . TYR A 1 346 ? -0.457 5.993 -29.230 1.00 66.38 346 TYR A C 1
ATOM 2674 O O . TYR A 1 346 ? 0.691 6.247 -28.884 1.00 66.38 346 TYR A O 1
ATOM 2682 N N . HIS A 1 347 ? -1.335 6.981 -29.443 1.00 73.19 347 HIS A N 1
ATOM 2683 C CA . HIS A 1 347 ? -0.985 8.406 -29.402 1.00 73.19 347 HIS A CA 1
ATOM 2684 C C . HIS A 1 347 ? -1.974 9.287 -28.646 1.00 73.19 347 HIS A C 1
ATOM 2686 O O . HIS A 1 347 ? -1.840 10.513 -28.655 1.00 73.19 347 HIS A O 1
ATOM 2692 N N . ARG A 1 348 ? -2.992 8.716 -27.992 1.00 86.50 348 ARG A N 1
ATOM 2693 C CA . ARG A 1 348 ? -3.957 9.555 -27.281 1.00 86.50 348 ARG A CA 1
ATOM 2694 C C . ARG A 1 348 ? -3.534 9.714 -25.831 1.00 86.50 348 ARG A C 1
ATOM 2696 O O . ARG A 1 348 ? -3.804 8.866 -24.984 1.00 86.50 348 ARG A O 1
ATOM 2703 N N . SER A 1 349 ? -2.872 10.836 -25.570 1.00 90.06 349 SER A N 1
ATOM 2704 C CA . SER A 1 349 ? -2.514 11.247 -24.218 1.00 90.06 349 SER A CA 1
ATOM 2705 C C . SER A 1 349 ? -3.744 11.294 -23.311 1.00 90.06 349 SER A C 1
ATOM 2707 O O . SER A 1 349 ? -4.844 11.667 -23.734 1.00 90.06 349 SER A O 1
ATOM 2709 N N . VAL A 1 350 ? -3.535 10.974 -22.038 1.00 95.00 350 VAL A N 1
ATOM 2710 C CA . VAL A 1 350 ? -4.509 11.251 -20.979 1.00 95.00 350 VAL A CA 1
ATOM 2711 C C . VAL A 1 350 ? -4.651 12.765 -20.737 1.00 95.00 350 VAL A C 1
ATOM 2713 O O . VAL A 1 350 ? -3.734 13.522 -21.075 1.00 95.00 350 VAL A O 1
ATOM 2716 N N . PRO A 1 351 ? -5.769 13.225 -20.143 1.00 95.25 351 PRO A N 1
ATOM 2717 C CA . PRO A 1 351 ? -5.898 14.588 -19.648 1.00 95.25 351 PRO A CA 1
ATOM 2718 C C . PRO A 1 351 ? -4.842 14.914 -18.592 1.00 95.25 351 PRO A C 1
ATOM 2720 O O . PRO A 1 351 ? -4.454 14.060 -17.795 1.00 95.25 351 PRO A O 1
ATOM 2723 N N . ASP A 1 352 ? -4.479 16.184 -18.526 1.00 94.31 352 ASP A N 1
ATOM 2724 C CA . ASP A 1 352 ? -3.516 16.761 -17.590 1.00 94.31 352 ASP A CA 1
ATOM 2725 C C . ASP A 1 352 ? -3.654 16.274 -16.146 1.00 94.31 352 ASP A C 1
ATOM 2727 O O . ASP A 1 352 ? -2.712 15.720 -15.594 1.00 94.31 352 ASP A O 1
ATOM 2731 N N . ALA A 1 353 ? -4.853 16.371 -15.563 1.00 93.88 353 ALA A N 1
ATOM 2732 C CA . ALA A 1 353 ? -5.083 15.947 -14.181 1.00 93.88 353 ALA A CA 1
ATOM 2733 C C . ALA A 1 353 ? -4.780 14.455 -13.953 1.00 93.88 353 ALA A C 1
ATOM 2735 O O . ALA A 1 353 ? -4.355 14.064 -12.866 1.00 93.88 353 ALA A O 1
ATOM 2736 N N . THR A 1 354 ? -4.997 13.616 -14.972 1.00 95.81 354 THR A N 1
ATOM 2737 C CA . THR A 1 354 ? -4.655 12.187 -14.931 1.00 95.81 354 THR A CA 1
ATOM 2738 C C . THR A 1 354 ? -3.147 12.009 -14.990 1.00 95.81 354 THR A C 1
ATOM 2740 O O . THR A 1 354 ? -2.594 11.282 -14.171 1.00 95.81 354 THR A O 1
ATOM 2743 N N . ARG A 1 355 ? -2.473 12.713 -15.907 1.00 95.44 355 ARG A N 1
ATOM 2744 C CA . ARG A 1 355 ? -1.014 12.674 -16.024 1.00 95.44 355 ARG A CA 1
ATOM 2745 C C . ARG A 1 355 ? -0.341 13.131 -14.733 1.00 95.44 355 ARG A C 1
ATOM 2747 O O . ARG A 1 355 ? 0.533 12.428 -14.249 1.00 95.44 355 ARG A O 1
ATOM 2754 N N . ASP A 1 356 ? -0.798 14.233 -14.143 1.00 94.62 356 ASP A N 1
ATOM 2755 C CA . ASP A 1 356 ? -0.264 14.777 -12.888 1.00 94.62 356 ASP A CA 1
ATOM 2756 C C . ASP A 1 356 ? -0.421 13.782 -11.734 1.00 94.62 356 ASP A C 1
ATOM 2758 O O . ASP A 1 356 ? 0.492 13.589 -10.932 1.00 94.62 356 ASP A O 1
ATOM 2762 N N . HIS A 1 357 ? -1.569 13.102 -11.666 1.00 95.62 357 HIS A N 1
ATOM 2763 C CA . HIS A 1 357 ? -1.806 12.056 -10.677 1.00 95.62 357 HIS A CA 1
ATOM 2764 C C . HIS A 1 357 ? -0.827 10.888 -10.849 1.00 95.62 357 HIS A C 1
ATOM 2766 O O . HIS A 1 357 ? -0.220 10.445 -9.878 1.00 95.62 357 HIS A O 1
ATOM 2772 N N . VAL A 1 358 ? -0.667 10.394 -12.080 1.00 96.88 358 VAL A N 1
ATOM 2773 C CA . VAL A 1 358 ? 0.225 9.267 -12.386 1.00 96.88 358 VAL A CA 1
ATOM 2774 C C . VAL A 1 358 ? 1.686 9.658 -12.167 1.00 96.88 358 VAL A C 1
ATOM 2776 O O . VAL A 1 358 ? 2.425 8.882 -11.577 1.00 96.88 358 VAL A O 1
ATOM 2779 N N . ALA A 1 359 ? 2.095 10.868 -12.548 1.00 96.06 359 ALA A N 1
ATOM 2780 C CA . ALA A 1 359 ? 3.448 11.373 -12.333 1.00 96.06 359 ALA A CA 1
ATOM 2781 C C . ALA A 1 359 ? 3.817 11.430 -10.845 1.00 96.06 359 ALA A C 1
ATOM 2783 O O . ALA A 1 359 ? 4.919 11.029 -10.482 1.00 96.06 359 ALA A O 1
ATOM 2784 N N . GLN A 1 360 ? 2.895 11.849 -9.968 1.00 96.00 360 GLN A N 1
ATOM 2785 C CA . GLN A 1 360 ? 3.122 11.824 -8.517 1.00 96.00 360 GLN A CA 1
ATOM 2786 C C . GLN A 1 360 ? 3.308 10.402 -7.969 1.00 96.00 360 GLN A C 1
ATOM 2788 O O . GLN A 1 360 ? 4.153 10.194 -7.097 1.00 96.00 360 GLN A O 1
ATOM 2793 N N . VAL A 1 361 ? 2.535 9.430 -8.470 1.00 97.38 361 VAL A N 1
ATOM 2794 C CA . VAL A 1 361 ? 2.691 8.013 -8.100 1.00 97.38 361 VAL A CA 1
ATOM 2795 C C . VAL A 1 361 ? 4.039 7.491 -8.596 1.00 97.38 361 VAL A C 1
ATOM 2797 O O . VAL A 1 361 ? 4.837 7.017 -7.796 1.00 97.38 361 VAL A O 1
ATOM 2800 N N . VAL A 1 362 ? 4.321 7.629 -9.894 1.00 97.50 362 VAL A N 1
ATOM 2801 C CA . VAL A 1 362 ? 5.543 7.114 -10.529 1.00 97.50 362 VAL A CA 1
ATOM 2802 C C . VAL A 1 362 ? 6.797 7.733 -9.915 1.00 97.50 362 VAL A C 1
ATOM 2804 O O . VAL A 1 362 ? 7.753 7.007 -9.686 1.00 97.50 362 VAL A O 1
ATOM 2807 N N . ARG A 1 363 ? 6.794 9.028 -9.571 1.00 96.44 363 ARG A N 1
ATOM 2808 C CA . ARG A 1 363 ? 7.919 9.677 -8.876 1.00 96.44 363 ARG A CA 1
ATOM 2809 C C . ARG A 1 363 ? 8.270 8.961 -7.569 1.00 96.44 363 ARG A C 1
ATOM 2811 O O . ARG A 1 363 ? 9.418 8.587 -7.383 1.00 96.44 363 ARG A O 1
ATOM 2818 N N . GLN A 1 364 ? 7.276 8.704 -6.717 1.00 97.69 364 GLN A N 1
ATOM 2819 C CA . GLN A 1 364 ? 7.487 8.004 -5.443 1.00 97.69 364 GLN A CA 1
ATOM 2820 C C . GLN A 1 364 ? 7.891 6.538 -5.634 1.00 97.69 364 GLN A C 1
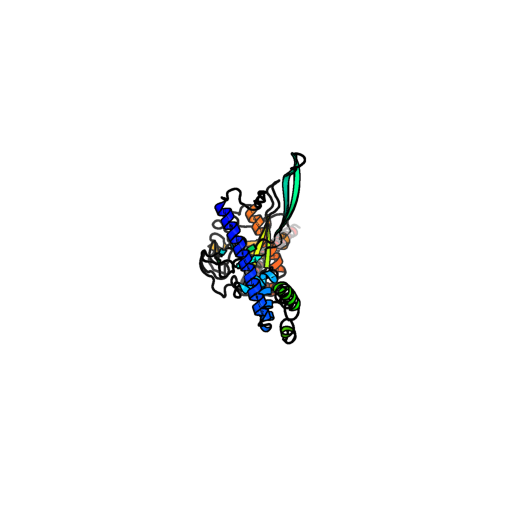ATOM 2822 O O . GLN A 1 364 ? 8.660 6.008 -4.837 1.00 97.69 364 GLN A O 1
ATOM 2827 N N . LEU A 1 365 ? 7.392 5.877 -6.683 1.00 98.06 365 LEU A N 1
ATOM 2828 C CA . LEU A 1 365 ? 7.830 4.521 -7.014 1.00 98.06 365 LEU A CA 1
ATOM 2829 C C . LEU A 1 365 ? 9.278 4.495 -7.528 1.00 98.06 365 LEU A C 1
ATOM 2831 O O . LEU A 1 365 ? 10.002 3.569 -7.189 1.00 98.06 365 LEU A O 1
ATOM 2835 N N . ILE A 1 366 ? 9.717 5.509 -8.284 1.00 97.62 366 ILE A N 1
ATOM 2836 C CA . ILE A 1 366 ? 11.124 5.674 -8.686 1.00 97.62 366 ILE A CA 1
ATOM 2837 C C . ILE A 1 366 ? 12.001 5.925 -7.458 1.00 97.62 366 ILE A C 1
ATOM 2839 O O . ILE A 1 366 ? 13.027 5.269 -7.323 1.00 97.62 366 ILE A O 1
ATOM 2843 N N . ASP A 1 367 ? 11.586 6.802 -6.538 1.00 97.19 367 ASP A N 1
ATOM 2844 C CA . ASP A 1 367 ? 12.339 7.045 -5.300 1.00 97.19 367 ASP A CA 1
ATOM 2845 C C . ASP A 1 367 ? 12.491 5.743 -4.486 1.00 97.19 367 ASP A C 1
ATOM 2847 O O . ASP A 1 367 ? 13.584 5.427 -4.020 1.00 97.19 367 ASP A O 1
ATOM 2851 N N . HIS A 1 368 ? 11.429 4.929 -4.394 1.00 97.69 368 HIS A N 1
ATOM 2852 C CA . HIS A 1 368 ? 11.510 3.603 -3.774 1.00 97.69 368 HIS A CA 1
ATOM 2853 C C . HIS A 1 368 ? 12.407 2.635 -4.561 1.00 97.69 368 HIS A C 1
ATOM 2855 O O . HIS A 1 368 ? 13.157 1.876 -3.951 1.00 97.69 368 HIS A O 1
ATOM 2861 N N . TYR A 1 369 ? 12.307 2.596 -5.894 1.00 97.50 369 TYR A N 1
ATOM 2862 C CA . TYR A 1 369 ? 13.153 1.758 -6.754 1.00 97.50 369 TYR A CA 1
ATOM 2863 C C . TYR A 1 369 ? 14.637 2.070 -6.525 1.00 97.50 369 TYR A C 1
ATOM 2865 O O . TYR A 1 369 ? 15.442 1.161 -6.345 1.00 97.50 369 TYR A O 1
ATOM 2873 N N . GLU A 1 370 ? 14.994 3.355 -6.470 1.00 96.75 370 GLU A N 1
ATOM 2874 C CA . GLU A 1 370 ? 16.370 3.806 -6.268 1.00 96.75 370 GLU A CA 1
ATOM 2875 C C . GLU A 1 370 ? 16.922 3.440 -4.886 1.00 96.75 370 GLU A C 1
ATOM 2877 O O . GLU A 1 370 ? 18.118 3.166 -4.783 1.00 96.75 370 GLU A O 1
ATOM 2882 N N . SER A 1 371 ? 16.070 3.398 -3.854 1.00 97.00 371 SER A N 1
ATOM 2883 C CA . SER A 1 371 ? 16.435 2.990 -2.491 1.00 97.00 371 SER A CA 1
ATOM 2884 C C . SER A 1 371 ? 16.284 1.488 -2.216 1.00 97.00 371 SER A C 1
ATOM 2886 O O . SER A 1 371 ? 16.505 1.055 -1.086 1.00 97.00 371 SER A O 1
ATOM 2888 N N . CYS A 1 372 ? 15.842 0.699 -3.199 1.00 96.31 372 CYS A N 1
ATOM 2889 C CA . CYS A 1 372 ? 15.535 -0.716 -3.004 1.00 96.31 372 CYS A CA 1
ATOM 2890 C C .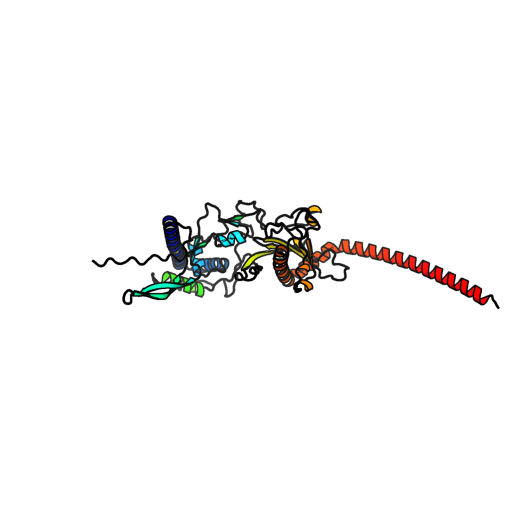 CYS A 1 372 ? 16.833 -1.517 -2.787 1.00 96.31 372 CYS A C 1
ATOM 2892 O O . CYS A 1 372 ? 17.732 -1.422 -3.629 1.00 96.31 372 CYS A O 1
ATOM 2894 N N . PRO A 1 373 ? 16.950 -2.335 -1.724 1.00 96.44 373 PRO A N 1
ATOM 2895 C CA . PRO A 1 373 ? 18.134 -3.170 -1.498 1.00 96.44 373 PRO A CA 1
ATOM 2896 C C . PRO A 1 373 ? 18.453 -4.114 -2.670 1.00 96.44 373 PRO A C 1
ATOM 2898 O O . PRO A 1 373 ? 19.615 -4.336 -2.994 1.00 96.44 373 PRO A O 1
ATOM 2901 N N . GLU A 1 374 ? 17.422 -4.618 -3.345 1.00 97.31 374 GLU A N 1
ATOM 2902 C CA . GLU A 1 374 ? 17.496 -5.573 -4.453 1.00 97.31 374 GLU A CA 1
ATOM 2903 C C . GLU A 1 374 ? 17.823 -4.913 -5.803 1.00 97.31 374 GLU A C 1
ATOM 2905 O O . GLU A 1 374 ? 17.965 -5.602 -6.815 1.00 97.31 374 GLU A O 1
ATOM 2910 N N . ARG A 1 375 ? 17.942 -3.578 -5.859 1.00 96.75 375 ARG A N 1
ATOM 2911 C CA . ARG A 1 375 ? 18.110 -2.830 -7.115 1.00 96.75 375 ARG A CA 1
ATOM 2912 C C . ARG A 1 375 ? 19.292 -3.334 -7.946 1.00 96.75 375 ARG A C 1
ATOM 2914 O O . ARG A 1 375 ? 19.147 -3.530 -9.150 1.00 96.75 375 ARG A O 1
ATOM 2921 N N . ALA A 1 376 ? 20.447 -3.552 -7.319 1.00 97.06 376 ALA A N 1
ATOM 2922 C CA . ALA A 1 376 ? 21.646 -4.000 -8.025 1.00 97.06 376 ALA A CA 1
ATOM 2923 C C . ALA A 1 376 ? 21.448 -5.380 -8.679 1.00 97.06 376 ALA A C 1
ATOM 2925 O O . ALA A 1 376 ? 21.876 -5.602 -9.814 1.00 97.06 376 ALA A O 1
ATOM 2926 N N . ASP A 1 377 ? 20.745 -6.289 -8.001 1.00 97.81 377 ASP A N 1
ATOM 2927 C CA . ASP A 1 377 ? 20.446 -7.625 -8.520 1.00 97.81 377 ASP A CA 1
ATOM 2928 C C . ASP A 1 377 ? 19.442 -7.572 -9.674 1.00 97.81 377 ASP A C 1
ATOM 2930 O O . ASP A 1 377 ? 19.618 -8.267 -10.680 1.00 97.81 377 ASP A O 1
ATOM 2934 N N . VAL A 1 378 ? 18.433 -6.702 -9.564 1.00 96.75 378 VAL A N 1
ATOM 2935 C CA . VAL A 1 378 ? 17.449 -6.414 -10.617 1.00 96.75 378 VAL A CA 1
ATOM 2936 C C . VAL A 1 378 ? 18.137 -5.863 -11.873 1.00 96.75 378 VAL A C 1
ATOM 2938 O O . VAL A 1 378 ? 17.908 -6.359 -12.978 1.00 96.75 378 VAL A O 1
ATOM 2941 N N . GLU A 1 379 ? 19.034 -4.887 -11.725 1.00 95.62 379 GLU A N 1
ATOM 2942 C CA . GLU A 1 379 ? 19.791 -4.306 -12.842 1.00 95.62 379 GLU A CA 1
ATOM 2943 C C . GLU A 1 379 ? 20.737 -5.330 -13.488 1.00 95.62 379 GLU A C 1
ATOM 2945 O O . GLU A 1 379 ? 20.813 -5.433 -14.719 1.00 95.62 379 GLU A O 1
ATOM 2950 N N . ALA A 1 380 ? 21.413 -6.151 -12.679 1.00 96.00 380 ALA A N 1
ATOM 2951 C CA . ALA A 1 380 ? 22.276 -7.219 -13.173 1.00 96.00 380 ALA A CA 1
ATOM 2952 C C . ALA A 1 380 ? 21.480 -8.305 -13.918 1.00 96.00 380 ALA A C 1
ATOM 2954 O O . ALA A 1 380 ? 21.921 -8.789 -14.965 1.00 96.00 380 ALA A O 1
ATOM 2955 N N . ALA A 1 381 ? 20.301 -8.677 -13.413 1.00 96.25 381 ALA A N 1
ATOM 2956 C CA . ALA A 1 381 ? 19.377 -9.586 -14.084 1.00 96.25 381 ALA A CA 1
ATOM 2957 C C . ALA A 1 381 ? 18.935 -9.040 -15.445 1.00 96.25 381 ALA A C 1
ATOM 2959 O O . ALA A 1 381 ? 19.058 -9.738 -16.455 1.00 96.25 381 ALA A O 1
ATOM 2960 N N . HIS A 1 382 ? 18.532 -7.769 -15.495 1.00 94.62 382 HIS A N 1
ATOM 2961 C CA . HIS A 1 382 ? 18.160 -7.099 -16.736 1.00 94.62 382 HIS A CA 1
ATOM 2962 C C . HIS A 1 382 ? 19.308 -7.113 -17.758 1.00 94.62 382 HIS A C 1
ATOM 2964 O O . HIS A 1 382 ? 19.119 -7.428 -18.937 1.00 94.62 382 HIS A O 1
ATOM 2970 N N . ALA A 1 383 ? 20.527 -6.791 -17.311 1.00 94.12 383 ALA A N 1
ATOM 2971 C CA . ALA A 1 383 ? 21.709 -6.790 -18.164 1.00 94.12 383 ALA A CA 1
ATOM 2972 C C . ALA A 1 383 ? 22.008 -8.184 -18.736 1.00 94.12 383 ALA A C 1
ATOM 2974 O O . ALA A 1 383 ? 22.296 -8.293 -19.930 1.00 94.12 383 ALA A O 1
ATOM 2975 N N . ARG A 1 384 ? 21.896 -9.243 -17.920 1.00 95.81 384 ARG A N 1
ATOM 2976 C CA . ARG A 1 384 ? 22.070 -10.636 -18.363 1.00 95.81 384 ARG A CA 1
ATOM 2977 C C . ARG A 1 384 ? 21.014 -11.046 -19.386 1.00 95.81 384 ARG A C 1
ATOM 2979 O O . ARG A 1 384 ? 21.380 -11.597 -20.421 1.00 95.81 384 ARG A O 1
ATOM 2986 N N . LEU A 1 385 ? 19.741 -10.737 -19.129 1.00 94.06 385 LEU A N 1
ATOM 2987 C CA . LEU A 1 385 ? 18.625 -11.075 -20.017 1.00 94.06 385 LEU A CA 1
ATOM 2988 C C . LEU A 1 385 ? 18.830 -10.515 -21.432 1.00 94.06 385 LEU A C 1
ATOM 2990 O O . LEU A 1 385 ? 18.625 -11.216 -22.421 1.00 94.06 385 LEU A O 1
ATOM 2994 N N . HIS A 1 386 ? 19.276 -9.262 -21.536 1.00 91.81 386 HIS A N 1
ATOM 2995 C CA . HIS A 1 386 ? 19.447 -8.586 -22.823 1.00 91.81 386 HIS A CA 1
ATOM 2996 C C . HIS A 1 386 ? 20.851 -8.717 -23.430 1.00 91.81 386 HIS A C 1
ATOM 2998 O O . HIS A 1 386 ? 21.060 -8.280 -24.565 1.00 91.81 386 HIS A O 1
ATOM 3004 N N . ALA A 1 387 ? 21.815 -9.327 -22.732 1.00 93.50 387 ALA A N 1
ATOM 3005 C CA . ALA A 1 387 ? 23.183 -9.479 -23.226 1.00 93.50 387 ALA A CA 1
ATOM 3006 C C . ALA A 1 387 ? 23.273 -10.169 -24.606 1.00 93.50 387 ALA A C 1
ATOM 3008 O O . ALA A 1 387 ? 24.001 -9.647 -25.454 1.00 93.50 387 ALA A O 1
ATOM 3009 N N . PRO A 1 388 ? 22.526 -11.257 -24.907 1.00 94.75 388 PRO A N 1
ATOM 3010 C CA . PRO A 1 388 ? 22.591 -11.902 -26.222 1.00 94.75 388 PRO A CA 1
ATOM 3011 C C . PRO A 1 388 ? 22.128 -10.993 -27.368 1.00 94.75 388 PRO A C 1
ATOM 3013 O O . PRO A 1 388 ? 22.815 -10.878 -28.383 1.00 94.75 388 PRO A O 1
ATOM 3016 N N . GLN A 1 389 ? 20.996 -10.299 -27.194 1.00 91.06 389 GLN A N 1
ATOM 3017 C CA . GLN A 1 389 ? 20.486 -9.344 -28.183 1.00 91.06 389 GLN A CA 1
ATOM 3018 C C . GLN A 1 389 ? 21.489 -8.204 -28.403 1.00 91.06 389 GLN A C 1
ATOM 3020 O O . GLN A 1 389 ? 21.830 -7.883 -29.539 1.00 91.06 389 GLN A O 1
ATOM 3025 N N . ARG A 1 390 ? 22.012 -7.631 -27.315 1.00 90.75 390 ARG A N 1
ATOM 3026 C CA . ARG A 1 390 ? 22.992 -6.537 -27.357 1.00 90.75 390 ARG A CA 1
ATOM 3027 C C . ARG A 1 390 ? 24.286 -6.955 -28.055 1.00 90.75 390 ARG A C 1
ATOM 3029 O O . ARG A 1 390 ? 24.835 -6.182 -28.837 1.00 90.75 390 ARG A O 1
ATOM 3036 N N . ALA A 1 391 ? 24.761 -8.177 -27.817 1.00 93.50 391 ALA A N 1
ATOM 3037 C CA . ALA A 1 391 ? 25.922 -8.728 -28.511 1.00 93.50 391 ALA A CA 1
ATOM 3038 C C . ALA A 1 391 ? 25.671 -8.859 -30.024 1.00 93.50 391 ALA A C 1
ATOM 3040 O O . ALA A 1 391 ? 26.535 -8.484 -30.817 1.00 93.50 391 ALA A O 1
ATOM 3041 N N . ALA A 1 392 ? 24.481 -9.318 -30.429 1.00 93.50 392 ALA A N 1
ATOM 3042 C CA . ALA A 1 392 ? 24.095 -9.402 -31.838 1.00 93.50 392 ALA A CA 1
ATOM 3043 C C . ALA A 1 392 ? 24.004 -8.015 -32.503 1.00 93.50 392 ALA A C 1
ATOM 3045 O O . ALA A 1 392 ? 24.540 -7.817 -33.593 1.00 93.50 392 ALA A O 1
ATOM 3046 N N . GLU A 1 393 ? 23.400 -7.030 -31.832 1.00 89.56 393 GLU A N 1
ATOM 3047 C CA . GLU A 1 393 ? 23.327 -5.645 -32.318 1.00 89.56 393 GLU A CA 1
ATOM 3048 C C . GLU A 1 393 ? 24.713 -5.005 -32.461 1.00 89.56 393 GLU A C 1
ATOM 3050 O O . GLU A 1 393 ? 24.978 -4.302 -33.437 1.00 89.56 393 GLU A O 1
ATOM 3055 N N . HIS A 1 394 ? 25.622 -5.253 -31.514 1.00 89.81 394 HIS A N 1
ATOM 3056 C CA . HIS A 1 394 ? 27.006 -4.785 -31.603 1.00 89.81 394 HIS A CA 1
ATOM 3057 C C . HIS A 1 394 ? 27.770 -5.452 -32.743 1.00 89.81 394 HIS A C 1
ATOM 3059 O O . HIS A 1 394 ? 28.514 -4.773 -33.450 1.00 89.81 394 HIS A O 1
ATOM 3065 N N . ALA A 1 395 ? 27.569 -6.753 -32.962 1.00 95.75 395 ALA A N 1
ATOM 3066 C CA . ALA A 1 395 ? 28.167 -7.460 -34.089 1.00 95.75 395 ALA A CA 1
ATOM 3067 C C . ALA A 1 395 ? 27.684 -6.890 -35.436 1.00 95.75 395 ALA A C 1
ATOM 3069 O O . ALA A 1 395 ? 28.508 -6.629 -36.316 1.00 95.75 395 ALA A O 1
ATOM 3070 N N . ASP A 1 396 ? 26.381 -6.618 -35.572 1.00 94.38 396 ASP A N 1
ATOM 3071 C CA . ASP A 1 396 ? 25.790 -5.976 -36.755 1.00 94.38 396 ASP A CA 1
ATOM 3072 C C . ASP A 1 396 ? 26.331 -4.551 -36.970 1.00 94.38 396 ASP A C 1
ATOM 3074 O O . ASP A 1 396 ? 26.803 -4.212 -38.059 1.00 94.38 396 ASP A O 1
ATOM 3078 N N . LYS A 1 397 ? 26.363 -3.722 -35.918 1.00 92.56 397 LYS A N 1
ATOM 3079 C CA . LYS A 1 397 ? 26.951 -2.372 -35.973 1.00 92.56 397 LYS A CA 1
ATOM 3080 C C . LYS A 1 397 ? 28.423 -2.418 -36.380 1.00 92.56 397 LYS A C 1
ATOM 3082 O O . LYS A 1 397 ? 28.843 -1.640 -37.237 1.00 92.56 397 LYS A O 1
ATOM 3087 N N . ALA A 1 398 ? 29.202 -3.344 -35.822 1.00 95.62 398 ALA A N 1
ATOM 3088 C CA . ALA A 1 398 ? 30.601 -3.526 -36.186 1.00 95.62 398 ALA A CA 1
ATOM 3089 C C . ALA A 1 398 ? 30.757 -3.944 -37.657 1.00 95.62 398 ALA A C 1
ATOM 3091 O O . ALA A 1 398 ? 31.641 -3.435 -38.343 1.00 95.62 398 ALA A O 1
ATOM 3092 N N . ALA A 1 399 ? 29.895 -4.826 -38.172 1.00 97.56 399 ALA A N 1
ATOM 3093 C CA . ALA A 1 399 ? 29.900 -5.207 -39.582 1.00 97.56 399 ALA A CA 1
ATOM 3094 C C . ALA A 1 399 ? 29.597 -4.006 -40.498 1.00 97.56 399 ALA A C 1
ATOM 3096 O O . ALA A 1 399 ? 30.339 -3.756 -41.450 1.00 97.56 399 ALA A O 1
ATOM 3097 N N . LYS A 1 400 ? 28.576 -3.204 -40.164 1.00 96.44 400 LYS A N 1
ATOM 3098 C CA . LYS A 1 400 ? 28.222 -1.971 -40.891 1.00 96.44 400 LYS A CA 1
ATOM 3099 C C . LYS A 1 400 ? 29.357 -0.946 -40.887 1.00 96.44 400 LYS A C 1
ATOM 3101 O O . LYS A 1 400 ? 29.647 -0.346 -41.920 1.00 96.44 400 LYS A O 1
ATOM 3106 N N . LEU A 1 401 ? 30.026 -0.760 -39.748 1.00 97.31 401 LEU A N 1
ATOM 3107 C CA . LEU A 1 401 ? 31.167 0.152 -39.640 1.00 97.31 401 LEU A CA 1
ATOM 3108 C C . LEU A 1 401 ? 32.358 -0.319 -40.478 1.00 97.31 401 LEU A C 1
ATOM 3110 O O . LEU A 1 401 ? 32.941 0.493 -41.189 1.00 97.31 401 LEU A O 1
ATOM 3114 N N . ARG A 1 402 ? 32.676 -1.620 -40.473 1.00 98.38 402 ARG A N 1
ATOM 3115 C CA . ARG A 1 402 ? 33.731 -2.179 -41.337 1.00 98.38 402 ARG A CA 1
ATOM 3116 C C . ARG A 1 402 ? 33.425 -1.969 -42.820 1.00 98.38 402 ARG A C 1
ATOM 3118 O O . ARG A 1 402 ? 34.311 -1.559 -43.561 1.00 98.38 402 ARG A O 1
ATOM 3125 N N . ALA A 1 403 ? 32.175 -2.177 -43.240 1.00 97.62 403 ALA A N 1
ATOM 3126 C CA . ALA A 1 403 ? 31.753 -1.907 -44.615 1.00 97.62 403 ALA A CA 1
ATOM 3127 C C . ALA A 1 403 ? 31.913 -0.421 -44.984 1.00 97.62 403 ALA A C 1
ATOM 3129 O O . ALA A 1 403 ? 32.445 -0.099 -46.044 1.00 97.62 403 ALA A O 1
ATOM 3130 N N . LYS A 1 404 ? 31.527 0.492 -44.081 1.00 97.81 404 LYS A N 1
ATOM 3131 C CA . LYS A 1 404 ? 31.707 1.938 -44.278 1.00 97.81 404 LYS A CA 1
ATOM 3132 C C . LYS A 1 404 ? 33.184 2.339 -44.350 1.00 97.81 404 LYS A C 1
ATOM 3134 O O . LYS A 1 404 ? 33.538 3.186 -45.161 1.00 97.81 404 LYS A O 1
ATOM 3139 N N . MET A 1 405 ? 34.044 1.740 -43.525 1.00 97.94 405 MET A N 1
ATOM 3140 C CA . MET A 1 405 ? 35.491 1.969 -43.589 1.00 97.94 405 MET A CA 1
ATOM 3141 C C . MET A 1 405 ? 36.074 1.513 -44.929 1.00 97.94 405 MET A C 1
ATOM 3143 O O . MET A 1 405 ? 36.864 2.246 -45.511 1.00 97.94 405 MET A O 1
ATOM 3147 N N . ALA A 1 406 ? 35.658 0.351 -45.442 1.00 98.06 406 ALA A N 1
ATOM 3148 C CA . ALA A 1 406 ? 36.104 -0.141 -46.744 1.00 98.06 406 ALA A CA 1
ATOM 3149 C C . ALA A 1 406 ? 35.672 0.784 -47.899 1.00 98.06 406 ALA A C 1
ATOM 3151 O O . ALA A 1 406 ? 36.482 1.093 -48.768 1.00 98.06 406 ALA A O 1
ATOM 3152 N N . ASP A 1 407 ? 34.429 1.278 -47.877 1.00 97.88 407 ASP A N 1
ATOM 3153 C CA . ASP A 1 407 ? 33.929 2.259 -48.854 1.00 97.88 407 ASP A CA 1
ATOM 3154 C C . ASP A 1 407 ? 34.713 3.581 -48.804 1.00 97.88 407 ASP A C 1
ATOM 3156 O O . ASP A 1 407 ? 35.151 4.092 -49.834 1.00 97.88 407 ASP A O 1
ATOM 3160 N N . LEU A 1 408 ? 34.945 4.122 -47.603 1.00 97.88 408 LEU A N 1
ATOM 3161 C CA . LEU A 1 408 ? 35.730 5.347 -47.432 1.00 97.88 408 LEU A CA 1
ATOM 3162 C C . LEU A 1 408 ? 37.183 5.167 -47.879 1.00 97.88 408 LEU A C 1
ATOM 3164 O O . LEU A 1 408 ? 37.735 6.067 -48.507 1.00 97.88 408 LEU A O 1
ATOM 3168 N N . GLN A 1 409 ? 37.784 4.008 -47.606 1.00 98.38 409 GLN A N 1
ATOM 3169 C CA . GLN A 1 409 ? 39.134 3.693 -48.062 1.00 98.38 409 GLN A CA 1
ATOM 3170 C C . GLN A 1 409 ? 39.205 3.633 -49.592 1.00 98.38 409 GLN A C 1
ATOM 3172 O O . GLN A 1 409 ? 40.123 4.197 -50.179 1.00 98.38 409 GLN A O 1
ATOM 3177 N N . ALA A 1 410 ? 38.221 3.004 -50.245 1.00 97.81 410 ALA A N 1
ATOM 3178 C CA . ALA A 1 410 ? 38.149 2.951 -51.703 1.00 97.81 410 ALA A CA 1
ATOM 3179 C C . ALA A 1 410 ? 38.018 4.353 -52.323 1.00 97.81 410 ALA A C 1
ATOM 3181 O O . ALA A 1 410 ? 38.683 4.655 -53.313 1.00 97.81 410 ALA A O 1
ATOM 3182 N N . LYS A 1 411 ? 37.207 5.229 -51.714 1.00 97.75 411 LYS A N 1
ATOM 3183 C CA . LYS A 1 411 ? 37.070 6.634 -52.131 1.00 97.75 411 LYS A CA 1
ATOM 3184 C C . LYS A 1 411 ? 38.370 7.411 -51.972 1.00 97.75 411 LYS A C 1
ATOM 3186 O O . LYS A 1 411 ? 38.768 8.098 -52.903 1.00 97.75 411 LYS A O 1
ATOM 3191 N N . LEU A 1 412 ? 39.045 7.271 -50.831 1.00 97.88 412 LEU A N 1
ATOM 3192 C CA . LEU A 1 412 ? 40.331 7.925 -50.596 1.00 97.88 412 LEU A CA 1
ATOM 3193 C C . LEU A 1 412 ? 41.362 7.513 -51.654 1.00 97.88 412 LEU A C 1
ATOM 3195 O O . LEU A 1 412 ? 41.969 8.375 -52.274 1.00 97.88 412 LEU A O 1
ATOM 3199 N N . THR A 1 413 ? 41.494 6.213 -51.929 1.00 98.31 413 THR A N 1
ATOM 3200 C CA . THR A 1 413 ? 42.418 5.711 -52.956 1.00 98.31 413 THR A CA 1
ATOM 3201 C C . THR A 1 413 ? 42.079 6.232 -54.358 1.00 98.31 413 THR A C 1
ATOM 3203 O O . THR A 1 413 ? 42.985 6.516 -55.146 1.00 98.31 413 THR A O 1
ATOM 3206 N N . ALA A 1 414 ? 40.792 6.389 -54.685 1.00 97.88 414 ALA A N 1
ATOM 3207 C CA . ALA A 1 414 ? 40.368 6.983 -55.951 1.00 97.88 414 ALA A CA 1
ATOM 3208 C C . ALA A 1 414 ? 40.755 8.470 -56.051 1.00 97.88 414 ALA A C 1
ATOM 3210 O O . ALA A 1 414 ? 41.296 8.885 -57.076 1.00 97.88 414 ALA A O 1
ATOM 3211 N N . GLU A 1 415 ? 40.542 9.249 -54.987 1.00 98.00 415 GLU A N 1
ATOM 3212 C CA . GLU A 1 415 ? 40.932 10.665 -54.921 1.00 98.00 415 GLU A CA 1
ATOM 3213 C C . GLU A 1 415 ? 42.455 10.847 -54.966 1.00 98.00 415 GLU A C 1
ATOM 3215 O O . GLU A 1 415 ? 42.952 11.697 -55.700 1.00 98.00 415 GLU A O 1
ATOM 3220 N N . GLU A 1 416 ? 43.220 10.014 -54.256 1.00 97.88 416 GLU A N 1
ATOM 3221 C CA . GLU A 1 416 ? 44.689 10.015 -54.313 1.00 97.88 416 GLU A CA 1
ATOM 3222 C C . GLU A 1 416 ? 45.194 9.706 -55.729 1.00 97.88 416 GLU A C 1
ATOM 3224 O O . GLU A 1 416 ? 46.102 10.372 -56.229 1.00 97.88 416 GLU A O 1
ATOM 3229 N N . SER A 1 417 ? 44.569 8.740 -56.409 1.00 97.69 417 SER A N 1
ATOM 3230 C CA . SER A 1 417 ? 44.892 8.405 -57.801 1.00 97.69 417 SER A CA 1
ATOM 3231 C C . SER A 1 417 ? 44.561 9.559 -58.754 1.00 97.69 417 SER A C 1
ATOM 3233 O O . SER A 1 417 ? 45.350 9.871 -59.648 1.00 97.69 417 SER A O 1
ATOM 3235 N N . ALA A 1 418 ? 43.418 10.224 -58.557 1.00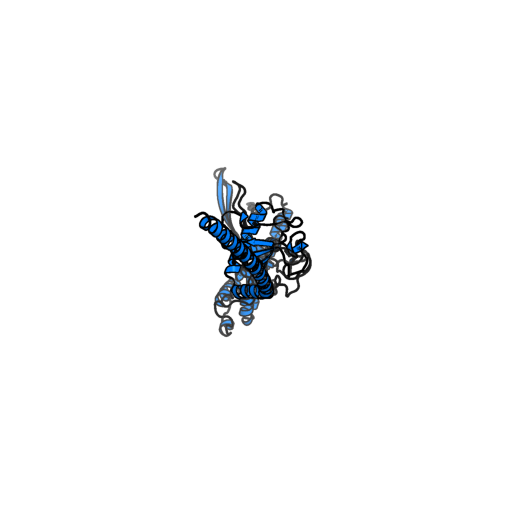 96.94 418 ALA A N 1
ATOM 3236 C CA . ALA A 1 418 ? 43.023 11.392 -59.339 1.00 96.94 418 ALA A CA 1
ATOM 3237 C C . ALA A 1 418 ? 43.973 12.579 -59.107 1.00 96.94 418 ALA A C 1
ATOM 3239 O O . ALA A 1 418 ? 44.408 13.215 -60.068 1.00 96.94 418 ALA A O 1
ATOM 3240 N N . ALA A 1 419 ? 44.351 12.843 -57.855 1.00 96.75 419 ALA A N 1
ATOM 3241 C CA . ALA A 1 419 ? 45.311 13.880 -57.494 1.00 96.75 419 ALA A CA 1
ATOM 3242 C C . ALA A 1 419 ? 46.697 13.611 -58.101 1.00 96.75 419 ALA A C 1
ATOM 3244 O O . ALA A 1 419 ? 47.305 14.522 -58.662 1.00 96.75 419 ALA A O 1
ATOM 3245 N N . ALA A 1 420 ? 47.173 12.361 -58.062 1.00 96.94 420 ALA A N 1
ATOM 3246 C CA . ALA A 1 420 ? 48.427 11.962 -58.698 1.00 96.94 420 ALA A CA 1
ATOM 3247 C C . ALA A 1 420 ? 48.393 12.162 -60.224 1.00 96.94 420 ALA A C 1
ATOM 3249 O O . ALA A 1 420 ? 49.349 12.681 -60.801 1.00 96.94 420 ALA A O 1
ATOM 3250 N N . ALA A 1 421 ? 47.277 11.817 -60.878 1.00 96.31 421 ALA A N 1
ATOM 3251 C CA . ALA A 1 421 ? 47.090 12.059 -62.307 1.00 96.31 421 ALA A CA 1
ATOM 3252 C C . ALA A 1 421 ? 47.098 13.561 -62.651 1.00 96.31 421 ALA A C 1
ATOM 3254 O O . ALA A 1 421 ? 47.727 13.964 -63.627 1.00 96.31 421 ALA A O 1
ATOM 3255 N N . GLN A 1 422 ? 46.454 14.403 -61.834 1.00 96.25 422 GLN A N 1
ATOM 3256 C CA . GLN A 1 422 ? 46.481 15.862 -62.005 1.00 96.25 422 GLN A CA 1
ATOM 3257 C C . GLN A 1 422 ? 47.885 16.443 -61.802 1.00 96.25 422 GLN A C 1
ATOM 3259 O O . GLN A 1 422 ? 48.330 17.270 -62.595 1.00 96.25 422 GLN A O 1
ATOM 3264 N N . ALA A 1 423 ? 48.618 15.980 -60.786 1.00 94.69 423 ALA A N 1
ATOM 3265 C CA . ALA A 1 423 ? 49.995 16.404 -60.550 1.00 94.69 423 ALA A CA 1
ATOM 3266 C C . ALA A 1 423 ? 50.911 16.085 -61.747 1.00 94.69 423 ALA A C 1
ATOM 3268 O O . ALA A 1 423 ? 51.743 16.910 -62.121 1.00 94.69 423 ALA A O 1
ATOM 3269 N N . ALA A 1 424 ? 50.716 14.929 -62.392 1.00 94.62 424 ALA A N 1
ATOM 3270 C CA . ALA A 1 424 ? 51.457 14.554 -63.595 1.00 94.62 424 ALA A CA 1
ATOM 3271 C C . ALA A 1 424 ? 51.176 15.484 -64.793 1.00 94.62 424 ALA A C 1
ATOM 3273 O O . ALA A 1 424 ? 52.093 15.777 -65.557 1.00 94.62 424 ALA A O 1
ATOM 3274 N N . LEU A 1 425 ? 49.943 15.990 -64.945 1.00 94.56 425 LEU A N 1
ATOM 3275 C CA . LEU A 1 425 ? 49.602 16.967 -65.992 1.00 94.56 425 LEU A CA 1
ATOM 3276 C C . LEU A 1 425 ? 50.282 18.323 -65.762 1.00 94.56 425 LEU A C 1
ATOM 3278 O O . LEU A 1 425 ? 50.755 18.944 -66.713 1.00 94.56 425 LEU A O 1
ATOM 3282 N N . ILE A 1 426 ? 50.361 18.767 -64.504 1.00 93.19 426 ILE A N 1
ATOM 3283 C CA . ILE A 1 426 ? 51.030 20.024 -64.139 1.00 93.19 426 ILE A CA 1
ATOM 3284 C C . ILE A 1 426 ? 52.537 19.934 -64.427 1.00 93.19 426 ILE A C 1
ATOM 3286 O O . ILE A 1 426 ? 53.101 20.858 -65.004 1.00 93.19 426 ILE A O 1
ATOM 3290 N N . GLY A 1 427 ? 53.182 18.817 -64.074 1.00 84.12 427 GLY A N 1
ATOM 3291 C CA . GLY A 1 427 ? 54.624 18.625 -64.271 1.00 84.12 427 GLY A CA 1
ATOM 3292 C C . GLY A 1 427 ? 55.069 18.393 -65.722 1.00 84.12 427 GLY A C 1
ATOM 3293 O O . GLY A 1 427 ? 56.255 18.486 -66.004 1.00 84.12 427 GLY A O 1
ATOM 3294 N N . GLY A 1 428 ? 54.148 18.089 -66.643 1.00 74.44 428 GLY A N 1
ATOM 3295 C CA . GLY A 1 428 ? 54.444 17.855 -68.064 1.00 74.44 428 GLY A CA 1
ATOM 3296 C C . GLY A 1 428 ? 54.326 19.087 -68.969 1.00 74.44 428 GLY A C 1
ATOM 3297 O O . GLY A 1 428 ? 54.293 18.925 -70.186 1.00 74.44 428 GLY A O 1
ATOM 3298 N N . SER A 1 429 ? 54.189 20.288 -68.396 1.00 60.97 429 SER A N 1
ATOM 3299 C CA . SER A 1 429 ? 54.009 21.555 -69.130 1.00 60.97 429 SER A CA 1
ATOM 3300 C C . SER A 1 429 ? 55.261 22.456 -69.157 1.00 60.97 429 SER A C 1
ATOM 3302 O O . SER A 1 429 ? 55.143 23.635 -69.493 1.00 60.97 429 SER A O 1
ATOM 3304 N N . GLU A 1 430 ? 56.435 21.920 -68.809 1.00 52.72 430 GLU A N 1
ATOM 3305 C CA . GLU A 1 430 ? 57.756 22.519 -69.094 1.00 52.72 430 GLU A CA 1
ATOM 3306 C C . GLU A 1 430 ? 58.313 21.977 -70.414 1.00 52.72 430 GLU A C 1
ATOM 3308 O O . GLU A 1 430 ? 58.879 22.788 -71.186 1.00 52.72 430 GLU A O 1
#